Protein AF-A0A949HKU3-F1 (afdb_monomer)

pLDDT: mean 91.04, std 9.19, range [35.72, 98.69]

Structure (mmCIF, N/CA/C/O backbone):
data_AF-A0A949HKU3-F1
#
_entry.id   AF-A0A949HKU3-F1
#
loop_
_atom_site.group_PDB
_atom_site.id
_atom_site.type_symbol
_atom_site.label_atom_id
_atom_site.label_alt_id
_atom_site.label_comp_id
_atom_site.label_asym_id
_atom_site.label_entity_id
_atom_site.label_seq_id
_atom_site.pdbx_PDB_ins_code
_atom_site.Cartn_x
_atom_site.Cartn_y
_atom_site.Cartn_z
_atom_site.occupancy
_atom_site.B_iso_or_equiv
_atom_site.auth_seq_id
_atom_site.auth_comp_id
_atom_site.auth_asym_id
_atom_site.auth_atom_id
_atom_site.pdbx_PDB_model_num
ATOM 1 N N . MET A 1 1 ? -24.473 3.009 -14.015 1.00 35.72 1 MET A N 1
ATOM 2 C CA . MET A 1 1 ? -24.744 2.512 -12.644 1.00 35.72 1 MET A CA 1
ATOM 3 C C . MET A 1 1 ? -23.601 2.968 -11.749 1.00 35.72 1 MET A C 1
ATOM 5 O O . MET A 1 1 ? -22.468 2.916 -12.206 1.00 35.72 1 MET A O 1
ATOM 9 N N . ARG A 1 2 ? -23.861 3.482 -10.538 1.00 44.16 2 ARG A N 1
ATOM 10 C CA . ARG A 1 2 ? -22.773 3.817 -9.598 1.00 44.16 2 ARG A CA 1
ATOM 11 C C . ARG A 1 2 ? -22.076 2.519 -9.189 1.00 44.16 2 ARG A C 1
ATOM 13 O O . ARG A 1 2 ? -22.771 1.586 -8.794 1.00 44.16 2 ARG A O 1
ATOM 20 N N . SER A 1 3 ? -20.749 2.459 -9.279 1.00 53.50 3 SER A N 1
ATOM 21 C CA . SER A 1 3 ? -19.992 1.359 -8.676 1.00 53.50 3 SER A CA 1
ATOM 22 C C . SER A 1 3 ? -20.303 1.309 -7.171 1.00 53.50 3 SER A C 1
ATOM 24 O O . SER A 1 3 ? -20.430 2.372 -6.551 1.00 53.50 3 SER A O 1
ATOM 26 N N . PRO A 1 4 ? -20.482 0.118 -6.577 1.00 56.66 4 PRO A N 1
ATOM 27 C CA . PRO A 1 4 ? -20.746 -0.005 -5.149 1.00 56.66 4 PRO A CA 1
ATOM 28 C C . PRO A 1 4 ? -19.628 0.669 -4.346 1.00 56.66 4 PRO A C 1
ATOM 30 O O . PRO A 1 4 ? -18.451 0.594 -4.700 1.00 56.66 4 PRO A O 1
ATOM 33 N N . VAL A 1 5 ? -20.002 1.372 -3.275 1.00 70.75 5 VAL A N 1
ATOM 34 C CA . VAL A 1 5 ? -19.039 2.085 -2.431 1.00 70.75 5 VAL A CA 1
ATOM 35 C C . VAL A 1 5 ? -18.239 1.054 -1.637 1.00 70.75 5 VAL A C 1
ATOM 37 O O . VAL A 1 5 ? -18.723 0.523 -0.640 1.00 70.75 5 VAL A O 1
ATOM 40 N N . VAL A 1 6 ? -17.014 0.786 -2.080 1.00 83.81 6 VAL A N 1
ATOM 41 C CA . VAL A 1 6 ? -16.067 -0.113 -1.410 1.00 83.81 6 VAL A CA 1
ATOM 42 C C . VAL A 1 6 ? -15.641 0.520 -0.082 1.00 83.81 6 VAL A C 1
ATOM 44 O O . VAL A 1 6 ? -15.044 1.598 -0.059 1.00 83.81 6 VAL A O 1
ATOM 47 N N . ARG A 1 7 ? -15.979 -0.119 1.043 1.00 88.62 7 ARG A N 1
ATOM 48 C CA . ARG A 1 7 ? -15.653 0.353 2.399 1.00 88.62 7 ARG A CA 1
ATOM 49 C C . ARG A 1 7 ? -15.127 -0.790 3.240 1.00 88.62 7 ARG A C 1
ATOM 51 O O . ARG A 1 7 ? -15.621 -1.904 3.133 1.00 88.62 7 ARG A O 1
ATOM 58 N N . ALA A 1 8 ? -14.171 -0.481 4.112 1.00 90.62 8 ALA A N 1
ATOM 59 C CA . ALA A 1 8 ? -13.695 -1.451 5.081 1.00 90.62 8 ALA A CA 1
ATOM 60 C C . ALA A 1 8 ? -14.858 -1.914 5.979 1.00 90.62 8 ALA A C 1
ATOM 62 O O . ALA A 1 8 ? -15.709 -1.083 6.335 1.00 90.62 8 ALA A O 1
ATOM 63 N N . PRO A 1 9 ? -14.890 -3.196 6.373 1.00 91.38 9 PRO A N 1
ATOM 64 C CA . PRO A 1 9 ? -15.840 -3.681 7.364 1.00 91.38 9 PRO A CA 1
ATOM 65 C C . PRO A 1 9 ? -15.717 -2.889 8.665 1.00 91.38 9 PRO A C 1
ATOM 67 O O . PRO A 1 9 ? -14.632 -2.426 9.022 1.00 91.38 9 PRO A O 1
ATOM 70 N N . ARG A 1 10 ? -16.831 -2.708 9.373 1.00 87.31 10 ARG A N 1
ATOM 71 C CA . ARG A 1 10 ? -16.842 -1.981 10.654 1.00 87.31 10 ARG A CA 1
ATOM 72 C C . ARG A 1 10 ? -16.654 -2.892 11.855 1.00 87.31 10 ARG A C 1
ATOM 74 O O . ARG A 1 10 ? -16.184 -2.426 12.884 1.00 87.31 10 ARG A O 1
ATOM 81 N N . SER A 1 11 ? -17.087 -4.140 11.742 1.00 88.56 11 SER A N 1
ATOM 82 C CA . SER A 1 11 ? -17.056 -5.069 12.860 1.00 88.56 11 SER A CA 1
ATOM 83 C C . SER A 1 11 ? -15.695 -5.733 12.969 1.00 88.56 11 SER A C 1
ATOM 85 O O . SER A 1 11 ? -14.990 -5.921 11.977 1.00 88.56 11 SER A O 1
ATOM 87 N N . ASP A 1 12 ? -15.366 -6.109 14.199 1.00 91.88 12 ASP A N 1
ATOM 88 C CA . ASP A 1 12 ? -14.186 -6.900 14.500 1.00 91.88 12 ASP A CA 1
ATOM 89 C C . ASP A 1 12 ? -14.230 -8.246 13.761 1.00 91.88 12 ASP A C 1
ATOM 91 O O . ASP A 1 12 ? -15.298 -8.839 13.607 1.00 91.88 12 ASP A O 1
ATOM 95 N N . ASN A 1 13 ? -13.065 -8.750 13.357 1.00 93.56 13 ASN A N 1
ATOM 96 C CA . ASN A 1 13 ? -12.918 -10.046 12.693 1.00 93.56 13 ASN A CA 1
ATOM 97 C C . ASN A 1 13 ? -13.687 -10.172 11.369 1.00 93.56 13 ASN A C 1
ATOM 99 O O . ASN A 1 13 ? -14.210 -11.238 11.048 1.00 93.56 13 ASN A O 1
ATOM 103 N N . GLN A 1 14 ? -13.762 -9.081 10.614 1.00 95.06 14 GLN A N 1
ATOM 104 C CA . GLN A 1 14 ? -14.349 -9.072 9.282 1.00 95.06 14 GLN A CA 1
ATOM 105 C C . GLN A 1 14 ? -13.354 -8.552 8.265 1.00 95.06 14 GLN A C 1
ATOM 107 O O . GLN A 1 14 ? -12.495 -7.719 8.562 1.00 95.06 14 GLN A O 1
ATOM 112 N N . ASP A 1 15 ? -13.523 -8.994 7.036 1.00 96.25 15 ASP A N 1
ATOM 113 C CA . ASP A 1 15 ? -12.746 -8.543 5.905 1.00 96.25 15 ASP A CA 1
ATOM 114 C C . ASP A 1 15 ? -13.634 -8.206 4.708 1.00 96.25 15 ASP A C 1
ATOM 116 O O . ASP A 1 15 ? -14.855 -8.362 4.711 1.00 96.25 15 ASP A O 1
ATOM 120 N N . LEU A 1 16 ? -12.977 -7.665 3.699 1.00 96.00 16 LEU A N 1
ATOM 121 C CA . LEU A 1 16 ? -13.524 -7.392 2.395 1.00 96.00 16 LEU A CA 1
ATOM 122 C C . LEU A 1 16 ? -12.520 -7.924 1.385 1.00 96.00 16 LEU A C 1
ATOM 124 O O . LEU A 1 16 ? -11.362 -7.509 1.431 1.00 96.00 16 LEU A O 1
ATOM 128 N N . CYS A 1 17 ? -12.987 -8.763 0.468 1.00 96.44 17 CYS A N 1
ATOM 129 C CA . CYS A 1 17 ? -12.249 -9.207 -0.703 1.00 96.44 17 CYS A CA 1
ATOM 130 C C . CYS A 1 17 ? -13.142 -9.022 -1.934 1.00 96.44 17 CYS A C 1
ATOM 132 O O . CYS A 1 17 ? -14.300 -9.437 -1.927 1.00 96.44 17 CYS A O 1
ATOM 134 N N . ILE A 1 18 ? -12.646 -8.317 -2.951 1.00 95.00 18 ILE A N 1
ATOM 135 C CA . ILE A 1 18 ? -13.349 -8.107 -4.225 1.00 95.00 18 ILE A CA 1
ATOM 136 C C . ILE A 1 18 ? -12.356 -8.354 -5.367 1.00 95.00 18 ILE A C 1
ATOM 138 O O . ILE A 1 18 ? -11.420 -7.566 -5.465 1.00 95.00 18 ILE A O 1
ATOM 142 N N . PRO A 1 19 ? -12.548 -9.343 -6.258 1.00 95.00 19 PRO A N 1
ATOM 143 C CA . PRO A 1 19 ? -13.622 -10.343 -6.231 1.00 95.00 19 PRO A CA 1
ATOM 144 C C . PRO A 1 19 ? -13.543 -11.227 -4.973 1.00 95.00 19 PRO A C 1
ATOM 146 O O . PRO A 1 19 ? -12.586 -11.101 -4.208 1.00 95.00 19 PRO A O 1
ATOM 149 N N . ASP A 1 20 ? -14.570 -12.038 -4.708 1.00 95.44 20 ASP A N 1
ATOM 150 C CA . ASP A 1 20 ? -14.589 -12.855 -3.486 1.00 95.44 20 ASP A CA 1
ATOM 151 C C . ASP A 1 20 ? -13.446 -13.893 -3.496 1.00 95.44 20 ASP A C 1
ATOM 153 O O . ASP A 1 20 ? -12.795 -14.125 -4.516 1.00 95.44 20 ASP A O 1
ATOM 157 N N . HIS A 1 21 ? -13.146 -14.460 -2.332 1.00 95.69 21 HIS A N 1
ATOM 158 C CA . HIS A 1 21 ? -11.959 -15.274 -2.067 1.00 95.69 21 HIS A CA 1
ATOM 159 C C . HIS A 1 21 ? -11.824 -16.482 -2.997 1.00 95.69 21 HIS A C 1
ATOM 161 O O . HIS A 1 21 ? -10.720 -16.795 -3.438 1.00 95.69 21 HIS A O 1
ATOM 167 N N . ASP A 1 22 ? -12.942 -17.140 -3.294 1.00 94.31 22 ASP A N 1
ATOM 168 C CA . ASP A 1 22 ? -13.045 -18.301 -4.183 1.00 94.31 22 ASP A CA 1
ATOM 169 C C . ASP A 1 22 ? -12.804 -17.950 -5.659 1.00 94.31 22 ASP A C 1
ATOM 171 O O . ASP A 1 22 ? -12.607 -18.830 -6.485 1.00 94.31 22 ASP A O 1
ATOM 175 N N . GLN A 1 23 ? -12.766 -16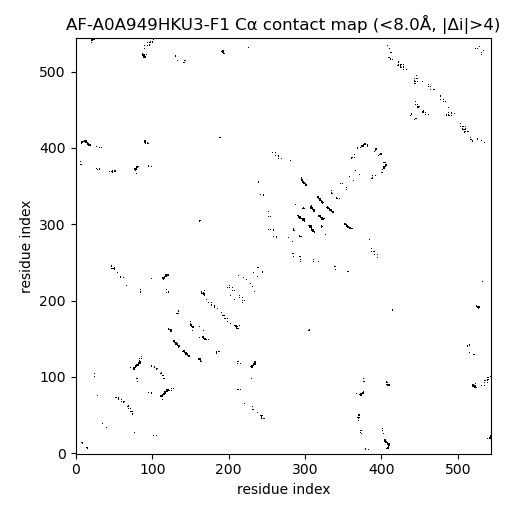.662 -6.005 1.00 96.38 23 GLN A N 1
ATOM 176 C CA . GLN A 1 23 ? -12.523 -16.188 -7.368 1.00 96.38 23 GLN A CA 1
ATOM 177 C C . GLN A 1 23 ? -11.077 -15.721 -7.584 1.00 96.38 23 GLN A C 1
ATOM 179 O O . GLN A 1 23 ? -10.728 -15.286 -8.686 1.00 96.38 23 GLN A O 1
ATOM 184 N N . LEU A 1 24 ? -10.231 -15.734 -6.547 1.00 97.50 24 LEU A N 1
ATOM 185 C CA . LEU A 1 24 ? -8.871 -15.196 -6.645 1.00 97.50 24 LEU A CA 1
ATOM 186 C C . LEU A 1 24 ? -7.963 -16.067 -7.514 1.00 97.50 24 LEU A C 1
ATOM 188 O O . LEU A 1 24 ? -7.248 -15.523 -8.354 1.00 97.50 24 LEU A O 1
ATOM 192 N N . CYS A 1 25 ? -8.013 -17.392 -7.366 1.00 97.75 25 CYS A N 1
ATOM 193 C CA . CYS A 1 25 ? -7.239 -18.311 -8.205 1.00 97.75 25 CYS A CA 1
ATOM 194 C C . CYS A 1 25 ? -7.645 -18.175 -9.681 1.00 97.75 25 CYS A C 1
ATOM 196 O O . CYS A 1 25 ? -6.793 -17.949 -10.544 1.00 97.75 25 CYS A O 1
ATOM 198 N N . ASP A 1 26 ? -8.952 -18.165 -9.956 1.00 97.06 26 ASP A N 1
ATOM 199 C CA . ASP A 1 26 ? -9.511 -17.931 -11.291 1.00 97.06 26 ASP A CA 1
ATOM 200 C C . ASP A 1 26 ? -9.078 -16.591 -11.894 1.00 97.06 26 ASP A C 1
ATOM 202 O O . ASP A 1 26 ? -8.753 -16.509 -13.082 1.00 97.06 26 ASP A O 1
ATOM 206 N N . LEU A 1 27 ? -9.046 -15.523 -11.090 1.00 97.62 27 LEU A N 1
ATOM 207 C CA . LEU A 1 27 ? -8.565 -14.214 -11.526 1.00 97.62 27 LEU A CA 1
ATOM 208 C C . LEU A 1 27 ? -7.104 -14.285 -11.992 1.00 97.62 27 LEU A C 1
ATOM 210 O O . LEU A 1 27 ? -6.783 -13.752 -13.060 1.00 97.62 27 LEU A O 1
ATOM 214 N N . VAL A 1 28 ? -6.240 -14.951 -11.218 1.00 98.31 28 VAL A N 1
ATOM 215 C CA . VAL A 1 28 ? -4.813 -15.132 -11.536 1.00 98.31 28 VAL A CA 1
ATOM 216 C C . VAL A 1 28 ? -4.653 -15.934 -12.828 1.00 98.31 28 VAL A C 1
ATOM 218 O O . VAL A 1 28 ? -3.964 -15.491 -13.748 1.00 98.31 28 VAL A O 1
ATOM 221 N N . ILE A 1 29 ? -5.337 -17.075 -12.942 1.00 97.56 29 ILE A N 1
ATOM 222 C CA . ILE A 1 29 ? -5.274 -17.955 -14.119 1.00 97.56 29 ILE A CA 1
ATOM 223 C C . ILE A 1 29 ? -5.795 -17.230 -15.364 1.00 97.56 29 ILE A C 1
ATOM 225 O O . ILE A 1 29 ? -5.165 -17.251 -16.425 1.00 97.56 29 ILE A O 1
ATOM 229 N N . LYS A 1 30 ? -6.920 -16.515 -15.240 1.00 97.06 30 LYS A N 1
ATOM 230 C CA . LYS A 1 30 ? -7.493 -15.725 -16.334 1.00 97.06 30 LYS A CA 1
ATOM 231 C C . LYS A 1 30 ? -6.517 -14.667 -16.823 1.00 97.06 30 LYS A C 1
ATOM 233 O O . LYS A 1 30 ? -6.381 -14.484 -18.031 1.00 97.06 30 LYS A O 1
ATOM 238 N N . ASN A 1 31 ? -5.851 -13.960 -15.918 1.00 97.50 31 ASN A N 1
ATOM 239 C CA . ASN A 1 31 ? -4.834 -12.982 -16.287 1.00 97.50 31 ASN A CA 1
ATOM 240 C C . ASN A 1 31 ? -3.626 -13.644 -16.962 1.00 97.50 31 ASN A C 1
ATOM 242 O O . ASN A 1 31 ? -3.200 -13.169 -18.012 1.00 97.50 31 ASN A O 1
ATOM 246 N N . ALA A 1 32 ? -3.136 -14.768 -16.435 1.00 96.62 32 ALA A N 1
ATOM 247 C CA . ALA A 1 32 ? -2.043 -15.527 -17.040 1.00 96.62 32 ALA A CA 1
ATOM 248 C C . ALA A 1 32 ? -2.363 -15.959 -18.484 1.00 96.62 32 ALA A C 1
ATOM 250 O O . ALA A 1 32 ? -1.523 -15.862 -19.380 1.00 96.62 32 ALA A O 1
ATOM 251 N N . HIS A 1 33 ? -3.605 -16.378 -18.748 1.00 95.50 33 HIS A N 1
ATOM 252 C CA . HIS A 1 33 ? -4.064 -16.716 -20.097 1.00 95.50 33 HIS A CA 1
ATOM 253 C C . HIS A 1 33 ? -4.097 -15.512 -21.046 1.00 95.50 33 HIS A C 1
ATOM 255 O O . HIS A 1 33 ? -3.799 -15.674 -22.230 1.00 95.50 33 HIS A O 1
ATOM 261 N N . ARG A 1 34 ? -4.398 -14.300 -20.557 1.00 93.69 34 ARG A N 1
ATOM 262 C CA . ARG A 1 34 ? -4.406 -13.087 -21.400 1.00 93.69 34 ARG A CA 1
ATOM 263 C C . ARG A 1 34 ? -3.041 -12.794 -22.003 1.00 93.69 34 ARG A C 1
ATOM 265 O O . ARG A 1 34 ? -2.979 -12.373 -23.154 1.00 93.69 34 ARG A O 1
ATOM 272 N N . TRP A 1 35 ? -1.960 -13.053 -21.271 1.00 93.75 35 TRP A N 1
ATOM 273 C CA . TRP A 1 35 ? -0.598 -12.825 -21.763 1.00 93.75 35 TRP A CA 1
ATOM 274 C C . TRP A 1 35 ? -0.203 -13.750 -22.920 1.00 93.75 35 TRP A C 1
ATOM 276 O O . TRP A 1 35 ? 0.764 -13.472 -23.618 1.00 93.75 35 TRP A O 1
ATOM 286 N N . LYS A 1 36 ? -0.974 -14.816 -23.171 1.00 90.12 36 LYS A N 1
ATOM 287 C CA . LYS A 1 36 ? -0.809 -15.701 -24.334 1.00 90.12 36 LYS A CA 1
ATOM 288 C C . LYS A 1 36 ? -1.615 -15.237 -25.557 1.00 90.12 36 LYS A C 1
ATOM 290 O O . LYS A 1 36 ? -1.535 -15.863 -26.611 1.00 90.12 36 LYS A O 1
ATOM 295 N N . SER A 1 37 ? -2.415 -14.176 -25.428 1.00 89.56 37 SER A N 1
ATOM 296 C CA . SER A 1 37 ? -3.234 -13.647 -26.521 1.00 89.56 37 SER A CA 1
ATOM 297 C C . SER A 1 37 ? -2.379 -12.962 -27.586 1.00 89.56 37 SER A C 1
ATOM 299 O O . SER A 1 37 ? -1.526 -12.133 -27.274 1.00 89.56 37 SER A O 1
ATOM 301 N N . GLN A 1 38 ? -2.699 -13.209 -28.859 1.00 83.75 38 GLN A N 1
ATOM 302 C CA . GLN A 1 38 ? -2.09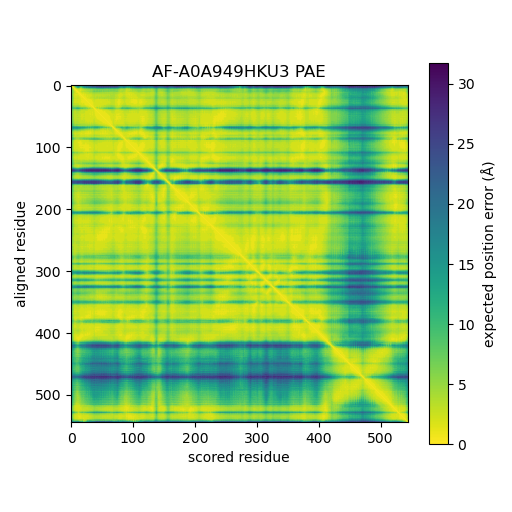1 -12.513 -30.002 1.00 83.75 38 GLN A CA 1
ATOM 303 C C . GLN A 1 38 ? -2.434 -11.013 -30.051 1.00 83.75 38 GLN A C 1
ATOM 305 O O . GLN A 1 38 ? -1.817 -10.266 -30.802 1.00 83.75 38 GLN A O 1
ATOM 310 N N . SER A 1 39 ? -3.410 -10.559 -29.255 1.00 90.12 39 SER A N 1
ATOM 311 C CA . SER A 1 39 ? -3.793 -9.146 -29.161 1.00 90.12 39 SER A CA 1
ATOM 312 C C . SER A 1 39 ? -2.812 -8.290 -28.356 1.00 90.12 39 SER A C 1
ATOM 314 O O . SER A 1 39 ? -2.951 -7.070 -28.354 1.00 90.12 39 SER A O 1
ATOM 316 N N . ILE A 1 40 ? -1.874 -8.897 -27.620 1.00 95.50 40 ILE A N 1
ATOM 317 C CA . ILE A 1 40 ? -0.893 -8.153 -26.827 1.00 95.50 40 ILE A CA 1
ATOM 318 C C . ILE A 1 40 ? 0.291 -7.771 -27.727 1.00 95.50 40 ILE A C 1
ATOM 320 O O . ILE A 1 40 ? 0.883 -8.653 -28.353 1.00 95.50 40 ILE A O 1
ATOM 324 N N . PRO A 1 41 ? 0.674 -6.482 -27.796 1.00 96.06 41 PRO A N 1
ATOM 325 C CA . PRO A 1 41 ? 1.844 -6.053 -28.550 1.00 96.06 41 PRO A CA 1
ATOM 326 C C . PRO A 1 41 ? 3.107 -6.822 -28.146 1.00 96.06 41 PRO A C 1
ATOM 328 O O . PRO A 1 41 ? 3.408 -6.955 -26.959 1.00 96.06 41 PRO A O 1
ATOM 331 N N . LYS A 1 42 ? 3.886 -7.271 -29.138 1.00 96.00 42 LYS A N 1
ATOM 332 C CA . LYS A 1 42 ? 5.098 -8.075 -28.915 1.00 96.00 42 LYS A CA 1
ATOM 333 C C . LYS A 1 42 ? 6.080 -7.426 -27.933 1.00 96.00 42 LYS A C 1
ATOM 335 O O . LYS A 1 42 ? 6.599 -8.113 -27.063 1.00 96.00 42 LYS A O 1
ATOM 340 N N . TRP A 1 43 ? 6.277 -6.111 -28.021 1.00 96.12 43 TRP A N 1
ATOM 341 C CA . TRP A 1 43 ? 7.181 -5.392 -27.122 1.00 96.12 43 TRP A CA 1
ATOM 342 C C . TRP A 1 43 ? 6.757 -5.487 -25.645 1.00 96.12 43 TRP A C 1
ATOM 344 O O . TRP A 1 43 ? 7.622 -5.521 -24.778 1.00 96.12 43 TRP A O 1
ATOM 354 N N . ILE A 1 44 ? 5.452 -5.582 -25.345 1.00 98.00 44 ILE A N 1
ATOM 355 C CA . ILE A 1 44 ? 4.951 -5.764 -23.972 1.00 98.00 44 ILE A CA 1
ATOM 356 C C . ILE A 1 44 ? 5.288 -7.166 -23.473 1.00 98.00 44 ILE A C 1
ATOM 358 O O . ILE A 1 44 ? 5.714 -7.314 -22.332 1.00 98.00 44 ILE A O 1
ATOM 362 N N . ILE A 1 45 ? 5.108 -8.186 -24.319 1.00 97.69 45 ILE A N 1
ATOM 363 C CA . ILE A 1 45 ? 5.440 -9.576 -23.981 1.00 97.69 45 ILE A CA 1
ATOM 364 C C . ILE A 1 45 ? 6.940 -9.729 -23.734 1.00 97.69 45 ILE A C 1
ATOM 366 O O . ILE A 1 45 ? 7.330 -10.288 -22.711 1.00 97.69 45 ILE A O 1
ATOM 370 N N . ASP A 1 46 ? 7.765 -9.189 -24.631 1.00 97.69 46 ASP A N 1
ATOM 371 C CA . ASP A 1 46 ? 9.222 -9.255 -24.522 1.00 97.69 46 ASP A CA 1
ATOM 372 C C . ASP A 1 46 ? 9.704 -8.516 -23.258 1.00 97.69 46 ASP A C 1
ATOM 374 O O . ASP A 1 46 ? 10.472 -9.070 -22.471 1.00 97.69 46 ASP A O 1
ATOM 378 N N . LEU A 1 47 ? 9.177 -7.313 -22.993 1.00 98.38 47 LEU A N 1
ATOM 379 C CA . LEU A 1 47 ? 9.519 -6.538 -21.798 1.00 98.38 47 LEU A CA 1
ATOM 380 C C . LEU A 1 47 ? 9.034 -7.203 -20.503 1.00 98.38 47 LEU A C 1
ATOM 382 O O . LEU A 1 47 ? 9.728 -7.156 -19.492 1.00 98.38 47 LEU A O 1
ATOM 386 N N . ARG A 1 48 ? 7.858 -7.842 -20.519 1.00 98.06 48 ARG A N 1
ATOM 387 C CA . ARG A 1 48 ? 7.334 -8.618 -19.385 1.00 98.06 48 ARG A CA 1
ATOM 388 C C . ARG A 1 48 ? 8.223 -9.825 -19.082 1.00 98.06 48 ARG A C 1
ATOM 390 O O . ARG A 1 48 ? 8.492 -10.082 -17.913 1.00 98.06 48 ARG A O 1
ATOM 397 N N . ALA A 1 49 ? 8.672 -10.556 -20.102 1.00 98.00 49 ALA A N 1
ATOM 398 C CA . ALA A 1 49 ? 9.588 -11.681 -19.919 1.00 98.00 49 ALA A CA 1
ATOM 399 C C . ALA A 1 49 ? 10.913 -11.209 -19.300 1.00 98.00 49 ALA A C 1
ATOM 401 O O . ALA A 1 49 ? 11.298 -11.696 -18.239 1.00 98.00 49 ALA A O 1
ATOM 402 N N . GLN A 1 50 ? 11.522 -10.172 -19.884 1.00 98.38 50 GLN A N 1
ATOM 403 C CA . GLN A 1 50 ? 12.752 -9.568 -19.370 1.00 98.38 50 GLN A CA 1
ATOM 404 C C . GLN A 1 50 ? 12.597 -9.084 -17.918 1.00 98.38 50 GLN A C 1
ATOM 406 O O . GLN A 1 50 ? 13.415 -9.408 -17.058 1.00 98.38 50 GLN A O 1
ATOM 411 N N . ALA A 1 51 ? 11.521 -8.347 -17.618 1.00 98.50 51 ALA A N 1
ATOM 412 C CA . ALA A 1 51 ? 11.257 -7.839 -16.275 1.00 98.50 51 ALA A CA 1
ATOM 413 C C . ALA A 1 51 ? 11.150 -8.971 -15.250 1.00 98.50 51 ALA A C 1
ATOM 415 O O . ALA A 1 51 ? 11.681 -8.857 -14.147 1.00 98.50 51 ALA A O 1
ATOM 416 N N . ARG A 1 52 ? 10.479 -10.072 -15.597 1.00 98.31 52 ARG A N 1
ATOM 417 C CA . ARG A 1 52 ? 10.313 -11.213 -14.691 1.00 98.31 52 ARG A CA 1
ATOM 418 C C . ARG A 1 52 ? 11.621 -11.952 -14.460 1.00 98.31 52 ARG A C 1
ATOM 420 O O . ARG A 1 52 ? 11.892 -12.306 -13.315 1.00 98.31 52 ARG A O 1
ATOM 427 N N . ASP A 1 53 ? 12.454 -12.117 -15.480 1.00 98.31 53 ASP A N 1
ATOM 428 C CA . ASP A 1 53 ? 13.777 -12.732 -15.334 1.00 98.31 53 ASP A CA 1
ATOM 429 C C . ASP A 1 53 ? 14.683 -11.901 -14.407 1.00 98.31 53 ASP A C 1
ATOM 431 O O . ASP A 1 53 ? 15.213 -12.410 -13.412 1.00 98.31 53 ASP A O 1
ATOM 435 N N . GLU A 1 54 ? 14.790 -10.594 -14.662 1.00 98.38 54 GLU A N 1
ATOM 436 C CA . GLU A 1 54 ? 15.630 -9.672 -13.882 1.00 98.38 54 GLU A CA 1
ATOM 437 C C . GLU A 1 54 ? 15.131 -9.506 -12.438 1.00 98.38 54 GLU A C 1
ATOM 439 O O . GLU A 1 54 ? 15.915 -9.516 -11.478 1.00 98.38 54 GLU A O 1
ATOM 444 N N . VAL A 1 55 ? 13.812 -9.402 -12.252 1.00 98.25 55 VAL A N 1
ATOM 445 C CA . VAL A 1 55 ? 13.209 -9.299 -10.919 1.00 98.25 55 VAL A CA 1
ATOM 446 C C . VAL A 1 55 ? 13.342 -10.618 -10.160 1.00 98.25 55 VAL A C 1
ATOM 448 O O . VAL A 1 55 ? 13.605 -10.581 -8.962 1.00 98.25 55 VAL A O 1
ATOM 451 N N . THR A 1 56 ? 13.270 -11.778 -10.820 1.00 97.75 56 THR A N 1
ATOM 452 C CA . THR A 1 56 ? 13.547 -13.075 -10.175 1.00 97.75 56 THR A CA 1
ATOM 453 C C . THR A 1 56 ? 14.964 -13.111 -9.605 1.00 97.75 56 THR A C 1
ATOM 455 O O . THR A 1 56 ? 15.158 -13.486 -8.448 1.00 97.75 56 THR A O 1
ATOM 458 N N . ALA A 1 57 ? 15.967 -12.689 -10.380 1.00 96.31 57 ALA A N 1
ATOM 459 C CA . ALA A 1 57 ? 17.347 -12.617 -9.897 1.00 96.31 57 ALA A CA 1
ATOM 460 C C . ALA A 1 57 ? 17.490 -11.654 -8.699 1.00 96.31 57 ALA A C 1
ATOM 462 O O . ALA A 1 57 ? 18.165 -11.969 -7.712 1.00 96.31 57 ALA A O 1
ATOM 463 N N . SER A 1 58 ? 16.792 -10.517 -8.751 1.00 97.00 58 SER A N 1
ATOM 464 C CA . SER A 1 58 ? 16.757 -9.536 -7.660 1.00 97.00 58 SER A CA 1
ATOM 465 C C . SER A 1 58 ? 16.103 -10.094 -6.391 1.00 97.00 58 SER A C 1
ATOM 467 O O . SER A 1 58 ? 16.657 -9.927 -5.307 1.00 97.00 58 SER A O 1
ATOM 469 N N . ILE A 1 59 ? 14.984 -10.823 -6.508 1.00 96.81 59 ILE A N 1
ATOM 470 C CA . ILE A 1 59 ? 14.321 -11.488 -5.373 1.00 96.81 59 ILE A CA 1
ATOM 471 C C . ILE A 1 59 ? 15.269 -12.493 -4.717 1.00 96.81 59 ILE A C 1
ATOM 473 O O . ILE A 1 59 ? 15.409 -12.463 -3.498 1.00 96.81 59 ILE A O 1
ATOM 477 N N . LYS A 1 60 ? 15.952 -13.348 -5.498 1.00 94.69 60 LYS A N 1
ATOM 478 C CA . LYS A 1 60 ? 16.919 -14.323 -4.951 1.00 94.69 60 LYS A CA 1
ATOM 479 C C . LYS A 1 60 ? 17.998 -13.619 -4.134 1.00 94.69 60 LYS A C 1
ATOM 481 O O . LYS A 1 60 ? 18.232 -13.984 -2.987 1.00 94.69 60 LYS A O 1
ATOM 486 N N . THR A 1 61 ? 18.599 -12.581 -4.713 1.00 94.12 61 THR A N 1
ATOM 487 C CA . THR A 1 61 ? 19.688 -11.823 -4.085 1.00 94.12 61 THR A CA 1
ATOM 488 C C . THR A 1 61 ? 19.220 -11.120 -2.810 1.00 94.12 61 THR A C 1
ATOM 490 O O . THR A 1 61 ? 19.890 -11.177 -1.782 1.00 94.12 61 THR A O 1
ATOM 493 N N . TYR A 1 62 ? 18.051 -10.476 -2.857 1.00 94.81 62 TYR A N 1
ATOM 494 C CA . TYR A 1 62 ? 17.484 -9.779 -1.708 1.00 94.81 62 TYR A CA 1
ATOM 495 C C . TYR A 1 62 ? 17.095 -10.742 -0.583 1.00 94.81 62 TYR A C 1
ATOM 497 O O . TYR A 1 62 ? 17.439 -10.507 0.571 1.00 94.81 62 TYR A O 1
ATOM 505 N N . ALA A 1 63 ? 16.420 -11.846 -0.908 1.00 94.06 63 ALA A N 1
ATOM 506 C CA . ALA A 1 63 ? 15.991 -12.839 0.068 1.00 94.06 63 ALA A CA 1
ATOM 507 C C . ALA A 1 63 ? 17.183 -13.467 0.807 1.00 94.06 63 ALA A C 1
ATOM 509 O O . ALA A 1 63 ? 17.209 -13.467 2.038 1.00 94.06 63 ALA A O 1
ATOM 510 N N . GLN A 1 64 ? 18.223 -13.865 0.063 1.00 92.25 64 GLN A N 1
ATOM 511 C CA . GLN A 1 64 ? 19.473 -14.412 0.608 1.00 92.25 64 GLN A CA 1
ATOM 512 C C . GLN A 1 64 ? 20.179 -13.473 1.596 1.00 92.25 64 GLN A C 1
ATOM 514 O O . GLN A 1 64 ? 21.006 -13.925 2.387 1.00 92.25 64 GLN A O 1
ATOM 519 N N . SER A 1 65 ? 19.857 -12.175 1.593 1.00 90.75 65 SER A N 1
ATOM 520 C CA . SER A 1 65 ? 20.437 -11.227 2.541 1.00 90.75 65 SER A CA 1
ATOM 521 C C . SER A 1 65 ? 19.935 -11.417 3.980 1.00 90.75 65 SER A C 1
ATOM 523 O O . SER A 1 65 ? 20.513 -10.812 4.883 1.00 90.75 65 SER A O 1
ATOM 525 N N . TYR A 1 66 ? 18.835 -12.148 4.212 1.00 92.44 66 TYR A N 1
ATOM 526 C CA . TYR A 1 66 ? 18.233 -12.264 5.549 1.00 92.44 66 TYR A CA 1
ATOM 527 C C . TYR A 1 66 ? 17.440 -13.551 5.825 1.00 92.44 66 TYR A C 1
ATOM 529 O O . TYR A 1 66 ? 17.126 -13.807 6.988 1.00 92.44 66 TYR A O 1
ATOM 537 N N . PHE A 1 67 ? 17.116 -14.364 4.816 1.00 90.06 67 PHE A N 1
ATOM 538 C CA . PHE A 1 67 ? 16.505 -15.680 5.016 1.00 90.06 67 PHE A CA 1
ATOM 539 C C . PHE A 1 67 ? 16.840 -16.648 3.872 1.00 90.06 67 PHE A C 1
ATOM 541 O O . PHE A 1 67 ? 17.277 -16.238 2.798 1.00 90.06 67 PHE A O 1
ATOM 548 N N . ASP A 1 68 ? 16.642 -17.946 4.107 1.00 86.19 68 ASP A N 1
ATOM 549 C CA . ASP A 1 68 ? 16.840 -18.961 3.072 1.00 86.19 68 ASP A CA 1
ATOM 550 C C . ASP A 1 68 ? 15.621 -19.026 2.143 1.00 86.19 68 ASP A C 1
ATOM 552 O O . ASP A 1 68 ? 14.506 -19.352 2.561 1.00 86.19 68 ASP A O 1
ATOM 556 N N . ALA A 1 69 ? 15.837 -18.660 0.884 1.00 79.69 69 ALA A N 1
ATOM 557 C CA . ALA A 1 69 ? 14.809 -18.604 -0.139 1.00 79.69 69 ALA A CA 1
ATOM 558 C C . ALA A 1 69 ? 14.570 -19.986 -0.751 1.00 79.69 69 ALA A C 1
ATOM 560 O O . ALA A 1 69 ? 15.492 -20.618 -1.266 1.00 79.69 69 ALA A O 1
ATOM 561 N N . GLY A 1 70 ? 13.305 -20.408 -0.802 1.00 81.81 70 GLY A N 1
ATOM 562 C CA . GLY A 1 70 ? 12.899 -21.536 -1.639 1.00 81.81 70 GLY A CA 1
ATOM 563 C C . GLY A 1 70 ? 13.166 -21.285 -3.134 1.00 81.81 70 GLY A C 1
ATOM 564 O O . GLY A 1 70 ? 13.463 -20.157 -3.546 1.00 81.81 70 GLY A O 1
ATOM 565 N N . PRO A 1 71 ? 13.054 -22.322 -3.981 1.00 86.31 71 PRO A N 1
ATOM 566 C CA . PRO A 1 71 ? 13.252 -22.171 -5.415 1.00 86.31 71 PRO A CA 1
ATOM 567 C C . PRO A 1 71 ? 12.206 -21.222 -6.007 1.00 86.31 71 PRO A C 1
ATOM 569 O O . PRO A 1 71 ? 11.012 -21.364 -5.755 1.00 86.31 71 PRO A O 1
ATOM 572 N N . ILE A 1 72 ? 12.665 -20.285 -6.837 1.00 91.88 72 ILE A N 1
ATOM 573 C CA . ILE A 1 72 ? 11.799 -19.393 -7.611 1.00 91.88 72 ILE A CA 1
ATOM 574 C C . ILE A 1 72 ? 12.177 -19.437 -9.091 1.00 91.88 72 ILE A C 1
ATOM 576 O O . ILE A 1 72 ? 13.368 -19.482 -9.442 1.00 91.88 72 ILE A O 1
ATOM 580 N N . ASP A 1 73 ? 11.150 -19.410 -9.936 1.00 92.94 73 ASP A N 1
ATOM 581 C CA . ASP A 1 73 ? 11.254 -19.500 -11.388 1.00 92.94 73 ASP A CA 1
ATOM 582 C C . ASP A 1 73 ? 10.375 -18.424 -12.060 1.00 92.94 73 ASP A C 1
ATOM 584 O O . ASP A 1 73 ? 9.230 -18.210 -11.637 1.00 92.94 73 ASP A O 1
ATOM 588 N N . PRO A 1 74 ? 10.878 -17.734 -13.100 1.00 94.62 74 PRO A N 1
ATOM 589 C CA . PRO A 1 74 ? 10.142 -16.667 -13.775 1.00 94.62 74 PRO A CA 1
ATOM 590 C C . PRO A 1 74 ? 8.879 -17.150 -14.508 1.00 94.62 74 PRO A C 1
ATOM 592 O O . PRO A 1 74 ? 8.035 -16.319 -14.849 1.00 94.62 74 PRO A O 1
ATOM 595 N N . SER A 1 75 ? 8.698 -18.457 -14.733 1.00 95.19 75 SER A N 1
ATOM 596 C CA . SER A 1 75 ? 7.504 -19.047 -15.360 1.00 95.19 75 SER A CA 1
ATOM 597 C C . SER A 1 75 ? 6.335 -19.306 -14.399 1.00 95.19 75 SER A C 1
ATOM 599 O O . SER A 1 75 ? 5.214 -19.523 -14.864 1.00 95.19 75 SER A O 1
ATOM 601 N N . MET A 1 76 ? 6.561 -19.256 -13.078 1.00 97.19 76 MET A N 1
ATOM 602 C CA . MET A 1 76 ? 5.504 -19.403 -12.061 1.00 97.19 76 MET A CA 1
ATOM 603 C C . MET A 1 76 ? 4.435 -18.313 -12.200 1.00 97.19 76 MET A C 1
ATOM 605 O O . MET A 1 76 ? 4.732 -17.225 -12.669 1.00 97.19 76 MET A O 1
ATOM 609 N N . LEU A 1 77 ? 3.205 -18.514 -11.735 1.00 98.06 77 LEU A N 1
ATOM 610 C CA . LEU A 1 77 ? 2.220 -17.426 -11.665 1.00 98.06 77 LEU A CA 1
ATOM 611 C C . LEU A 1 77 ? 2.550 -16.469 -10.518 1.00 98.06 77 LEU A C 1
ATOM 613 O O . LEU A 1 77 ? 2.774 -16.899 -9.392 1.00 98.06 77 LEU A O 1
ATOM 617 N N . TRP A 1 78 ? 2.592 -15.167 -10.785 1.00 98.38 78 TRP A N 1
ATOM 618 C CA . TRP A 1 78 ? 3.017 -14.174 -9.795 1.00 98.38 78 TRP A CA 1
ATOM 619 C C . TRP A 1 78 ? 1.816 -13.467 -9.168 1.00 98.38 78 TRP A C 1
ATOM 621 O O . TRP A 1 78 ? 1.113 -12.717 -9.847 1.00 98.38 78 TRP A O 1
ATOM 631 N N . VAL A 1 79 ? 1.593 -13.659 -7.868 1.00 98.62 79 VAL A N 1
ATOM 632 C CA . VAL A 1 79 ? 0.557 -12.961 -7.094 1.00 98.62 79 VAL A CA 1
ATOM 633 C C . VAL A 1 79 ? 1.214 -11.836 -6.299 1.00 98.62 79 VAL A C 1
ATOM 635 O O . VAL A 1 79 ? 1.954 -12.067 -5.346 1.00 98.62 79 VAL A O 1
ATOM 638 N N . LEU A 1 80 ? 0.975 -10.596 -6.715 1.00 98.25 80 LEU A N 1
ATOM 639 C CA . LEU A 1 80 ? 1.647 -9.413 -6.192 1.00 98.25 80 LEU A CA 1
ATOM 640 C C . LEU A 1 80 ? 0.741 -8.600 -5.279 1.00 98.25 80 LEU A C 1
ATOM 642 O O . LEU A 1 80 ? -0.447 -8.421 -5.525 1.00 98.25 80 LEU A O 1
ATOM 64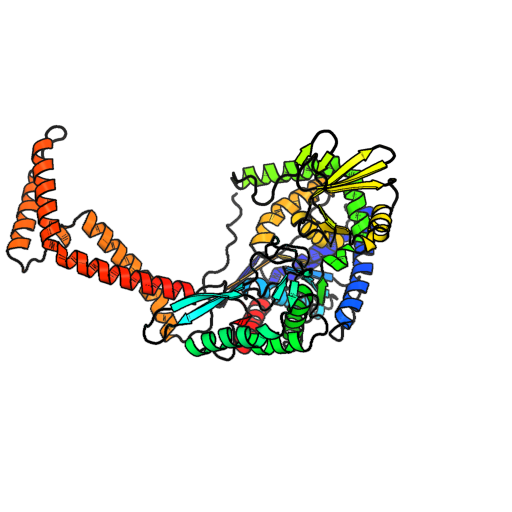6 N N . GLY A 1 81 ? 1.350 -7.979 -4.284 1.00 97.44 81 GLY A N 1
ATOM 647 C CA . GLY A 1 81 ? 0.818 -6.805 -3.616 1.00 97.44 81 GLY A CA 1
ATOM 648 C C . GLY A 1 81 ? 1.959 -5.887 -3.224 1.00 97.44 81 GLY A C 1
ATOM 649 O O . GLY A 1 81 ? 3.093 -6.044 -3.660 1.00 97.44 81 GLY A O 1
ATOM 650 N N . GLY A 1 82 ? 1.665 -4.906 -2.388 1.00 95.81 82 GLY A N 1
ATOM 651 C CA . GLY A 1 82 ? 2.702 -4.026 -1.871 1.00 95.81 82 GLY A CA 1
ATOM 652 C C . GLY A 1 82 ? 2.151 -2.949 -0.963 1.00 95.81 82 GLY A C 1
ATOM 653 O O . GLY A 1 82 ? 0.941 -2.666 -0.956 1.00 95.81 82 GLY A O 1
ATOM 654 N N . HIS A 1 83 ? 3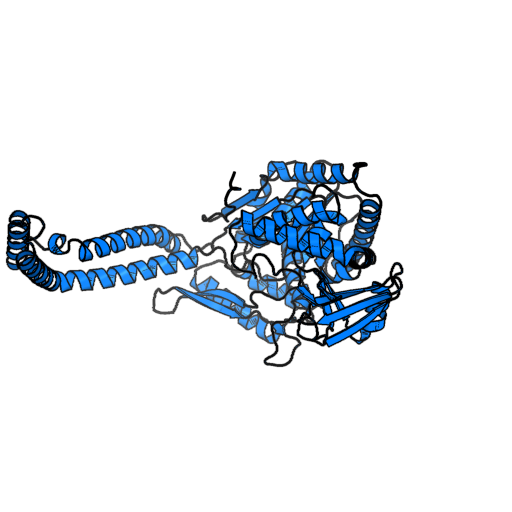.031 -2.367 -0.165 1.00 95.75 83 HIS A N 1
ATOM 655 C CA . HIS A 1 83 ? 2.728 -1.218 0.672 1.00 95.75 83 HIS A CA 1
ATOM 656 C C . HIS A 1 83 ? 4.012 -0.471 1.048 1.00 95.75 83 HIS A C 1
ATOM 658 O O . HIS A 1 83 ? 5.116 -0.988 0.911 1.00 95.75 83 HIS A O 1
ATOM 664 N N . GLN A 1 84 ? 3.864 0.762 1.527 1.00 95.06 84 GLN A N 1
ATOM 665 C CA . GLN A 1 84 ? 4.953 1.472 2.197 1.00 95.06 84 GLN A CA 1
ATOM 666 C C . GLN A 1 84 ? 5.366 0.707 3.468 1.00 95.06 84 GLN A C 1
ATOM 668 O O . GLN A 1 84 ? 4.468 0.128 4.088 1.00 95.06 84 GLN A O 1
ATOM 673 N N . PRO A 1 85 ? 6.645 0.746 3.891 1.00 92.81 85 PRO A N 1
ATOM 674 C CA . PRO A 1 85 ? 7.210 0.016 5.041 1.00 92.81 85 PRO A CA 1
ATOM 675 C C . PRO A 1 85 ? 6.789 0.609 6.403 1.00 92.81 85 PRO A C 1
ATOM 677 O O . PRO A 1 85 ? 7.583 0.782 7.325 1.00 92.81 85 PRO A O 1
ATOM 680 N N . GLU A 1 86 ? 5.513 0.968 6.516 1.00 91.25 86 GLU A N 1
ATOM 681 C CA . GLU A 1 86 ? 4.886 1.440 7.742 1.00 91.25 86 GLU A CA 1
ATOM 682 C C . GLU A 1 86 ? 4.729 0.286 8.742 1.00 91.25 86 GLU A C 1
ATOM 684 O O . GLU A 1 86 ? 4.642 -0.884 8.376 1.00 91.25 86 GLU A O 1
ATOM 689 N N . ALA A 1 87 ? 4.585 0.606 10.025 1.00 89.12 87 ALA A N 1
ATOM 690 C CA . ALA A 1 87 ? 4.058 -0.346 10.997 1.00 89.12 87 ALA A CA 1
ATOM 691 C C . ALA A 1 87 ? 2.533 -0.463 10.805 1.00 89.12 87 ALA A C 1
ATOM 693 O O . ALA A 1 87 ? 1.757 0.073 11.603 1.00 89.12 87 ALA A O 1
ATOM 694 N N . PHE A 1 88 ? 2.105 -1.076 9.696 1.00 89.12 88 PHE A N 1
ATOM 695 C CA . PHE A 1 88 ? 0.720 -1.009 9.227 1.00 89.12 88 PHE A CA 1
ATOM 696 C C . PHE A 1 88 ? -0.279 -1.599 10.226 1.00 89.12 88 PHE A C 1
ATOM 698 O O . PHE A 1 88 ? 0.037 -2.445 11.065 1.00 89.12 88 PHE A O 1
ATOM 705 N N . HIS A 1 89 ? -1.526 -1.153 10.115 1.00 94.69 89 HIS A N 1
ATOM 706 C CA . HIS A 1 89 ? -2.641 -1.770 10.817 1.00 94.69 89 HIS A CA 1
ATOM 707 C C . HIS A 1 89 ? -3.014 -3.126 10.170 1.00 94.69 89 HIS A C 1
ATOM 709 O O . HIS A 1 89 ? -2.746 -3.330 8.976 1.00 94.69 89 HIS A O 1
ATOM 715 N N . PRO A 1 90 ? -3.677 -4.051 10.896 1.00 96.19 90 PRO A N 1
ATOM 716 C CA . PRO A 1 90 ? -3.974 -5.401 10.397 1.00 96.19 90 PRO A CA 1
ATOM 717 C C . PRO A 1 90 ? -4.738 -5.438 9.068 1.00 96.19 90 PRO A C 1
ATOM 719 O O . PRO A 1 90 ? -4.597 -6.369 8.284 1.00 96.19 90 PRO A O 1
ATOM 722 N N . GLY A 1 91 ? -5.517 -4.395 8.776 1.00 96.00 91 GLY A N 1
ATOM 723 C CA . GLY A 1 91 ? -6.269 -4.292 7.531 1.00 96.00 91 GLY A CA 1
ATOM 724 C C . GLY A 1 91 ? -5.420 -4.108 6.274 1.00 96.00 91 GLY A C 1
ATOM 725 O O . GLY A 1 91 ? -5.868 -4.503 5.199 1.00 96.00 91 GLY A O 1
ATOM 726 N N . VAL A 1 92 ? -4.229 -3.515 6.386 1.00 95.56 92 VAL A N 1
ATOM 727 C CA . VAL A 1 92 ? -3.238 -3.464 5.296 1.00 95.56 92 VAL A CA 1
ATOM 728 C C . VAL A 1 92 ? -2.424 -4.751 5.273 1.00 95.56 92 VAL A C 1
ATOM 730 O O . VAL A 1 92 ? -2.183 -5.289 4.191 1.00 95.56 92 VAL A O 1
ATOM 733 N N . TRP A 1 93 ? -2.061 -5.263 6.455 1.00 96.75 93 TRP A N 1
ATOM 734 C CA . TRP A 1 93 ? -1.280 -6.491 6.597 1.00 96.75 93 TRP A CA 1
ATOM 735 C C . TRP A 1 93 ? -1.991 -7.713 6.001 1.00 96.75 93 TRP A C 1
ATOM 737 O O . TRP A 1 93 ? -1.352 -8.546 5.365 1.00 96.75 93 TRP A O 1
ATOM 747 N N . TYR A 1 94 ? -3.325 -7.762 6.111 1.00 97.75 94 TYR A N 1
ATOM 748 C CA . TYR A 1 94 ? -4.186 -8.821 5.573 1.00 97.75 94 TYR A CA 1
ATOM 749 C C . TYR A 1 94 ? -3.883 -9.208 4.120 1.00 97.75 94 TYR A C 1
ATOM 751 O O . TYR A 1 94 ? -3.969 -10.379 3.765 1.00 97.75 94 TYR A O 1
ATOM 759 N N . LYS A 1 95 ? -3.472 -8.251 3.279 1.00 97.56 95 LYS A N 1
ATOM 760 C CA . LYS A 1 95 ? -3.143 -8.529 1.874 1.00 97.56 95 LYS A CA 1
ATOM 761 C C . LYS A 1 95 ? -2.051 -9.585 1.732 1.00 97.56 95 LYS A C 1
ATOM 763 O O . LYS A 1 95 ? -2.134 -10.396 0.823 1.00 97.56 95 LYS A O 1
ATOM 768 N N . ASN A 1 96 ? -1.067 -9.605 2.629 1.00 97.81 96 ASN A N 1
ATOM 769 C CA . ASN A 1 96 ? 0.021 -10.580 2.578 1.00 97.81 96 ASN A CA 1
ATOM 770 C C . ASN A 1 96 ? -0.494 -11.993 2.860 1.00 97.81 96 ASN A C 1
ATOM 772 O O . ASN A 1 96 ? -0.099 -12.934 2.183 1.00 97.81 96 ASN A O 1
ATOM 776 N N . PHE A 1 97 ? -1.431 -12.127 3.799 1.00 97.88 97 PHE A N 1
ATOM 777 C CA . PHE A 1 97 ? -2.099 -13.397 4.086 1.00 97.88 97 PHE A CA 1
ATOM 778 C C . PHE A 1 97 ? -2.947 -13.858 2.901 1.00 97.88 97 PHE A C 1
ATOM 780 O O . PHE A 1 97 ? -2.954 -15.039 2.579 1.00 97.88 97 PHE A O 1
ATOM 787 N N . LEU A 1 98 ? -3.620 -12.928 2.219 1.00 98.25 98 LEU A N 1
ATOM 788 C CA . LEU A 1 98 ? -4.422 -13.248 1.041 1.00 98.25 98 LEU A CA 1
ATOM 789 C C . LEU A 1 98 ? -3.562 -13.666 -0.163 1.00 98.25 98 LEU A C 1
ATOM 791 O O . LEU A 1 98 ? -3.909 -14.613 -0.867 1.00 98.25 98 LEU A O 1
ATOM 795 N N . ILE A 1 99 ? -2.431 -12.989 -0.384 1.00 98.56 99 ILE A N 1
ATOM 796 C CA . ILE A 1 99 ? -1.446 -13.350 -1.416 1.00 98.56 99 ILE A CA 1
ATOM 797 C C . ILE A 1 99 ? -0.878 -14.746 -1.138 1.00 98.56 99 ILE A C 1
ATOM 799 O O . ILE A 1 99 ? -0.837 -15.575 -2.046 1.00 98.56 99 ILE A O 1
ATOM 803 N N . ASP A 1 100 ? -0.504 -15.020 0.114 1.00 98.12 100 ASP A N 1
ATOM 804 C CA . ASP A 1 100 ? 0.020 -16.321 0.538 1.00 98.12 100 ASP A CA 1
ATOM 805 C C . ASP A 1 100 ? -1.020 -17.432 0.348 1.00 98.12 100 ASP A C 1
ATOM 807 O O . ASP A 1 100 ? -0.726 -18.450 -0.275 1.00 98.12 100 ASP A O 1
ATOM 811 N N . ALA A 1 101 ? -2.258 -17.215 0.804 1.00 98.06 101 ALA A N 1
ATOM 812 C CA . ALA A 1 101 ? -3.347 -18.178 0.654 1.00 98.06 101 ALA A CA 1
ATOM 813 C C . ALA A 1 101 ? -3.657 -18.478 -0.822 1.00 98.06 101 ALA A C 1
ATOM 815 O O . ALA A 1 101 ? -3.786 -19.640 -1.196 1.00 98.06 101 ALA A O 1
ATOM 816 N N . THR A 1 102 ? -3.694 -17.451 -1.678 1.00 98.44 102 THR A N 1
ATOM 817 C CA . THR A 1 102 ? -3.883 -17.617 -3.134 1.00 98.44 102 THR A CA 1
ATOM 818 C C . THR A 1 102 ? -2.740 -18.407 -3.758 1.00 98.44 102 THR A C 1
ATOM 820 O O . THR A 1 102 ? -2.968 -19.331 -4.533 1.00 98.44 102 THR A O 1
ATOM 823 N N . THR A 1 103 ? -1.503 -18.088 -3.383 1.00 97.38 103 THR A N 1
ATOM 824 C CA . THR A 1 103 ? -0.309 -18.775 -3.886 1.00 97.38 103 THR A CA 1
ATOM 825 C C . THR A 1 103 ? -0.299 -20.248 -3.480 1.00 97.38 103 THR A C 1
ATOM 827 O O . THR A 1 103 ? -0.042 -21.116 -4.310 1.00 97.38 103 THR A O 1
ATOM 830 N N . LYS A 1 104 ? -0.606 -20.552 -2.216 1.00 96.81 104 LYS A N 1
ATOM 831 C CA . LYS A 1 104 ? -0.689 -21.931 -1.717 1.00 96.81 104 LYS A CA 1
ATOM 832 C C . LYS A 1 104 ? -1.790 -22.719 -2.407 1.00 96.81 104 LYS A C 1
ATOM 834 O O . LYS A 1 104 ? -1.516 -23.818 -2.870 1.00 96.81 104 LYS A O 1
ATOM 839 N N . SER A 1 105 ? -2.973 -22.130 -2.554 1.00 97.19 105 SER A N 1
ATOM 840 C CA . SER A 1 105 ? -4.095 -22.781 -3.229 1.00 97.19 105 SER A CA 1
ATOM 841 C C . SER A 1 105 ? -3.771 -23.124 -4.689 1.00 97.19 105 SER A C 1
ATOM 843 O O . SER A 1 105 ? -4.056 -24.229 -5.132 1.00 97.19 105 SER A O 1
ATOM 845 N N . LEU A 1 106 ? -3.109 -22.225 -5.429 1.00 97.12 106 LEU A N 1
ATOM 846 C CA . LEU A 1 106 ? -2.646 -22.512 -6.796 1.00 97.12 106 LEU A CA 1
ATOM 847 C C . LEU A 1 106 ? -1.598 -23.637 -6.829 1.00 97.12 106 LEU A C 1
ATOM 849 O O . LEU A 1 106 ? -1.652 -24.518 -7.688 1.00 97.12 106 LEU A O 1
ATOM 853 N N . ASN A 1 107 ? -0.655 -23.625 -5.884 1.00 95.62 107 ASN A N 1
ATOM 854 C CA . ASN A 1 107 ? 0.386 -24.647 -5.788 1.00 95.62 107 ASN A CA 1
ATOM 855 C C . ASN A 1 107 ? -0.181 -26.035 -5.432 1.00 95.62 107 ASN A C 1
ATOM 857 O O . ASN A 1 107 ? 0.287 -27.035 -5.979 1.00 95.62 107 ASN A O 1
ATOM 861 N N . GLU A 1 108 ? -1.187 -26.106 -4.555 1.00 95.44 108 GLU A N 1
ATOM 862 C CA . GLU A 1 108 ? -1.919 -27.341 -4.223 1.00 95.44 108 GLU A CA 1
ATOM 863 C C . GLU A 1 108 ? -2.581 -27.952 -5.470 1.00 95.44 108 GLU A C 1
ATOM 865 O O . GLU A 1 108 ? -2.494 -29.163 -5.690 1.00 95.44 108 GLU A O 1
ATOM 870 N N . ASP A 1 109 ? -3.083 -27.100 -6.364 1.00 92.88 109 ASP A N 1
ATOM 871 C CA . ASP A 1 109 ? -3.635 -27.463 -7.673 1.00 92.88 109 ASP A CA 1
ATOM 872 C C . ASP A 1 109 ? -2.575 -27.685 -8.764 1.00 92.88 109 ASP A C 1
ATOM 874 O O . ASP A 1 109 ? -2.868 -27.710 -9.963 1.00 92.88 109 ASP A O 1
ATOM 878 N N . LYS A 1 110 ? -1.313 -27.885 -8.364 1.00 93.50 110 LYS A N 1
ATOM 879 C CA . LYS A 1 110 ? -0.168 -28.132 -9.257 1.00 93.50 110 LYS A CA 1
ATOM 880 C C . LYS A 1 110 ? 0.052 -27.016 -10.281 1.00 93.50 110 LYS A C 1
ATOM 882 O O . LYS A 1 110 ? 0.616 -27.264 -11.347 1.00 93.50 110 LYS A O 1
ATOM 887 N N . THR A 1 111 ? -0.356 -25.793 -9.951 1.00 95.38 111 THR A N 1
ATOM 888 C CA . THR A 1 111 ? -0.061 -24.581 -10.715 1.00 95.38 111 THR A CA 1
ATOM 889 C C . THR A 1 111 ? 1.017 -23.793 -9.969 1.00 95.38 111 THR A C 1
ATOM 891 O O . THR A 1 111 ? 0.691 -23.091 -9.012 1.00 95.38 111 THR A O 1
ATOM 894 N N . PRO A 1 112 ? 2.303 -23.895 -10.368 1.00 96.38 112 PRO A N 1
ATOM 895 C CA . PRO A 1 112 ? 3.393 -23.228 -9.668 1.00 96.38 112 PRO A CA 1
ATOM 896 C C . PRO A 1 112 ? 3.149 -21.724 -9.564 1.00 96.38 112 PRO A C 1
ATOM 898 O O . PRO A 1 112 ? 2.990 -21.051 -10.584 1.00 96.38 112 PRO A O 1
ATOM 901 N N . ALA A 1 113 ? 3.129 -21.201 -8.344 1.00 97.38 113 ALA A N 1
ATOM 902 C CA . ALA A 1 113 ? 2.847 -19.805 -8.059 1.00 97.38 113 ALA A CA 1
ATOM 903 C C . ALA A 1 113 ? 3.805 -19.232 -7.008 1.00 97.38 113 ALA A C 1
ATOM 905 O O . ALA A 1 113 ? 4.263 -19.932 -6.103 1.00 97.38 113 ALA A O 1
ATOM 906 N N . LEU A 1 114 ? 4.053 -17.929 -7.127 1.00 97.06 114 LEU A N 1
ATOM 907 C CA . LEU A 1 114 ? 4.929 -17.120 -6.289 1.00 97.06 114 LEU A CA 1
ATOM 908 C C . LEU A 1 114 ? 4.154 -15.919 -5.736 1.00 97.06 114 LEU A C 1
ATOM 910 O O . LEU A 1 114 ? 3.612 -15.120 -6.503 1.00 97.06 114 LEU A O 1
ATOM 914 N N . GLY A 1 115 ? 4.159 -15.752 -4.414 1.00 98.06 115 GLY A N 1
ATOM 915 C CA . GLY A 1 115 ? 3.652 -14.554 -3.749 1.00 98.06 115 GLY A CA 1
ATOM 916 C C . GLY A 1 115 ? 4.752 -13.505 -3.601 1.00 98.06 115 GLY A C 1
ATOM 917 O O . GLY A 1 115 ? 5.842 -13.830 -3.136 1.00 98.06 115 GLY A O 1
ATOM 918 N N . LEU A 1 116 ? 4.486 -12.247 -3.960 1.00 98.31 116 LEU A N 1
ATOM 919 C CA . LEU A 1 116 ? 5.450 -11.148 -3.827 1.00 98.31 116 LEU A CA 1
ATOM 920 C C . LEU A 1 116 ? 4.810 -9.907 -3.193 1.00 98.31 116 LEU A C 1
ATOM 922 O O . LEU A 1 116 ? 3.843 -9.344 -3.710 1.00 98.31 116 LEU A O 1
ATOM 926 N N . HIS A 1 117 ? 5.397 -9.426 -2.103 1.00 98.38 117 HIS A N 1
ATOM 927 C CA . HIS A 1 117 ? 5.115 -8.122 -1.523 1.00 98.38 117 HIS A CA 1
ATOM 928 C C . HIS A 1 117 ? 6.177 -7.107 -1.963 1.00 98.38 117 HIS A C 1
ATOM 930 O O . HIS A 1 117 ? 7.346 -7.175 -1.588 1.00 98.38 117 HIS A O 1
ATOM 936 N N . VAL A 1 118 ? 5.758 -6.109 -2.736 1.00 98.50 118 VAL A N 1
ATOM 937 C CA . VAL A 1 118 ? 6.630 -5.010 -3.151 1.00 98.50 118 VAL A CA 1
ATOM 938 C C . VAL A 1 118 ? 6.672 -3.939 -2.062 1.00 98.50 118 VAL A C 1
ATOM 940 O O . VAL A 1 118 ? 5.649 -3.331 -1.728 1.00 98.50 118 VAL A O 1
ATOM 943 N N . ILE A 1 119 ? 7.866 -3.675 -1.534 1.00 98.00 119 ILE A N 1
ATOM 944 C CA . ILE A 1 119 ? 8.089 -2.640 -0.522 1.00 98.00 119 ILE A CA 1
ATOM 945 C C . ILE A 1 119 ? 8.156 -1.286 -1.235 1.00 98.00 119 ILE A C 1
ATOM 947 O O . ILE A 1 119 ? 9.076 -1.023 -2.008 1.00 98.00 119 ILE A O 1
ATOM 951 N N . ILE A 1 120 ? 7.189 -0.404 -0.979 1.00 96.88 120 ILE A N 1
ATOM 952 C CA . ILE A 1 120 ? 7.128 0.945 -1.564 1.00 96.88 120 ILE A CA 1
ATOM 953 C C . ILE A 1 120 ? 8.019 1.892 -0.745 1.00 96.88 120 ILE A C 1
ATOM 955 O O . ILE A 1 120 ? 7.552 2.760 -0.005 1.00 96.88 120 ILE A O 1
ATOM 959 N N . ASP A 1 121 ? 9.326 1.677 -0.846 1.00 94.75 121 ASP A N 1
ATOM 960 C CA . ASP A 1 121 ? 10.378 2.337 -0.069 1.00 94.75 121 ASP A CA 1
ATOM 961 C C . ASP A 1 121 ? 10.757 3.732 -0.599 1.00 94.75 121 ASP A C 1
ATOM 963 O O . ASP A 1 121 ? 11.346 4.547 0.113 1.00 94.75 121 ASP A O 1
ATOM 967 N N . HIS A 1 122 ? 10.393 4.045 -1.844 1.00 92.31 122 HIS A N 1
ATOM 968 C CA . HIS A 1 122 ? 10.677 5.331 -2.494 1.00 92.31 122 HIS A CA 1
ATOM 969 C C . HIS A 1 122 ? 9.625 6.419 -2.256 1.00 92.31 122 HIS A C 1
ATOM 971 O O . HIS A 1 122 ? 9.783 7.548 -2.739 1.00 92.31 122 HIS A O 1
ATOM 977 N N . ASP A 1 123 ? 8.537 6.095 -1.557 1.00 92.25 123 ASP A N 1
ATOM 978 C CA . ASP A 1 123 ? 7.469 7.047 -1.264 1.00 92.25 123 ASP A CA 1
ATOM 979 C C . ASP A 1 123 ? 7.637 7.723 0.099 1.00 92.25 123 ASP A C 1
ATOM 981 O O . ASP A 1 123 ? 8.344 7.230 0.979 1.00 92.25 123 ASP A O 1
ATOM 985 N N . LEU A 1 124 ? 7.014 8.891 0.250 1.00 91.62 124 LEU A N 1
ATOM 986 C CA . LEU A 1 124 ? 7.066 9.674 1.481 1.00 91.62 124 LEU A CA 1
ATOM 987 C C . LEU A 1 124 ? 6.146 9.038 2.537 1.00 91.62 124 LEU A C 1
ATOM 989 O O . LEU A 1 124 ? 4.999 8.721 2.204 1.00 91.62 124 LEU A O 1
ATOM 993 N N . PRO A 1 125 ? 6.587 8.869 3.796 1.00 91.00 125 PRO A N 1
ATOM 994 C CA . PRO A 1 125 ? 5.726 8.362 4.857 1.00 91.00 125 PRO A CA 1
ATOM 995 C C . PRO A 1 125 ? 4.518 9.275 5.064 1.00 91.00 125 PRO A C 1
ATOM 997 O O . PRO A 1 125 ? 4.654 10.498 5.129 1.00 91.00 125 PRO A O 1
ATOM 1000 N N . LYS A 1 126 ? 3.332 8.682 5.245 1.00 87.81 126 LYS A N 1
ATOM 1001 C CA . LYS A 1 126 ? 2.152 9.432 5.712 1.00 87.81 126 LYS A CA 1
ATOM 1002 C C . LYS A 1 126 ? 2.289 9.823 7.178 1.00 87.81 126 LYS A C 1
ATOM 1004 O O . LYS A 1 126 ? 1.810 10.873 7.595 1.00 87.81 126 LYS A O 1
ATOM 1009 N N . SER A 1 127 ? 2.921 8.949 7.955 1.00 88.50 127 SER A N 1
ATOM 1010 C CA . SER A 1 127 ? 3.234 9.134 9.365 1.00 88.50 127 SER A CA 1
ATOM 1011 C C . SER A 1 127 ? 4.503 8.358 9.697 1.00 88.50 127 SER A C 1
ATOM 1013 O O . SER A 1 127 ? 4.691 7.239 9.228 1.00 88.50 127 SER A O 1
ATOM 1015 N N . VAL A 1 128 ? 5.341 8.934 10.555 1.00 91.75 128 VAL A N 1
ATOM 1016 C CA . VAL A 1 128 ? 6.487 8.259 11.192 1.00 91.75 128 VAL A CA 1
ATOM 1017 C C . VAL A 1 128 ? 6.188 7.924 12.658 1.00 91.75 128 VAL A C 1
ATOM 1019 O O . VAL A 1 128 ? 7.075 7.820 13.498 1.00 91.75 128 VAL A O 1
ATOM 1022 N N . SER A 1 129 ? 4.903 7.769 12.972 1.00 93.69 129 SER A N 1
ATOM 1023 C CA . SER A 1 129 ? 4.383 7.509 14.312 1.00 93.69 129 SER A CA 1
ATOM 1024 C C . SER A 1 129 ? 3.182 6.574 14.274 1.00 93.69 129 SER A C 1
ATOM 1026 O O . SER A 1 129 ? 2.446 6.537 13.281 1.00 93.69 129 SER A O 1
ATOM 1028 N N . ILE A 1 130 ? 2.975 5.844 15.366 1.00 95.50 130 ILE A N 1
ATOM 1029 C CA . ILE A 1 130 ? 1.812 4.984 15.574 1.00 95.50 130 ILE A CA 1
ATOM 1030 C C . ILE A 1 130 ? 0.921 5.547 16.681 1.00 95.50 130 ILE A C 1
ATOM 1032 O O . ILE A 1 130 ? 1.383 6.201 17.613 1.00 95.50 130 ILE A O 1
ATOM 1036 N N . LYS A 1 131 ? -0.379 5.274 16.585 1.00 94.50 131 LYS A N 1
ATOM 1037 C CA . LYS A 1 131 ? -1.345 5.605 17.635 1.00 94.50 131 LYS A CA 1
ATOM 1038 C C . LYS A 1 131 ? -1.269 4.561 18.739 1.00 94.50 131 LYS A C 1
ATOM 1040 O O . LYS A 1 131 ? -1.506 3.395 18.444 1.00 94.50 131 LYS A O 1
ATOM 1045 N N . VAL A 1 132 ? -1.011 4.976 19.974 1.00 93.81 132 VAL A N 1
ATOM 1046 C CA . VAL A 1 132 ? -0.942 4.104 21.154 1.00 93.81 132 VAL A CA 1
ATOM 1047 C C . VAL A 1 132 ? -2.008 4.546 22.163 1.00 93.81 132 VAL A C 1
ATOM 1049 O O . VAL A 1 132 ? -2.021 5.713 22.557 1.00 93.81 132 VAL A O 1
ATOM 1052 N N . PRO A 1 133 ? -2.960 3.678 22.542 1.00 91.38 133 PRO A N 1
ATOM 1053 C CA . PRO A 1 133 ? -3.967 4.015 23.545 1.00 91.38 133 PRO A CA 1
ATOM 1054 C C . PRO A 1 133 ? -3.372 4.020 24.960 1.00 91.38 133 PRO A C 1
ATOM 1056 O O . PRO A 1 133 ? -2.609 3.131 25.314 1.00 91.38 133 PRO A O 1
ATOM 1059 N N . HIS A 1 134 ? -3.749 4.972 25.806 1.00 83.81 134 HIS A N 1
ATOM 1060 C CA . HIS A 1 134 ? -3.309 5.046 27.199 1.00 83.81 134 HIS A CA 1
ATOM 1061 C C . HIS A 1 134 ? -4.489 5.261 28.133 1.00 83.81 134 HIS A C 1
ATOM 1063 O O . HIS A 1 134 ? -5.433 5.974 27.805 1.00 83.81 134 HIS A O 1
ATOM 1069 N N . THR A 1 135 ? -4.399 4.694 29.332 1.00 75.69 135 THR A N 1
ATOM 1070 C CA . THR A 1 135 ? -5.309 5.012 30.433 1.00 75.69 135 THR A CA 1
ATOM 1071 C C . THR A 1 135 ? -4.560 5.830 31.477 1.00 75.69 135 THR A C 1
ATOM 1073 O O . THR A 1 135 ? -3.490 5.424 31.939 1.00 75.69 135 THR A O 1
ATOM 1076 N N . SER A 1 136 ? -5.117 6.970 31.872 1.00 62.59 136 SER A N 1
ATOM 1077 C CA . SER A 1 136 ? -4.591 7.762 32.987 1.00 62.59 136 SER A CA 1
ATOM 1078 C C . SER A 1 136 ? -4.724 6.993 34.311 1.00 62.59 136 SER A C 1
ATOM 1080 O O . SER A 1 136 ? -5.765 6.401 34.590 1.00 62.59 136 SER A O 1
ATOM 1082 N N . ARG A 1 137 ? -3.689 6.994 35.165 1.00 49.97 137 ARG A N 1
ATOM 1083 C CA . ARG A 1 137 ? -3.818 6.447 36.528 1.00 49.97 137 ARG A CA 1
ATOM 1084 C C . ARG A 1 137 ? -4.715 7.376 37.351 1.00 49.97 137 ARG A C 1
ATOM 1086 O O . ARG A 1 137 ? -4.352 8.520 37.597 1.00 49.97 137 ARG A O 1
ATOM 1093 N N . GLY A 1 138 ? -5.858 6.862 37.803 1.00 48.22 138 GLY A N 1
ATOM 1094 C CA . GLY A 1 138 ? -6.781 7.562 38.707 1.00 48.22 138 GLY A CA 1
ATOM 1095 C C . GLY A 1 138 ? -8.015 8.159 38.034 1.00 48.22 138 GLY A C 1
ATOM 1096 O O . GLY A 1 138 ? -8.976 8.481 38.725 1.00 48.22 138 GLY A O 1
ATOM 1097 N N . VAL A 1 139 ? -8.040 8.236 36.701 1.00 49.69 139 VAL A N 1
ATOM 1098 C CA . VAL A 1 139 ? -9.234 8.619 35.945 1.00 49.69 139 VAL A CA 1
ATOM 1099 C C . VAL A 1 139 ? -9.467 7.552 34.887 1.00 49.69 139 VAL A C 1
ATOM 1101 O O . VAL A 1 139 ? -8.560 7.268 34.112 1.00 49.69 139 VAL A O 1
ATOM 1104 N N . ASN A 1 140 ? -10.659 6.950 34.851 1.00 59.75 140 ASN A N 1
ATOM 1105 C CA . ASN A 1 140 ? -11.069 5.946 33.856 1.00 59.75 140 ASN A CA 1
ATOM 1106 C C . ASN A 1 140 ? -11.200 6.547 32.436 1.00 59.75 140 ASN A C 1
ATOM 1108 O O . ASN A 1 140 ? -12.162 6.260 31.736 1.00 59.75 140 ASN A O 1
ATOM 1112 N N . HIS A 1 141 ? -10.270 7.407 32.017 1.00 70.94 141 HIS A N 1
ATOM 1113 C CA . HIS A 1 141 ? -10.249 8.023 30.702 1.00 70.94 141 HIS A CA 1
ATOM 1114 C C . HIS A 1 141 ? -9.189 7.383 29.824 1.00 70.94 141 HIS A C 1
ATOM 1116 O O . HIS A 1 141 ? -8.009 7.299 30.187 1.00 70.94 141 HIS A O 1
ATOM 1122 N N . LEU A 1 142 ? -9.645 6.964 28.649 1.00 79.88 142 LEU A N 1
ATOM 1123 C CA . LEU A 1 142 ? -8.807 6.496 27.563 1.00 79.88 142 LEU A CA 1
ATOM 1124 C C . LEU A 1 142 ? -8.415 7.687 26.683 1.00 79.88 142 LEU A C 1
ATOM 1126 O O . LEU A 1 142 ? -9.271 8.446 26.229 1.00 79.88 142 LEU A O 1
ATOM 1130 N N . SER A 1 143 ? -7.123 7.835 26.418 1.00 84.50 143 SER A N 1
ATOM 1131 C CA . SER A 1 143 ? -6.584 8.755 25.419 1.00 84.50 143 SER A CA 1
ATOM 1132 C C . SER A 1 143 ? -5.766 7.988 24.382 1.00 84.50 143 SER A C 1
ATOM 1134 O O . SER A 1 143 ? -5.447 6.813 24.561 1.00 84.50 143 SER A O 1
ATOM 1136 N N . VAL A 1 144 ? -5.426 8.638 23.269 1.00 87.31 144 VAL A N 1
ATOM 1137 C CA . VAL A 1 144 ? -4.525 8.082 22.254 1.00 87.31 144 VAL A CA 1
ATOM 1138 C C . VAL A 1 144 ? -3.363 9.039 22.063 1.00 87.31 144 VAL A C 1
ATOM 1140 O O . VAL A 1 144 ? -3.565 10.187 21.669 1.00 87.31 144 VAL A O 1
ATOM 1143 N N . ASN A 1 145 ? -2.155 8.543 22.299 1.00 89.12 145 ASN A N 1
ATOM 1144 C CA . ASN A 1 145 ? -0.923 9.271 22.047 1.00 89.12 145 ASN A CA 1
ATOM 1145 C C . ASN A 1 145 ? -0.351 8.885 20.684 1.00 89.12 145 ASN A C 1
ATOM 1147 O O . ASN A 1 145 ? -0.588 7.790 20.168 1.00 89.12 145 ASN A O 1
ATOM 1151 N N . SER A 1 146 ? 0.408 9.805 20.096 1.00 92.12 146 SER A N 1
ATOM 1152 C CA . SER A 1 146 ? 1.200 9.530 18.903 1.00 92.12 146 SER A CA 1
ATOM 1153 C C . SER A 1 146 ? 2.623 9.173 19.322 1.00 92.12 146 SER A C 1
ATOM 1155 O O . SER A 1 146 ? 3.387 10.052 19.723 1.00 92.12 146 SER A O 1
ATOM 1157 N N . CYS A 1 147 ? 2.972 7.892 19.243 1.00 93.69 147 CYS A N 1
ATOM 1158 C CA . CYS A 1 147 ? 4.291 7.383 19.595 1.00 93.69 147 CYS A CA 1
ATOM 1159 C C . CYS A 1 147 ? 5.180 7.359 18.342 1.00 93.69 147 CYS A C 1
ATOM 1161 O O . CYS A 1 147 ? 4.870 6.688 17.352 1.00 93.69 147 CYS A O 1
ATOM 1163 N N . GLN A 1 148 ? 6.265 8.136 18.354 1.00 94.88 148 GLN A N 1
ATOM 1164 C CA . GLN A 1 148 ? 7.192 8.244 17.224 1.00 94.88 148 GLN A CA 1
ATOM 1165 C C . GLN A 1 148 ? 7.984 6.950 17.055 1.00 94.88 148 GLN A C 1
ATOM 1167 O O . GLN A 1 148 ? 8.604 6.483 18.009 1.00 94.88 148 GLN A O 1
ATOM 1172 N N . LEU A 1 149 ? 8.044 6.427 15.829 1.00 95.31 149 LEU A N 1
ATOM 1173 C CA . LEU A 1 149 ? 8.885 5.275 15.505 1.00 95.31 149 LEU A CA 1
ATOM 1174 C C . LEU A 1 149 ? 10.351 5.572 15.885 1.00 95.31 149 LEU A C 1
ATOM 1176 O O . LEU A 1 149 ? 10.775 6.737 15.820 1.00 95.31 149 LEU A O 1
ATOM 1180 N N . PRO A 1 150 ? 11.141 4.557 16.282 1.00 95.12 150 PRO A N 1
ATOM 1181 C CA . PRO A 1 150 ? 12.541 4.724 16.669 1.00 95.12 150 PRO A CA 1
ATOM 1182 C C . PRO A 1 150 ? 13.416 4.863 15.416 1.00 95.12 150 PRO A C 1
ATOM 1184 O O . PRO A 1 150 ? 14.264 4.024 15.115 1.00 95.12 150 PRO A O 1
ATOM 1187 N N . ILE A 1 151 ? 13.157 5.917 14.644 1.00 93.38 151 ILE A N 1
ATOM 1188 C CA . ILE A 1 151 ? 13.825 6.243 13.390 1.00 93.38 151 ILE A CA 1
ATOM 1189 C C . ILE A 1 151 ? 14.152 7.730 13.332 1.00 93.38 151 ILE A C 1
ATOM 1191 O O . ILE A 1 151 ? 13.387 8.564 13.820 1.00 93.38 151 ILE A O 1
ATOM 1195 N N . ARG A 1 152 ? 15.238 8.045 12.627 1.00 90.94 152 ARG A N 1
ATOM 1196 C CA . ARG A 1 152 ? 15.629 9.408 12.257 1.00 90.94 152 ARG A CA 1
ATOM 1197 C C . ARG A 1 152 ? 15.728 9.538 10.753 1.00 90.94 152 ARG A C 1
ATOM 1199 O O . ARG A 1 152 ? 16.151 8.603 10.073 1.00 90.94 152 ARG A O 1
ATOM 1206 N N . SER A 1 153 ? 15.386 10.713 10.240 1.00 84.69 153 SER A N 1
ATOM 1207 C CA . SER A 1 153 ? 15.752 11.063 8.869 1.00 84.69 153 SER A CA 1
ATOM 1208 C C . SER A 1 153 ? 17.276 11.171 8.758 1.00 84.69 153 SER A C 1
ATOM 1210 O O . SER A 1 153 ? 17.932 11.651 9.682 1.00 84.69 153 SER A O 1
ATOM 1212 N N . ALA A 1 154 ? 17.842 10.761 7.623 1.00 71.25 154 ALA A N 1
ATOM 1213 C CA . ALA A 1 154 ? 19.245 11.011 7.295 1.00 71.25 154 ALA A CA 1
ATOM 1214 C C . ALA A 1 154 ? 19.552 12.494 6.982 1.00 71.25 154 ALA A C 1
ATOM 1216 O O . ALA A 1 154 ? 20.708 12.845 6.762 1.00 71.25 154 ALA A O 1
ATOM 1217 N N . SER A 1 155 ? 18.539 13.364 6.922 1.00 66.50 155 SER A N 1
ATOM 1218 C CA . SER A 1 155 ? 18.697 14.800 6.671 1.00 66.50 155 SER A CA 1
ATOM 1219 C C . SER A 1 155 ? 18.905 15.624 7.950 1.00 66.50 155 SER A C 1
ATOM 1221 O O . SER A 1 155 ? 18.505 15.205 9.035 1.00 66.50 155 SER A O 1
ATOM 1223 N N . ALA A 1 156 ? 19.449 16.839 7.816 1.00 57.62 156 ALA A N 1
ATOM 1224 C CA . ALA A 1 156 ? 19.618 17.786 8.923 1.00 57.62 156 ALA A CA 1
ATOM 1225 C C . ALA A 1 156 ? 18.291 18.111 9.650 1.00 57.62 156 ALA A C 1
ATOM 1227 O O . ALA A 1 156 ? 17.197 17.976 9.090 1.00 57.62 156 ALA A O 1
ATOM 1228 N N . GLN A 1 157 ? 18.370 18.552 10.908 1.00 52.41 157 GLN A N 1
ATOM 1229 C CA . GLN A 1 157 ? 17.197 18.968 11.689 1.00 52.41 157 GLN A CA 1
ATOM 1230 C C . GLN A 1 157 ? 16.429 20.100 10.980 1.00 52.41 157 GLN A C 1
ATOM 1232 O O . GLN A 1 157 ? 17.025 21.078 10.541 1.00 52.41 157 GLN A O 1
ATOM 1237 N N . GLY A 1 158 ? 15.104 19.949 10.852 1.00 56.56 158 GLY A N 1
ATOM 1238 C CA . GLY A 1 158 ? 14.216 20.913 10.179 1.00 56.56 158 GLY A CA 1
ATOM 1239 C C . GLY A 1 158 ? 13.955 20.659 8.685 1.00 56.56 158 GLY A C 1
ATOM 1240 O O . GLY A 1 158 ? 13.242 21.434 8.053 1.00 56.56 158 GLY A O 1
ATOM 1241 N N . THR A 1 159 ? 14.503 19.585 8.112 1.00 56.84 159 THR A N 1
ATOM 1242 C CA . THR A 1 159 ? 14.330 19.232 6.688 1.00 56.84 159 THR A CA 1
ATOM 1243 C C . THR A 1 159 ? 12.937 18.622 6.404 1.00 56.84 159 THR A C 1
ATOM 1245 O O . THR A 1 159 ? 12.354 18.026 7.316 1.00 56.84 159 THR A O 1
ATOM 1248 N N . PRO A 1 160 ? 12.384 18.729 5.170 1.00 68.38 160 PRO A N 1
ATOM 1249 C CA . PRO A 1 160 ? 11.114 18.100 4.798 1.00 68.38 160 PRO A CA 1
ATOM 1250 C C . PRO A 1 160 ? 11.081 16.584 5.022 1.00 68.38 160 PRO A C 1
ATOM 1252 O O . PRO A 1 160 ? 12.117 15.928 5.118 1.00 68.38 160 PRO A O 1
ATOM 1255 N N . ILE A 1 161 ? 9.868 16.023 5.034 1.00 81.44 161 ILE A N 1
ATOM 1256 C CA . ILE A 1 161 ? 9.637 14.573 4.984 1.00 81.44 161 ILE A CA 1
ATOM 1257 C C . ILE A 1 161 ? 10.383 13.985 3.773 1.00 81.44 161 ILE A C 1
ATOM 1259 O O . ILE A 1 161 ? 10.181 14.436 2.645 1.00 81.44 161 ILE A O 1
ATOM 1263 N N . VAL A 1 162 ? 11.217 12.971 4.012 1.00 87.44 162 VAL A N 1
ATOM 1264 C CA . VAL A 1 162 ? 12.017 12.275 2.989 1.00 87.44 162 VAL A CA 1
ATOM 1265 C C . VAL A 1 162 ? 11.417 10.902 2.648 1.00 87.44 162 VAL A C 1
ATOM 1267 O O . VAL A 1 162 ? 10.590 10.401 3.406 1.00 87.44 162 VAL A O 1
ATOM 1270 N N . PRO A 1 163 ? 11.798 10.262 1.526 1.00 90.25 163 PRO A N 1
ATOM 1271 C CA . PRO A 1 163 ? 11.391 8.886 1.229 1.00 90.25 163 PRO A CA 1
ATOM 1272 C C . PRO A 1 163 ? 11.791 7.877 2.313 1.00 90.25 163 PRO A C 1
ATOM 1274 O O . PRO A 1 163 ? 12.800 8.064 2.994 1.00 90.25 163 PRO A O 1
ATOM 1277 N N . TRP A 1 164 ? 11.042 6.778 2.431 1.00 91.81 164 TRP A N 1
ATOM 1278 C CA . TRP A 1 164 ? 11.262 5.737 3.445 1.00 91.81 164 TRP A CA 1
ATOM 1279 C C . TRP A 1 164 ? 12.697 5.184 3.495 1.00 91.81 164 TRP A C 1
ATOM 1281 O O . TRP A 1 164 ? 13.258 5.092 4.587 1.00 91.81 164 TRP A O 1
ATOM 1291 N N . HIS A 1 165 ? 13.330 4.912 2.346 1.00 88.62 165 HIS A N 1
ATOM 1292 C CA . HIS A 1 165 ? 14.729 4.430 2.269 1.00 88.62 165 HIS A CA 1
ATOM 1293 C C . HIS A 1 165 ? 15.778 5.409 2.841 1.00 88.62 165 HIS A C 1
ATOM 1295 O O . HIS A 1 165 ? 16.950 5.073 3.043 1.00 88.62 165 HIS A O 1
ATOM 1301 N N . ARG A 1 166 ? 15.377 6.650 3.154 1.00 88.62 166 ARG A N 1
ATOM 1302 C CA . ARG A 1 166 ? 16.238 7.674 3.771 1.00 88.62 166 ARG A CA 1
ATOM 1303 C C . ARG A 1 166 ? 16.114 7.759 5.289 1.00 88.62 166 ARG A C 1
ATOM 1305 O O . ARG A 1 166 ? 16.840 8.541 5.905 1.00 88.62 166 ARG A O 1
ATOM 1312 N N . TYR A 1 167 ? 15.243 6.966 5.904 1.00 91.50 167 TYR A N 1
ATOM 1313 C CA . TYR A 1 167 ? 15.203 6.839 7.355 1.00 91.50 167 TYR A CA 1
ATOM 1314 C C . TYR A 1 167 ? 16.230 5.813 7.842 1.00 91.50 167 TYR A C 1
ATOM 1316 O O . TYR A 1 167 ? 16.625 4.888 7.130 1.00 91.50 167 TYR A O 1
ATOM 1324 N N . ARG A 1 168 ? 16.712 6.012 9.066 1.00 92.50 168 ARG A N 1
ATOM 1325 C CA . ARG A 1 168 ? 17.702 5.173 9.750 1.00 92.50 168 ARG A CA 1
ATOM 1326 C C . ARG A 1 168 ? 17.126 4.732 11.084 1.00 92.50 168 ARG A C 1
ATOM 1328 O O . ARG A 1 168 ? 16.446 5.529 11.729 1.00 92.50 168 ARG A O 1
ATOM 1335 N N . ILE A 1 169 ? 17.427 3.511 11.509 1.00 94.06 169 ILE A N 1
ATOM 1336 C CA . ILE A 1 169 ? 17.016 3.020 12.826 1.00 94.06 169 ILE A CA 1
ATOM 1337 C C . ILE A 1 169 ? 17.787 3.772 13.920 1.00 94.06 169 ILE A C 1
ATOM 1339 O O . ILE A 1 169 ? 19.014 3.868 13.884 1.00 94.06 169 ILE A O 1
ATOM 1343 N N . GLU A 1 170 ? 17.069 4.296 14.910 1.00 94.00 170 GLU A N 1
ATOM 1344 C CA . GLU A 1 170 ? 17.631 4.863 16.135 1.00 94.00 170 GLU A CA 1
ATOM 1345 C C . GLU A 1 170 ? 17.616 3.812 17.244 1.00 94.00 170 GLU A C 1
ATOM 1347 O O . GLU A 1 170 ? 16.696 3.768 18.060 1.00 94.00 170 GLU A O 1
ATOM 1352 N N . GLN A 1 171 ? 18.647 2.964 17.285 1.00 92.81 171 GLN A N 1
ATOM 1353 C CA . GLN A 1 171 ? 18.697 1.828 18.215 1.00 92.81 171 GLN A CA 1
ATOM 1354 C C . GLN A 1 171 ? 18.482 2.236 19.682 1.00 92.81 171 GLN A C 1
ATOM 1356 O O . GLN A 1 171 ? 17.722 1.589 20.393 1.00 92.81 171 GLN A O 1
ATOM 1361 N N . ALA A 1 172 ? 19.053 3.367 20.112 1.00 94.31 172 ALA A N 1
ATOM 1362 C CA . ALA A 1 172 ? 18.911 3.879 21.479 1.00 94.31 172 ALA A CA 1
ATOM 1363 C C . ALA A 1 172 ? 17.463 4.242 21.881 1.00 94.31 172 ALA A C 1
ATOM 1365 O O . ALA A 1 172 ? 17.175 4.377 23.067 1.00 94.31 172 ALA A O 1
ATOM 1366 N N . ARG A 1 173 ? 16.548 4.417 20.915 1.00 96.06 173 ARG A N 1
ATOM 1367 C CA . ARG A 1 173 ? 15.124 4.706 21.160 1.00 96.06 173 ARG A CA 1
ATOM 1368 C C . ARG A 1 173 ? 14.235 3.463 21.114 1.00 96.06 173 ARG A C 1
ATOM 1370 O O . ARG A 1 173 ? 13.048 3.576 21.402 1.00 96.06 173 ARG A O 1
ATOM 1377 N N . ILE A 1 174 ? 14.767 2.298 20.735 1.00 96.44 174 ILE A N 1
ATOM 1378 C CA . ILE A 1 174 ? 13.965 1.079 20.573 1.00 96.44 174 ILE A CA 1
ATOM 1379 C C . ILE A 1 174 ? 13.351 0.652 21.907 1.00 96.44 174 ILE A C 1
ATOM 1381 O O . ILE A 1 174 ? 12.140 0.460 21.976 1.00 96.44 174 ILE A O 1
ATOM 1385 N N . ASP A 1 175 ? 14.148 0.559 22.972 1.00 96.94 175 ASP A N 1
ATOM 1386 C CA . ASP A 1 175 ? 13.653 0.057 24.258 1.00 96.94 175 ASP A CA 1
ATOM 1387 C C . ASP A 1 175 ? 12.570 0.951 24.861 1.00 96.94 175 ASP A C 1
ATOM 1389 O O . ASP A 1 175 ? 11.570 0.445 25.374 1.00 96.94 175 ASP A O 1
ATOM 1393 N N . SER A 1 176 ? 12.722 2.275 24.768 1.00 96.50 176 SER A N 1
ATOM 1394 C CA . SER A 1 176 ? 11.705 3.214 25.248 1.00 96.50 176 SER A CA 1
ATOM 1395 C C . SER A 1 176 ? 10.429 3.145 24.410 1.00 96.50 176 SER A C 1
ATOM 1397 O O . SER A 1 176 ? 9.340 3.092 24.979 1.00 96.50 176 SER A O 1
ATOM 1399 N N . PHE A 1 177 ? 10.557 3.056 23.082 1.00 96.94 177 PHE A N 1
ATOM 1400 C CA . PHE A 1 177 ? 9.430 2.871 22.168 1.00 96.94 177 PHE A CA 1
ATOM 1401 C C . PHE A 1 177 ? 8.649 1.582 22.468 1.00 96.94 177 PHE A C 1
ATOM 1403 O O . PHE A 1 177 ? 7.429 1.611 22.620 1.00 96.94 177 PHE A O 1
ATOM 1410 N N . VAL A 1 178 ? 9.341 0.447 22.606 1.00 97.25 178 VAL A N 1
ATOM 1411 C CA . VAL A 1 178 ? 8.698 -0.840 22.915 1.00 97.25 178 VAL A CA 1
ATOM 1412 C C . VAL A 1 178 ? 8.053 -0.809 24.303 1.00 97.25 178 VAL A C 1
ATOM 1414 O O . VAL A 1 178 ? 6.919 -1.261 24.457 1.00 97.25 178 VAL A O 1
ATOM 1417 N N . SER A 1 179 ? 8.721 -0.221 25.299 1.00 95.75 179 SER A N 1
ATOM 1418 C CA . SER A 1 179 ? 8.187 -0.111 26.664 1.00 95.75 179 SER A CA 1
ATOM 1419 C C . SER A 1 179 ? 6.905 0.727 26.729 1.00 95.75 179 SER A C 1
ATOM 1421 O O . SER A 1 179 ? 6.018 0.433 27.530 1.00 95.75 179 SER A O 1
ATOM 1423 N N . GLU A 1 180 ? 6.765 1.750 25.880 1.00 94.88 180 GLU A N 1
ATOM 1424 C CA . GLU A 1 180 ? 5.535 2.546 25.779 1.00 94.88 180 GLU A CA 1
ATOM 1425 C C . GLU A 1 180 ? 4.351 1.700 25.277 1.00 94.88 180 GLU A C 1
ATOM 1427 O O . GLU A 1 180 ? 3.260 1.750 25.855 1.00 94.88 180 GLU A O 1
ATOM 1432 N N . ILE A 1 181 ? 4.581 0.861 24.261 1.00 95.88 181 ILE A N 1
ATOM 1433 C CA . ILE A 1 181 ? 3.583 -0.074 23.717 1.00 95.88 181 ILE A CA 1
ATOM 1434 C C . ILE A 1 181 ? 3.213 -1.139 24.755 1.00 95.88 181 ILE A C 1
ATOM 1436 O O . ILE A 1 181 ? 2.034 -1.428 24.946 1.00 95.88 181 ILE A O 1
ATOM 1440 N N . GLU A 1 182 ? 4.190 -1.715 25.452 1.00 95.44 182 GLU A N 1
ATOM 1441 C CA . GLU A 1 182 ? 3.936 -2.718 26.493 1.00 95.44 182 GLU A CA 1
ATOM 1442 C C . GLU A 1 182 ? 3.188 -2.132 27.691 1.00 95.44 182 GLU A C 1
ATOM 1444 O O . GLU A 1 182 ? 2.272 -2.759 28.216 1.00 95.44 182 GLU A O 1
ATOM 1449 N N . SER A 1 183 ? 3.526 -0.909 28.104 1.00 93.25 183 SER A N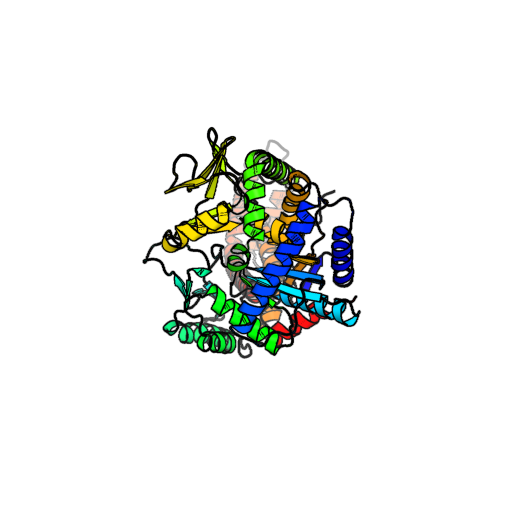 1
ATOM 1450 C CA . SER A 1 183 ? 2.805 -0.190 29.158 1.00 93.25 183 SER A CA 1
ATOM 1451 C C . SER A 1 183 ? 1.341 0.042 28.773 1.00 93.25 183 SER A C 1
ATOM 1453 O O . SER A 1 183 ? 0.440 -0.217 29.573 1.00 93.25 183 SER A O 1
ATOM 1455 N N . SER A 1 184 ? 1.092 0.450 27.524 1.00 92.06 184 SER A N 1
ATOM 1456 C CA . SER A 1 184 ? -0.253 0.565 26.948 1.00 92.06 184 SER A CA 1
ATOM 1457 C C . SER A 1 184 ? -1.002 -0.772 26.946 1.00 92.06 184 SER A C 1
ATOM 1459 O O . SER A 1 184 ? -2.134 -0.849 27.432 1.00 92.06 184 SER A O 1
ATOM 1461 N N . ALA A 1 185 ? -0.362 -1.841 26.466 1.00 91.56 185 ALA A N 1
ATOM 1462 C CA . ALA A 1 185 ? -0.940 -3.179 26.437 1.00 91.56 185 ALA A CA 1
ATOM 1463 C C . ALA A 1 185 ? -1.317 -3.662 27.847 1.00 91.56 185 ALA A C 1
ATOM 1465 O O . ALA A 1 185 ? -2.446 -4.105 28.064 1.00 91.56 185 ALA A O 1
ATOM 1466 N N . ASN A 1 186 ? -0.421 -3.484 28.822 1.00 91.12 186 ASN A N 1
ATOM 1467 C CA . ASN A 1 186 ? -0.657 -3.829 30.223 1.00 91.12 186 ASN A CA 1
ATOM 1468 C C . ASN A 1 186 ? -1.823 -3.033 30.821 1.00 91.12 186 ASN A C 1
ATOM 1470 O O . ASN A 1 186 ? -2.677 -3.607 31.492 1.00 91.12 186 ASN A O 1
ATOM 1474 N N . ALA A 1 187 ? -1.896 -1.729 30.548 1.00 87.75 187 ALA A N 1
ATOM 1475 C CA . ALA A 1 187 ? -2.975 -0.866 31.024 1.00 87.75 187 ALA A CA 1
ATOM 1476 C C . ALA A 1 187 ? -4.358 -1.271 30.475 1.00 87.75 187 ALA A C 1
ATOM 1478 O O . ALA A 1 187 ? -5.378 -1.105 31.143 1.00 87.75 187 ALA A O 1
ATOM 1479 N N . LEU A 1 188 ? -4.389 -1.846 29.272 1.00 87.00 188 LEU A N 1
ATOM 1480 C CA . LEU A 1 188 ? -5.595 -2.367 28.629 1.00 87.00 188 LEU A CA 1
ATOM 1481 C C . LEU A 1 188 ? -5.863 -3.853 28.913 1.00 87.00 188 LEU A C 1
ATOM 1483 O O . LEU A 1 188 ? -6.820 -4.412 28.368 1.00 87.00 188 LEU A O 1
ATOM 1487 N N . ASN A 1 189 ? -5.059 -4.492 29.769 1.00 88.38 189 ASN A N 1
ATOM 1488 C CA . ASN A 1 189 ? -5.091 -5.932 30.036 1.00 88.38 189 ASN A CA 1
ATOM 1489 C C . ASN A 1 189 ? -4.997 -6.785 28.754 1.00 88.38 189 ASN A C 1
ATOM 1491 O O . ASN A 1 189 ? -5.700 -7.787 28.608 1.00 88.38 189 ASN A O 1
ATOM 1495 N N . LEU A 1 190 ? -4.150 -6.371 27.814 1.00 89.00 190 LEU A N 1
ATOM 1496 C CA . LEU A 1 190 ? -3.811 -7.139 26.621 1.00 89.00 190 LEU A CA 1
ATOM 1497 C C . LEU A 1 190 ? -2.670 -8.118 26.928 1.00 89.00 190 LEU A C 1
ATOM 1499 O O . LEU A 1 190 ? -1.832 -7.869 27.793 1.00 89.00 190 LEU A O 1
ATOM 1503 N N . ALA A 1 191 ? -2.624 -9.231 26.194 1.00 91.50 191 ALA A N 1
ATOM 1504 C CA . ALA A 1 191 ? -1.449 -10.102 26.183 1.00 91.50 191 ALA A CA 1
ATOM 1505 C C . ALA A 1 191 ? -0.236 -9.386 25.552 1.00 91.50 191 ALA A C 1
ATOM 1507 O O . ALA A 1 191 ? -0.380 -8.306 24.976 1.00 91.50 191 ALA A O 1
ATOM 1508 N N . GLN A 1 192 ? 0.952 -9.996 25.644 1.00 92.44 192 GLN A N 1
ATOM 1509 C CA . GLN A 1 192 ? 2.184 -9.365 25.165 1.00 92.44 192 GLN A CA 1
ATOM 1510 C C . GLN A 1 192 ? 2.088 -8.943 23.684 1.00 92.44 192 GLN A C 1
ATOM 1512 O O . GLN A 1 192 ? 1.733 -9.774 22.840 1.00 92.44 192 GLN A O 1
ATOM 1517 N N . PRO A 1 193 ? 2.386 -7.669 23.368 1.00 95.19 193 PRO A N 1
ATOM 1518 C CA . PRO A 1 193 ? 2.282 -7.133 22.017 1.00 95.19 193 PRO A CA 1
ATOM 1519 C C . PRO A 1 193 ? 3.431 -7.606 21.114 1.00 95.19 193 PRO A C 1
ATOM 1521 O O . PRO A 1 193 ? 4.533 -7.893 21.577 1.00 95.19 193 PRO A O 1
ATOM 1524 N N . LEU A 1 194 ? 3.196 -7.607 19.798 1.00 95.69 194 LEU A N 1
ATOM 1525 C CA . LEU A 1 194 ? 4.188 -7.958 18.771 1.00 95.69 194 LEU A CA 1
ATOM 1526 C C . LEU A 1 194 ? 5.432 -7.055 18.763 1.00 95.69 194 LEU A C 1
ATOM 1528 O O . LEU A 1 194 ? 6.465 -7.455 18.231 1.00 95.69 194 LEU A O 1
ATOM 1532 N N . ALA A 1 195 ? 5.350 -5.844 19.324 1.00 96.94 195 ALA A N 1
ATOM 1533 C CA . ALA A 1 195 ? 6.430 -4.862 19.281 1.00 96.94 195 ALA A CA 1
ATOM 1534 C C . ALA A 1 195 ? 7.781 -5.389 19.787 1.00 96.94 195 ALA A C 1
ATOM 1536 O O . ALA A 1 195 ? 8.797 -5.117 19.152 1.00 96.94 195 ALA A O 1
ATOM 1537 N N . ARG A 1 196 ? 7.802 -6.148 20.890 1.00 95.81 196 ARG A N 1
ATOM 1538 C CA . ARG A 1 196 ? 9.046 -6.677 21.472 1.00 95.81 196 ARG A CA 1
ATOM 1539 C C . ARG A 1 196 ? 9.776 -7.587 20.487 1.00 95.81 196 ARG A C 1
ATOM 1541 O O . ARG A 1 196 ? 10.900 -7.288 20.102 1.00 95.81 196 ARG A O 1
ATOM 1548 N N . GLU A 1 197 ? 9.096 -8.626 20.010 1.00 95.44 197 GLU A N 1
ATOM 1549 C CA . GLU A 1 197 ? 9.651 -9.586 19.050 1.00 95.44 197 GLU A CA 1
ATOM 1550 C C . GLU A 1 197 ? 10.027 -8.911 17.721 1.00 95.44 197 GLU A C 1
ATOM 1552 O O . GLU A 1 197 ? 11.103 -9.155 17.180 1.00 95.44 197 GLU A O 1
ATOM 1557 N N . PHE A 1 198 ? 9.180 -8.004 17.218 1.00 96.19 198 PHE A N 1
ATOM 1558 C CA . PHE A 1 198 ? 9.460 -7.251 15.994 1.00 96.19 198 PHE A CA 1
ATOM 1559 C C . PHE A 1 198 ? 10.783 -6.484 16.099 1.00 96.19 198 PHE A C 1
ATOM 1561 O O . PHE A 1 198 ? 11.631 -6.572 15.212 1.00 96.19 198 PHE A O 1
ATOM 1568 N N . PHE A 1 199 ? 10.984 -5.744 17.191 1.00 96.44 199 PHE A N 1
ATOM 1569 C CA . PHE A 1 199 ? 12.185 -4.935 17.360 1.00 96.44 199 PHE A CA 1
ATOM 1570 C C . PHE A 1 199 ? 13.416 -5.739 17.777 1.00 96.44 199 PHE A C 1
ATOM 1572 O O . PHE A 1 199 ? 14.521 -5.323 17.445 1.00 96.44 199 PHE A O 1
ATOM 1579 N N . GLU A 1 200 ? 13.257 -6.908 18.398 1.00 95.56 200 GLU A N 1
ATOM 1580 C CA . GLU A 1 200 ? 14.351 -7.873 18.566 1.00 95.56 200 GLU A CA 1
ATOM 1581 C C . GLU A 1 200 ? 14.870 -8.409 17.227 1.00 95.56 200 GLU A C 1
ATOM 1583 O O . GLU A 1 200 ? 16.060 -8.688 17.088 1.00 95.56 200 GLU A O 1
ATOM 1588 N N . ILE A 1 201 ? 13.998 -8.557 16.225 1.00 94.94 201 ILE A N 1
ATOM 1589 C CA . ILE A 1 201 ? 14.426 -8.907 14.867 1.00 94.94 201 ILE A CA 1
ATOM 1590 C C . ILE A 1 201 ? 15.133 -7.711 14.220 1.00 94.94 201 ILE A C 1
ATOM 1592 O O . ILE A 1 201 ? 16.210 -7.878 13.651 1.00 94.94 201 ILE A O 1
ATOM 1596 N N . VAL A 1 202 ? 14.585 -6.496 14.364 1.00 94.62 202 VAL A N 1
ATOM 1597 C CA . VAL A 1 202 ? 15.229 -5.267 13.863 1.00 94.62 202 VAL A CA 1
ATOM 1598 C C . VAL A 1 202 ? 16.637 -5.098 14.444 1.00 94.62 202 VAL A C 1
ATOM 1600 O O . VAL A 1 202 ? 17.550 -4.784 13.692 1.00 94.62 202 VAL A O 1
ATOM 1603 N N . THR A 1 203 ? 16.847 -5.334 15.745 1.00 91.62 203 THR A N 1
ATOM 1604 C CA . THR A 1 203 ? 18.167 -5.223 16.403 1.00 91.62 203 THR A CA 1
ATOM 1605 C C . THR A 1 203 ? 19.155 -6.323 16.031 1.00 91.62 203 THR A C 1
ATOM 1607 O O . THR A 1 203 ? 20.349 -6.165 16.267 1.00 91.62 203 THR A O 1
ATOM 1610 N N . LYS A 1 204 ? 18.695 -7.424 15.436 1.00 88.38 204 LYS A N 1
ATOM 1611 C CA . LYS A 1 204 ? 19.564 -8.484 14.904 1.00 88.38 204 LYS A CA 1
ATOM 1612 C C . LYS A 1 204 ? 19.867 -8.303 13.416 1.00 88.38 204 LYS A C 1
ATOM 1614 O O . LYS A 1 204 ? 20.778 -8.947 12.904 1.00 88.38 204 LYS A O 1
ATOM 1619 N N . ALA A 1 205 ? 19.113 -7.456 12.716 1.00 81.94 205 ALA A N 1
ATOM 1620 C CA . ALA A 1 205 ? 19.275 -7.235 11.288 1.00 81.94 205 ALA A CA 1
ATOM 1621 C C . ALA A 1 205 ? 20.456 -6.294 10.993 1.00 81.94 205 ALA A C 1
ATOM 1623 O O . ALA A 1 205 ? 20.606 -5.246 11.612 1.00 81.94 205 ALA A O 1
ATOM 1624 N N . ASN A 1 206 ? 21.262 -6.604 9.975 1.00 76.69 206 ASN A N 1
ATOM 1625 C CA . ASN A 1 206 ? 22.432 -5.794 9.596 1.00 76.69 206 ASN A CA 1
ATOM 1626 C C . ASN A 1 206 ? 22.091 -4.539 8.759 1.00 76.69 206 ASN A C 1
ATOM 1628 O O . ASN A 1 206 ? 22.976 -3.915 8.180 1.00 76.69 206 ASN A O 1
ATOM 1632 N N . CYS A 1 207 ? 20.819 -4.142 8.689 1.00 80.31 207 CYS A N 1
ATOM 1633 C CA . CYS A 1 207 ? 20.305 -3.101 7.792 1.00 80.31 207 CYS A CA 1
ATOM 1634 C C . CYS A 1 207 ? 19.827 -1.832 8.526 1.00 80.31 207 CYS A C 1
ATOM 1636 O O . CYS A 1 207 ? 18.975 -1.100 8.031 1.00 80.31 207 CYS A O 1
ATOM 1638 N N . PHE A 1 208 ? 20.406 -1.496 9.687 1.00 79.50 208 PHE A N 1
ATOM 1639 C CA . PHE A 1 208 ? 20.062 -0.278 10.454 1.00 79.50 208 PHE A CA 1
ATOM 1640 C C . PHE A 1 208 ? 20.178 1.029 9.666 1.00 79.50 208 PHE A C 1
ATOM 1642 O O . PHE A 1 208 ? 19.558 2.042 10.013 1.00 79.50 208 PHE A O 1
ATOM 1649 N N . HIS A 1 209 ? 21.001 1.012 8.619 1.00 84.44 209 HIS A N 1
ATOM 1650 C CA . HIS A 1 209 ? 21.184 2.130 7.715 1.00 84.44 209 HIS A CA 1
ATOM 1651 C C . HIS A 1 209 ? 20.000 2.326 6.754 1.00 84.44 209 HIS A C 1
ATOM 1653 O O . HIS A 1 209 ? 20.060 3.227 5.929 1.00 84.44 209 HIS A O 1
ATOM 1659 N N . ASP A 1 210 ? 18.954 1.505 6.802 1.00 91.06 210 ASP A N 1
ATOM 1660 C CA . ASP A 1 210 ? 17.741 1.686 6.011 1.00 91.06 210 ASP A CA 1
ATOM 1661 C C . ASP A 1 210 ? 16.526 1.158 6.787 1.00 91.06 210 ASP A C 1
ATOM 1663 O O . ASP A 1 210 ? 16.271 -0.044 6.865 1.00 91.06 210 ASP A O 1
ATOM 1667 N N . ALA A 1 211 ? 15.762 2.080 7.378 1.00 92.62 211 ALA A N 1
ATOM 1668 C CA . ALA A 1 211 ? 14.588 1.725 8.169 1.00 92.62 211 ALA A CA 1
ATOM 1669 C C . ALA A 1 211 ? 13.491 1.041 7.336 1.00 92.62 211 ALA A C 1
ATOM 1671 O O . ALA A 1 211 ? 12.759 0.215 7.878 1.00 92.62 211 ALA A O 1
ATOM 1672 N N . ALA A 1 212 ? 13.391 1.347 6.034 1.00 93.75 212 ALA A N 1
ATOM 1673 C CA . ALA A 1 212 ? 12.431 0.702 5.143 1.00 93.75 212 ALA A CA 1
ATOM 1674 C C . ALA A 1 212 ? 12.708 -0.799 5.050 1.00 93.75 212 ALA A C 1
ATOM 1676 O O . ALA A 1 212 ? 11.801 -1.621 5.203 1.00 93.75 212 ALA A O 1
ATOM 1677 N N . ILE A 1 213 ? 13.979 -1.141 4.837 1.00 95.12 213 ILE A N 1
ATOM 1678 C CA . ILE A 1 213 ? 14.442 -2.522 4.731 1.00 95.12 213 ILE A CA 1
ATOM 1679 C C . ILE A 1 213 ? 14.350 -3.219 6.085 1.00 95.12 213 ILE A C 1
ATOM 1681 O O . ILE A 1 213 ? 13.767 -4.297 6.156 1.00 95.12 213 ILE A O 1
ATOM 1685 N N . ALA A 1 214 ? 14.831 -2.593 7.161 1.00 95.00 214 ALA A N 1
ATOM 1686 C CA . ALA A 1 214 ? 14.812 -3.190 8.494 1.00 95.00 214 ALA A CA 1
ATOM 1687 C C . ALA A 1 214 ? 13.393 -3.539 8.970 1.00 95.00 214 ALA A C 1
ATOM 1689 O O . ALA A 1 214 ? 13.152 -4.651 9.438 1.00 95.00 214 ALA A O 1
ATOM 1690 N N . PHE A 1 215 ? 12.429 -2.626 8.809 1.00 95.81 215 PHE A N 1
ATOM 1691 C CA . PHE A 1 215 ? 11.039 -2.893 9.190 1.00 95.81 215 PHE A CA 1
ATOM 1692 C C . PHE A 1 215 ? 10.375 -3.937 8.292 1.00 95.81 215 PHE A C 1
ATOM 1694 O O . PHE A 1 215 ? 9.635 -4.788 8.790 1.00 95.81 215 PHE A O 1
ATOM 1701 N N . SER A 1 216 ? 10.653 -3.912 6.987 1.00 96.00 216 SER A N 1
ATOM 1702 C CA . SER A 1 216 ? 10.071 -4.882 6.054 1.00 96.00 216 SER A CA 1
ATOM 1703 C C . SER A 1 216 ? 10.611 -6.290 6.286 1.00 96.00 216 SER A C 1
ATOM 1705 O O . SER A 1 216 ? 9.817 -7.222 6.385 1.00 96.00 216 SER A O 1
ATOM 1707 N N . GLN A 1 217 ? 11.926 -6.439 6.477 1.00 95.69 217 GLN A N 1
ATOM 1708 C CA . GLN A 1 217 ? 12.553 -7.721 6.805 1.00 95.69 217 GLN A CA 1
ATOM 1709 C C . GLN A 1 217 ? 12.069 -8.254 8.155 1.00 95.69 217 GLN A C 1
ATOM 1711 O O . GLN A 1 217 ? 11.761 -9.439 8.256 1.00 95.69 217 GLN A O 1
ATOM 1716 N N . ALA A 1 218 ? 11.925 -7.397 9.174 1.00 95.81 218 ALA A N 1
ATOM 1717 C CA . ALA A 1 218 ? 11.391 -7.814 10.470 1.00 95.81 218 ALA A CA 1
ATOM 1718 C C . ALA A 1 218 ? 9.954 -8.341 10.366 1.00 95.81 218 ALA A C 1
ATOM 1720 O O . ALA A 1 218 ? 9.657 -9.423 10.874 1.00 95.81 218 ALA A O 1
ATOM 1721 N N . ARG A 1 219 ? 9.075 -7.635 9.641 1.00 95.94 219 ARG A N 1
ATOM 1722 C CA . ARG A 1 219 ? 7.736 -8.149 9.315 1.00 95.94 219 ARG A CA 1
ATOM 1723 C C . ARG A 1 219 ? 7.827 -9.482 8.575 1.00 95.94 219 ARG A C 1
ATOM 1725 O O . ARG A 1 219 ? 7.128 -10.418 8.944 1.00 95.94 219 ARG A O 1
ATOM 1732 N N . HIS A 1 220 ? 8.642 -9.561 7.528 1.00 96.31 220 HIS A N 1
ATOM 1733 C CA . HIS A 1 220 ? 8.711 -10.746 6.684 1.00 96.31 220 HIS A CA 1
ATOM 1734 C C . HIS A 1 220 ? 9.194 -11.977 7.458 1.00 96.31 220 HIS A C 1
ATOM 1736 O O . HIS A 1 220 ? 8.622 -13.053 7.335 1.00 96.31 220 HIS A O 1
ATOM 1742 N N . LEU A 1 221 ? 10.182 -11.813 8.339 1.00 95.50 221 LEU A N 1
ATOM 1743 C CA . LEU A 1 221 ? 10.647 -12.884 9.218 1.00 95.50 221 LEU A CA 1
ATOM 1744 C C . LEU A 1 221 ? 9.557 -13.340 10.196 1.00 95.50 221 LEU A C 1
ATOM 1746 O O . LEU A 1 221 ? 9.411 -14.542 10.406 1.00 95.50 221 LEU A O 1
ATOM 1750 N N . LEU A 1 222 ? 8.748 -12.423 10.743 1.00 94.19 222 LEU A N 1
ATOM 1751 C CA . LEU A 1 222 ? 7.577 -12.803 11.546 1.00 94.19 222 LEU A CA 1
ATOM 1752 C C . LEU A 1 222 ? 6.551 -13.595 10.727 1.00 94.19 222 LEU A C 1
ATOM 1754 O O . LEU A 1 222 ? 5.963 -14.540 11.239 1.00 94.19 222 LEU A O 1
ATOM 1758 N N . GLU A 1 223 ? 6.325 -13.226 9.470 1.00 95.50 223 GLU A N 1
ATOM 1759 C CA . GLU A 1 223 ? 5.418 -13.942 8.569 1.00 95.50 223 GLU A CA 1
ATOM 1760 C C . GLU A 1 223 ? 5.929 -15.355 8.242 1.00 95.50 223 GLU A C 1
ATOM 1762 O O . GLU A 1 223 ? 5.174 -16.321 8.380 1.00 95.50 223 GLU A O 1
ATOM 1767 N N . ILE A 1 224 ? 7.216 -15.494 7.902 1.00 95.12 224 ILE A N 1
ATOM 1768 C CA . ILE A 1 224 ? 7.873 -16.784 7.626 1.00 95.12 224 ILE A CA 1
ATOM 1769 C C . ILE A 1 224 ? 7.797 -17.703 8.846 1.00 95.12 224 ILE A C 1
ATOM 1771 O O . ILE A 1 224 ? 7.404 -18.863 8.730 1.00 95.12 224 ILE A O 1
ATOM 1775 N N . GLN A 1 225 ? 8.089 -17.184 10.043 1.00 93.94 225 GLN A N 1
ATOM 1776 C CA . GLN A 1 225 ? 7.954 -17.936 11.299 1.00 93.94 225 GLN A CA 1
ATOM 1777 C C . GLN A 1 225 ? 6.526 -18.432 11.556 1.00 93.94 225 GLN A C 1
ATOM 1779 O O . GLN A 1 225 ? 6.303 -19.265 12.433 1.00 93.94 225 GLN A O 1
ATOM 1784 N N . GLN A 1 226 ? 5.537 -17.878 10.858 1.00 93.81 226 GLN A N 1
ATOM 1785 C CA . GLN A 1 226 ? 4.131 -18.253 10.954 1.00 93.81 226 GLN A CA 1
ATOM 1786 C C . GLN A 1 226 ? 3.652 -19.042 9.732 1.00 93.81 226 GLN A C 1
ATOM 1788 O O . GLN A 1 226 ? 2.460 -19.343 9.640 1.00 93.81 226 GLN A O 1
ATOM 1793 N N . GLY A 1 227 ? 4.575 -19.420 8.846 1.00 94.62 227 GLY A N 1
ATOM 1794 C CA . GLY A 1 227 ? 4.352 -20.296 7.706 1.00 94.62 227 GLY A CA 1
ATOM 1795 C C . GLY A 1 227 ? 3.902 -19.588 6.433 1.00 94.62 227 GLY A C 1
ATOM 1796 O O . GLY A 1 227 ? 3.454 -20.280 5.523 1.00 94.62 227 GLY A O 1
ATOM 1797 N N . LEU A 1 228 ? 3.962 -18.256 6.345 1.00 95.56 228 LEU A N 1
ATOM 1798 C CA . LEU A 1 228 ? 3.720 -17.556 5.078 1.00 95.56 228 LEU A CA 1
ATOM 1799 C C . LEU A 1 228 ? 4.938 -17.735 4.156 1.00 95.56 228 LEU A C 1
ATOM 1801 O O . LEU A 1 228 ? 6.075 -17.685 4.617 1.00 95.56 228 LEU A O 1
ATOM 1805 N N . GLY A 1 229 ? 4.685 -17.942 2.864 1.00 94.88 229 GLY A N 1
ATOM 1806 C CA . GLY A 1 229 ? 5.685 -18.221 1.829 1.00 94.88 229 GLY A CA 1
ATOM 1807 C C . GLY A 1 229 ? 5.821 -17.119 0.778 1.00 94.88 229 GLY A C 1
ATOM 1808 O O . GLY A 1 229 ? 6.273 -17.389 -0.333 1.00 94.88 229 GLY A O 1
ATOM 1809 N N . ASN A 1 230 ? 5.390 -15.896 1.093 1.00 96.56 230 ASN A N 1
ATOM 1810 C CA . ASN A 1 230 ? 5.624 -14.751 0.217 1.00 96.56 230 ASN A CA 1
ATOM 1811 C C . ASN A 1 230 ? 7.120 -14.420 0.146 1.00 96.56 230 ASN A C 1
ATOM 1813 O O . ASN A 1 230 ? 7.906 -14.825 0.995 1.00 96.56 230 ASN A O 1
ATOM 1817 N N . PHE A 1 231 ? 7.491 -13.640 -0.860 1.00 97.69 231 PHE A N 1
ATOM 1818 C CA . PHE A 1 231 ? 8.776 -12.964 -0.951 1.00 97.69 231 PHE A CA 1
ATOM 1819 C C . PHE A 1 231 ? 8.578 -11.458 -0.829 1.00 97.69 231 PHE A C 1
ATOM 1821 O O . PHE A 1 231 ? 7.491 -10.942 -1.090 1.00 97.69 231 PHE A O 1
ATOM 1828 N N . ASP A 1 232 ? 9.656 -10.750 -0.512 1.00 97.00 232 ASP A N 1
ATOM 1829 C CA . ASP A 1 232 ? 9.708 -9.294 -0.526 1.00 97.00 232 ASP A CA 1
ATOM 1830 C C . ASP A 1 232 ? 10.680 -8.802 -1.595 1.00 97.00 232 ASP A C 1
ATOM 1832 O O . ASP A 1 232 ? 11.700 -9.440 -1.856 1.00 97.00 232 ASP A O 1
ATOM 1836 N N . LEU A 1 233 ? 10.406 -7.629 -2.167 1.00 97.75 233 LEU A N 1
ATOM 1837 C CA . LEU A 1 233 ? 11.407 -6.882 -2.926 1.00 97.75 233 LEU A CA 1
ATOM 1838 C C . LEU A 1 233 ? 11.145 -5.368 -2.850 1.00 97.75 233 LEU A C 1
ATOM 1840 O O . LEU A 1 233 ? 10.004 -4.938 -3.049 1.00 97.75 233 LEU A O 1
ATOM 1844 N N . PRO A 1 234 ? 12.167 -4.527 -2.608 1.00 97.88 234 PRO A N 1
ATOM 1845 C CA . PRO A 1 234 ? 12.016 -3.078 -2.680 1.00 97.88 234 PRO A CA 1
ATOM 1846 C C . PRO A 1 234 ? 11.720 -2.581 -4.092 1.00 97.88 234 PRO A C 1
ATOM 1848 O O . PRO A 1 234 ? 12.384 -2.961 -5.059 1.00 97.88 234 PRO A O 1
ATOM 1851 N N . MET A 1 235 ? 10.773 -1.649 -4.210 1.00 97.69 235 MET A N 1
ATOM 1852 C CA . MET A 1 235 ? 10.482 -0.985 -5.480 1.00 97.69 235 MET A CA 1
ATOM 1853 C C . MET A 1 235 ? 11.717 -0.249 -6.008 1.00 97.69 235 MET A C 1
ATOM 1855 O O . MET A 1 235 ? 11.940 -0.210 -7.217 1.00 97.69 235 MET A O 1
ATOM 1859 N N . SER A 1 236 ? 12.554 0.300 -5.123 1.00 95.12 236 SER A N 1
ATOM 1860 C CA . SER A 1 236 ? 13.826 0.908 -5.514 1.00 95.12 236 SER A CA 1
ATOM 1861 C C . SER A 1 236 ? 14.786 -0.046 -6.224 1.00 95.12 236 SER A C 1
ATOM 1863 O O . SER A 1 236 ? 15.531 0.443 -7.069 1.00 95.12 236 SER A O 1
ATOM 1865 N N . GLN A 1 237 ? 14.751 -1.354 -5.931 1.00 96.56 237 GLN A N 1
ATOM 1866 C CA . GLN A 1 237 ? 15.552 -2.379 -6.613 1.00 96.56 237 GLN A CA 1
ATOM 1867 C C . GLN A 1 237 ? 14.932 -2.779 -7.952 1.00 96.56 237 GLN A C 1
ATOM 1869 O O . GLN A 1 237 ? 15.648 -2.865 -8.944 1.00 96.56 237 GLN A O 1
ATOM 1874 N N . ILE A 1 238 ? 13.600 -2.904 -8.022 1.00 98.31 238 ILE A N 1
ATOM 1875 C CA . ILE A 1 238 ? 12.890 -3.066 -9.306 1.00 98.31 238 ILE A CA 1
ATOM 1876 C C . ILE A 1 238 ? 13.256 -1.913 -10.254 1.00 98.31 238 ILE A C 1
ATOM 1878 O O . ILE A 1 238 ? 13.510 -2.132 -11.434 1.00 98.31 238 ILE A O 1
ATOM 1882 N N . CYS A 1 239 ? 13.371 -0.689 -9.728 1.00 97.19 239 CYS A N 1
ATOM 1883 C CA . CYS A 1 239 ? 13.761 0.494 -10.498 1.00 97.19 239 CYS A CA 1
ATOM 1884 C C . CYS A 1 239 ? 15.242 0.531 -10.936 1.00 97.19 239 CYS A C 1
ATOM 1886 O O . CYS A 1 239 ? 15.663 1.552 -11.477 1.00 97.19 239 CYS A O 1
ATOM 1888 N N . GLN A 1 240 ? 16.037 -0.513 -10.676 1.00 95.75 240 GLN A N 1
ATOM 1889 C CA . GLN A 1 240 ? 17.411 -0.656 -11.187 1.00 95.75 240 GLN A CA 1
ATOM 1890 C C . GLN A 1 240 ? 17.522 -1.658 -12.344 1.00 95.75 240 GLN A C 1
ATOM 1892 O O . GLN A 1 240 ? 18.591 -1.795 -12.932 1.00 95.75 240 GLN A O 1
ATOM 1897 N N . THR A 1 241 ? 16.436 -2.365 -12.658 1.00 97.94 241 THR A N 1
ATOM 1898 C CA . THR A 1 241 ? 16.389 -3.371 -13.728 1.00 97.94 241 THR A CA 1
ATOM 1899 C C . THR A 1 241 ? 16.443 -2.713 -15.108 1.00 97.94 241 THR A C 1
ATOM 1901 O O . THR A 1 241 ? 15.929 -1.603 -15.290 1.00 97.94 241 THR A O 1
ATOM 1904 N N . ASP A 1 242 ? 17.035 -3.386 -16.095 1.00 98.06 242 ASP A N 1
ATOM 1905 C CA . ASP A 1 242 ? 17.086 -2.883 -17.472 1.00 98.06 242 ASP A CA 1
ATOM 1906 C C . ASP A 1 242 ? 15.664 -2.777 -18.041 1.00 98.06 242 ASP A C 1
ATOM 1908 O O . ASP A 1 242 ? 15.332 -1.793 -18.706 1.00 98.06 242 ASP A O 1
ATOM 1912 N N . ALA A 1 243 ? 14.782 -3.721 -17.691 1.00 98.50 243 ALA A N 1
ATOM 1913 C CA . ALA A 1 243 ? 13.374 -3.685 -18.079 1.00 98.50 243 ALA A CA 1
ATOM 1914 C C . ALA A 1 243 ? 12.633 -2.439 -17.552 1.00 98.50 243 ALA A C 1
ATOM 1916 O O . ALA A 1 243 ? 11.804 -1.850 -18.252 1.00 98.50 243 ALA A O 1
ATOM 1917 N N . TRP A 1 244 ? 12.933 -1.986 -16.330 1.00 98.50 244 TRP A N 1
ATOM 1918 C CA . TRP A 1 244 ? 12.376 -0.733 -15.816 1.00 98.50 244 TRP A CA 1
ATOM 1919 C C . TRP A 1 244 ? 12.827 0.469 -16.653 1.00 98.50 244 TRP A C 1
ATOM 1921 O O . TRP A 1 244 ? 12.000 1.301 -17.033 1.00 98.50 244 TRP A O 1
ATOM 1931 N N . PHE A 1 245 ? 14.119 0.565 -16.972 1.00 98.38 245 PHE A N 1
ATOM 1932 C CA . PHE A 1 245 ? 14.628 1.671 -17.781 1.00 98.38 245 PHE A CA 1
ATOM 1933 C C . PHE A 1 245 ? 14.076 1.641 -19.206 1.00 98.38 245 PHE A C 1
ATOM 1935 O O . PHE A 1 245 ? 13.639 2.684 -19.686 1.00 98.38 245 PHE A O 1
ATOM 1942 N N . ALA A 1 246 ? 13.982 0.468 -19.834 1.00 98.50 246 ALA A N 1
ATOM 1943 C CA . ALA A 1 246 ? 13.357 0.307 -21.145 1.00 98.50 246 ALA A CA 1
ATOM 1944 C C . ALA A 1 246 ? 11.886 0.769 -21.147 1.00 98.50 246 ALA A C 1
ATOM 1946 O O . ALA A 1 246 ? 11.440 1.446 -22.076 1.00 98.50 246 ALA A O 1
ATOM 1947 N N . PHE A 1 247 ? 11.133 0.489 -20.076 1.00 98.69 247 PHE A N 1
ATOM 1948 C CA . PHE A 1 247 ? 9.774 1.012 -19.913 1.00 98.69 247 PHE A CA 1
ATOM 1949 C C . PHE A 1 247 ? 9.735 2.545 -19.812 1.00 98.69 247 PHE A C 1
ATOM 1951 O O . PHE A 1 247 ? 8.871 3.191 -20.415 1.00 98.69 247 PHE A O 1
ATOM 1958 N N . VAL A 1 248 ? 10.651 3.154 -19.054 1.00 98.56 248 VAL A N 1
ATOM 1959 C CA . VAL A 1 248 ? 10.695 4.618 -18.938 1.00 98.56 248 VAL A CA 1
ATOM 1960 C C . VAL A 1 248 ? 11.141 5.259 -20.253 1.00 98.56 248 VAL A C 1
ATOM 1962 O O . VAL A 1 248 ? 10.561 6.265 -20.651 1.00 98.56 248 VAL A O 1
ATOM 1965 N N . GLU A 1 249 ? 12.096 4.671 -20.971 1.00 97.88 249 GLU A N 1
ATOM 1966 C CA . GLU A 1 249 ? 12.498 5.111 -22.312 1.00 97.88 249 GLU A CA 1
ATOM 1967 C C . GLU A 1 249 ? 11.325 5.066 -23.296 1.00 97.88 249 GLU A C 1
ATOM 1969 O O . GLU A 1 249 ? 11.093 6.045 -24.007 1.00 97.88 249 GLU A O 1
ATOM 1974 N N . PHE A 1 250 ? 10.516 4.001 -23.271 1.00 97.56 250 PHE A N 1
ATOM 1975 C CA . PHE A 1 250 ? 9.258 3.940 -24.022 1.00 97.56 250 PHE A CA 1
ATOM 1976 C C . PHE A 1 250 ? 8.326 5.107 -23.652 1.00 97.56 250 PHE A C 1
ATOM 1978 O O . PHE A 1 250 ? 7.795 5.794 -24.525 1.00 97.56 250 PHE A O 1
ATOM 1985 N N . CYS A 1 251 ? 8.174 5.403 -22.358 1.00 98.25 251 CYS A N 1
ATOM 1986 C CA . CYS A 1 251 ? 7.364 6.533 -21.898 1.00 98.25 251 CYS A CA 1
ATOM 1987 C C . CYS A 1 251 ? 7.905 7.897 -22.359 1.00 98.25 251 CYS A C 1
ATOM 1989 O O . CYS A 1 251 ? 7.114 8.775 -22.695 1.00 98.25 251 CYS A O 1
ATOM 1991 N N . ILE A 1 252 ? 9.228 8.085 -22.387 1.00 97.88 252 ILE A N 1
ATOM 1992 C CA . ILE A 1 252 ? 9.878 9.310 -22.876 1.00 97.88 252 ILE A CA 1
ATOM 1993 C C . ILE A 1 252 ? 9.664 9.450 -24.387 1.00 97.88 252 ILE A C 1
ATOM 1995 O O . ILE A 1 252 ? 9.273 10.519 -24.857 1.00 97.88 252 ILE A O 1
ATOM 1999 N N . HIS A 1 253 ? 9.857 8.368 -25.144 1.00 96.12 253 HIS A N 1
ATOM 2000 C CA . HIS A 1 253 ? 9.656 8.355 -26.592 1.00 96.12 253 HIS A CA 1
ATOM 2001 C C . HIS A 1 253 ? 8.208 8.709 -26.971 1.00 96.12 253 HIS A C 1
ATOM 2003 O O . HIS A 1 253 ? 7.971 9.434 -27.936 1.00 96.12 253 HIS A O 1
ATOM 2009 N N . HIS A 1 254 ? 7.241 8.272 -26.159 1.00 96.75 254 HIS A N 1
ATOM 2010 C CA . HIS A 1 254 ? 5.814 8.544 -26.338 1.00 96.75 254 HIS A CA 1
ATOM 2011 C C . HIS A 1 254 ? 5.265 9.614 -25.374 1.00 96.75 254 HIS A C 1
ATOM 2013 O O . HIS A 1 254 ? 4.071 9.607 -25.065 1.00 96.75 254 HIS A O 1
ATOM 2019 N N . ALA A 1 255 ? 6.106 10.554 -24.921 1.00 97.56 255 ALA A N 1
ATOM 2020 C CA . ALA A 1 255 ? 5.771 11.529 -23.876 1.00 97.56 255 ALA A CA 1
ATOM 2021 C C . ALA A 1 255 ? 4.468 12.303 -24.133 1.00 97.56 255 ALA A C 1
ATOM 2023 O O . ALA A 1 255 ? 3.662 12.450 -23.218 1.00 97.56 255 ALA A O 1
ATOM 2024 N N . GLY A 1 256 ? 4.237 12.762 -25.370 1.00 97.56 256 GLY A N 1
ATOM 2025 C CA . GLY A 1 256 ? 3.006 13.475 -25.736 1.00 97.56 256 GLY A CA 1
ATOM 2026 C C . GLY A 1 256 ? 1.758 12.607 -25.567 1.00 97.56 256 GLY A C 1
ATOM 2027 O O . GLY A 1 256 ? 0.831 12.978 -24.854 1.00 97.56 256 GLY A O 1
ATOM 2028 N N . SER A 1 257 ? 1.779 11.393 -26.128 1.00 98.00 257 SER A N 1
ATOM 2029 C CA . SER A 1 257 ? 0.663 10.445 -26.007 1.00 98.00 257 SER A CA 1
ATOM 2030 C C . SER A 1 257 ? 0.401 10.039 -24.556 1.00 98.00 257 SER A C 1
ATOM 2032 O O . SER A 1 257 ? -0.758 9.882 -24.165 1.00 98.00 257 SER A O 1
ATOM 2034 N N . LEU A 1 258 ? 1.457 9.859 -23.752 1.00 98.56 258 LEU A N 1
ATOM 2035 C CA . LEU A 1 258 ? 1.335 9.558 -22.326 1.00 98.56 258 LEU A CA 1
ATOM 2036 C C . LEU A 1 258 ? 0.698 10.723 -21.569 1.00 98.56 258 LEU A C 1
ATOM 2038 O O . LEU A 1 258 ? -0.219 10.503 -20.779 1.00 98.56 258 LEU A O 1
ATOM 2042 N N . PHE A 1 259 ? 1.175 11.943 -21.817 1.00 98.44 259 PHE A N 1
ATOM 2043 C CA . PHE A 1 259 ? 0.676 13.161 -21.188 1.00 98.44 259 PHE A CA 1
ATOM 2044 C C . PHE A 1 259 ? -0.826 13.338 -21.433 1.00 98.44 259 PHE A C 1
ATOM 2046 O O . PHE A 1 259 ? -1.597 13.460 -20.475 1.00 98.44 259 PHE A O 1
ATOM 2053 N N . ASP A 1 260 ? -1.243 13.261 -22.698 1.00 98.44 260 ASP A N 1
ATOM 2054 C CA . ASP A 1 260 ? -2.642 13.415 -23.094 1.00 98.44 260 ASP A CA 1
ATOM 2055 C C . ASP A 1 260 ? -3.506 12.297 -22.505 1.00 98.44 260 ASP A C 1
ATOM 2057 O O . ASP A 1 260 ? -4.526 12.560 -21.867 1.00 98.44 260 ASP A O 1
ATOM 2061 N N . THR A 1 261 ? -3.079 11.036 -22.638 1.00 98.56 261 THR A N 1
ATOM 2062 C CA . THR A 1 261 ? -3.839 9.886 -22.122 1.00 98.56 261 THR A CA 1
ATOM 2063 C C . THR A 1 261 ? -4.011 9.958 -20.608 1.00 98.56 261 THR A C 1
ATOM 2065 O O . THR A 1 261 ? -5.109 9.718 -20.099 1.00 98.56 261 THR A O 1
ATOM 2068 N N . TYR A 1 262 ? -2.949 10.302 -19.878 1.00 98.50 262 TYR A N 1
ATOM 2069 C CA . TYR A 1 262 ? -2.980 10.426 -18.425 1.00 98.50 262 TYR A CA 1
ATOM 2070 C C . TYR A 1 262 ? -3.968 11.509 -17.987 1.00 98.50 262 TYR A C 1
ATOM 2072 O O . TYR A 1 262 ? -4.837 11.254 -17.148 1.00 98.50 262 TYR A O 1
ATOM 2080 N N . ASN A 1 263 ? -3.851 12.713 -18.553 1.00 98.19 263 ASN A N 1
ATOM 2081 C CA . ASN A 1 263 ? -4.665 13.854 -18.146 1.00 98.19 263 ASN A CA 1
ATOM 2082 C C . ASN A 1 263 ? -6.134 13.689 -18.561 1.00 98.19 263 ASN A C 1
ATOM 2084 O O . ASN A 1 263 ? -7.013 13.927 -17.733 1.00 98.19 263 ASN A O 1
ATOM 2088 N N . ASN A 1 264 ? -6.404 13.180 -19.767 1.00 98.19 264 ASN A N 1
ATOM 2089 C CA . ASN A 1 264 ? -7.766 12.903 -20.231 1.00 98.19 264 ASN A CA 1
ATOM 2090 C C . ASN A 1 264 ? -8.446 11.818 -19.380 1.00 98.19 264 ASN A C 1
ATOM 2092 O O . ASN A 1 264 ? -9.606 11.964 -18.994 1.00 98.19 264 ASN A O 1
ATOM 2096 N N . SER A 1 265 ? -7.718 10.751 -19.023 1.00 97.31 265 SER A N 1
ATOM 2097 C CA . SER A 1 265 ? -8.239 9.706 -18.126 1.00 97.31 265 SER A CA 1
ATOM 2098 C C . SER A 1 265 ? -8.537 10.268 -16.733 1.00 97.31 265 SER A C 1
ATOM 2100 O O . SER A 1 265 ? -9.581 9.991 -16.143 1.00 97.31 265 SER A O 1
ATOM 2102 N N . LEU A 1 266 ? -7.647 11.113 -16.200 1.00 96.62 266 LEU A N 1
ATOM 2103 C CA . LEU A 1 266 ? -7.837 11.759 -14.901 1.00 96.62 266 LEU A CA 1
ATOM 2104 C C . LEU A 1 266 ? -9.058 12.687 -14.895 1.00 96.62 266 LEU A C 1
ATOM 2106 O O . LEU A 1 266 ? -9.820 12.690 -13.925 1.00 96.62 266 LEU A O 1
ATOM 2110 N N . GLU A 1 267 ? -9.259 13.462 -15.958 1.00 96.31 267 GLU A N 1
ATOM 2111 C CA . GLU A 1 267 ? -10.421 14.336 -16.111 1.00 96.31 267 GLU A CA 1
ATOM 2112 C C . GLU A 1 267 ? -11.725 13.533 -16.187 1.00 96.31 267 GLU A C 1
ATOM 2114 O O . GLU A 1 267 ? -12.653 13.795 -15.415 1.00 96.31 267 GLU A O 1
ATOM 2119 N N . ALA A 1 268 ? -11.769 12.492 -17.025 1.00 94.69 268 ALA A N 1
ATOM 2120 C CA . ALA A 1 268 ? -12.919 11.598 -17.132 1.00 94.69 268 ALA A CA 1
ATOM 2121 C C . ALA A 1 268 ? -13.253 10.930 -15.786 1.00 94.69 268 ALA A C 1
ATOM 2123 O O . ALA A 1 268 ? -14.413 10.913 -15.361 1.00 94.69 268 ALA A O 1
ATOM 2124 N N . TYR A 1 269 ? -12.233 10.445 -15.069 1.00 93.75 269 TYR A N 1
ATOM 2125 C CA . TYR A 1 269 ? -12.386 9.862 -13.737 1.00 93.75 269 TYR A CA 1
ATOM 2126 C C . TYR A 1 269 ? -12.964 10.870 -12.730 1.00 93.75 269 TYR A C 1
ATOM 2128 O O . TYR A 1 269 ? -13.912 10.558 -12.006 1.00 93.75 269 TYR A O 1
ATOM 2136 N N . ARG A 1 270 ? -12.439 12.102 -12.690 1.00 93.88 270 ARG A N 1
ATOM 2137 C CA . ARG A 1 270 ? -12.938 13.159 -11.793 1.00 93.88 270 ARG A CA 1
ATOM 2138 C C . ARG A 1 270 ? -14.378 13.543 -12.092 1.00 93.88 270 ARG A C 1
ATOM 2140 O O . ARG A 1 270 ? -15.155 13.705 -11.150 1.00 93.88 270 ARG A O 1
ATOM 2147 N N . ALA A 1 271 ? -14.742 13.655 -13.368 1.00 93.75 271 ALA A N 1
ATOM 2148 C CA . ALA A 1 271 ? -16.108 13.949 -13.784 1.00 93.75 271 ALA A CA 1
ATOM 2149 C C . ALA A 1 271 ? -17.079 12.844 -13.333 1.00 93.75 271 ALA A C 1
ATOM 2151 O O . ALA A 1 271 ? -18.125 13.135 -12.745 1.00 93.75 271 ALA A O 1
ATOM 2152 N N . GLN A 1 272 ? -16.704 11.575 -13.527 1.00 91.56 272 GLN A N 1
ATOM 2153 C CA . GLN A 1 272 ? -17.507 10.419 -13.122 1.00 91.56 272 GLN A CA 1
ATOM 2154 C C . GLN A 1 272 ? -17.690 10.331 -11.598 1.00 91.56 272 GLN A C 1
ATOM 2156 O O . GLN A 1 272 ? -18.800 10.091 -11.115 1.00 91.56 272 GLN A O 1
ATOM 2161 N N . GLU A 1 273 ? -16.619 10.552 -10.834 1.00 89.50 273 GLU A N 1
ATOM 2162 C CA . GLU A 1 273 ? -16.615 10.442 -9.368 1.00 89.50 273 GLU A CA 1
ATOM 2163 C C . GLU A 1 273 ? -16.986 11.761 -8.662 1.00 89.50 273 GLU A C 1
ATOM 2165 O O . GLU A 1 273 ? -17.045 11.813 -7.433 1.00 89.50 273 GLU A O 1
ATOM 2170 N N . LYS A 1 274 ? -17.284 12.822 -9.427 1.00 92.50 274 LYS A N 1
ATOM 2171 C CA . LYS A 1 274 ? -17.632 14.172 -8.945 1.00 92.50 274 LYS A CA 1
ATOM 2172 C C . LYS A 1 274 ? -16.573 14.782 -8.020 1.00 92.50 274 LYS A C 1
ATOM 2174 O O . LYS A 1 274 ? -16.895 15.434 -7.026 1.00 92.50 274 LYS A O 1
ATOM 2179 N N . ILE A 1 275 ? -15.304 14.563 -8.347 1.00 90.44 275 ILE A N 1
ATOM 2180 C CA . ILE A 1 275 ? -14.162 15.085 -7.595 1.00 90.44 275 ILE A CA 1
ATOM 2181 C C . ILE A 1 275 ? -13.843 16.494 -8.098 1.00 90.44 275 ILE A C 1
ATOM 2183 O O . ILE A 1 275 ? -13.518 16.681 -9.266 1.00 90.44 275 ILE A O 1
ATOM 2187 N N . THR A 1 276 ? -13.895 17.480 -7.203 1.00 90.88 276 THR A N 1
ATOM 2188 C CA . THR A 1 276 ? -13.584 18.887 -7.516 1.00 90.88 276 THR A CA 1
ATOM 2189 C C . THR A 1 276 ? -12.189 19.315 -7.064 1.00 90.88 276 THR A C 1
ATOM 2191 O O . THR A 1 276 ? -11.678 20.332 -7.524 1.00 90.88 276 THR A O 1
ATOM 2194 N N . ASN A 1 277 ? -11.550 18.557 -6.167 1.00 91.19 277 ASN A N 1
ATOM 2195 C CA . ASN A 1 277 ? -10.216 18.879 -5.672 1.00 91.19 277 ASN A CA 1
ATOM 2196 C C . ASN A 1 277 ? -9.144 18.501 -6.720 1.00 91.19 277 ASN A C 1
ATOM 2198 O O . ASN A 1 277 ? -8.998 17.312 -7.022 1.00 91.19 277 ASN A O 1
ATOM 2202 N N . PRO A 1 278 ? -8.337 19.457 -7.222 1.00 87.50 278 PRO A N 1
ATOM 2203 C CA . PRO A 1 278 ? -7.327 19.204 -8.255 1.00 87.50 278 PRO A CA 1
ATOM 2204 C C . PRO A 1 278 ? -6.144 18.344 -7.781 1.00 87.50 278 PRO A C 1
ATOM 2206 O O . PRO A 1 278 ? -5.349 17.893 -8.607 1.00 87.50 278 PRO A O 1
ATOM 2209 N N . GLY A 1 279 ? -6.006 18.102 -6.475 1.00 86.00 279 GLY A N 1
ATOM 2210 C CA . GLY A 1 279 ? -5.027 17.173 -5.911 1.00 86.00 279 GLY A CA 1
ATOM 2211 C C . GLY A 1 279 ? -5.518 15.726 -5.815 1.00 86.00 279 GLY A C 1
ATOM 2212 O O . GLY A 1 279 ? -4.717 14.848 -5.510 1.00 86.00 279 GLY A O 1
ATOM 2213 N N . GLN A 1 280 ? -6.807 15.460 -6.061 1.00 86.56 280 GLN A N 1
ATOM 2214 C CA . GLN A 1 280 ? -7.407 14.132 -5.920 1.00 86.56 280 GLN A CA 1
ATOM 2215 C C . GLN A 1 280 ? -7.767 13.514 -7.284 1.00 86.56 280 GLN A C 1
ATOM 2217 O O . GLN A 1 280 ? -8.190 14.230 -8.193 1.00 86.56 280 GLN A O 1
ATOM 2222 N N . PRO A 1 281 ? -7.637 12.187 -7.451 1.00 87.31 281 PRO A N 1
ATOM 2223 C CA . PRO A 1 281 ? -6.871 11.285 -6.584 1.00 87.31 281 PRO A CA 1
ATOM 2224 C C . PRO A 1 281 ? -5.355 11.542 -6.644 1.00 87.31 281 PRO A C 1
ATOM 2226 O O . PRO A 1 281 ? -4.634 11.236 -5.701 1.00 87.31 281 PRO A O 1
ATOM 2229 N N . VAL A 1 282 ? -4.898 12.149 -7.739 1.00 92.38 282 VAL A N 1
ATOM 2230 C CA . VAL A 1 282 ? -3.533 12.621 -7.985 1.00 92.38 282 VAL A CA 1
ATOM 2231 C C . VAL A 1 282 ? -3.598 13.946 -8.745 1.00 92.38 282 VAL A C 1
ATOM 2233 O O . VAL A 1 282 ? -4.634 14.266 -9.326 1.00 92.38 282 VAL A O 1
ATOM 2236 N N . ALA A 1 283 ? -2.508 14.714 -8.763 1.00 92.06 283 ALA A N 1
ATOM 2237 C CA . ALA A 1 283 ? -2.408 15.913 -9.594 1.00 92.06 283 ALA A CA 1
ATOM 2238 C C . ALA A 1 283 ? -2.296 15.562 -11.090 1.00 92.06 283 ALA A C 1
ATOM 2240 O O . ALA A 1 283 ? -1.695 14.541 -11.442 1.00 92.06 283 ALA A O 1
ATOM 2241 N N . ALA A 1 284 ? -2.839 16.438 -11.940 1.00 95.75 284 ALA A N 1
ATOM 2242 C CA . ALA A 1 284 ? -2.605 16.405 -13.382 1.00 95.75 284 ALA A CA 1
ATOM 2243 C C . ALA A 1 284 ? -1.122 16.659 -13.693 1.00 95.75 284 ALA A C 1
ATOM 2245 O O . ALA A 1 284 ? -0.435 17.342 -12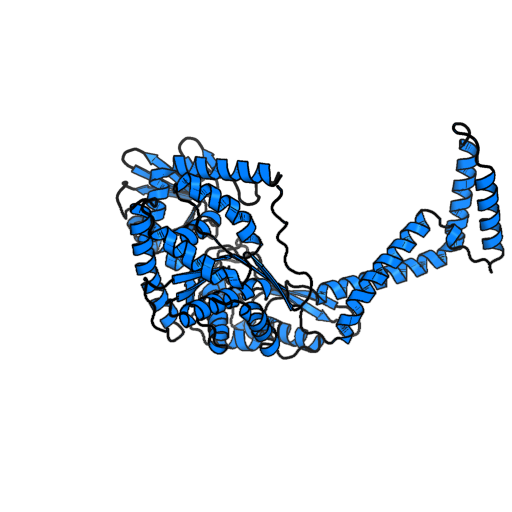.924 1.00 95.75 284 ALA A O 1
ATOM 2246 N N . LEU A 1 285 ? -0.649 16.102 -14.806 1.00 96.88 285 LEU A N 1
ATOM 2247 C CA . LEU A 1 285 ? 0.673 16.403 -15.344 1.00 96.88 285 LEU A CA 1
ATOM 2248 C C . LEU A 1 285 ? 0.649 17.814 -15.930 1.00 96.88 285 LEU A C 1
ATOM 2250 O O . LEU A 1 285 ? -0.300 18.181 -16.624 1.00 96.88 285 LEU A O 1
ATOM 2254 N N . ALA A 1 286 ? 1.675 18.605 -15.639 1.00 95.94 286 ALA A N 1
ATOM 2255 C CA . ALA A 1 286 ? 1.792 19.966 -16.139 1.00 95.94 286 ALA A CA 1
ATOM 2256 C C . ALA A 1 286 ? 2.587 20.041 -17.453 1.00 95.94 286 ALA A C 1
ATOM 2258 O O . ALA A 1 286 ? 3.490 19.247 -17.710 1.00 95.94 286 ALA A O 1
ATOM 2259 N N . GLN A 1 287 ? 2.262 21.039 -18.270 1.00 95.19 287 GLN A N 1
ATOM 2260 C CA . GLN A 1 287 ? 2.979 21.377 -19.496 1.00 95.19 287 GLN A CA 1
ATOM 2261 C C . GLN A 1 287 ? 3.364 22.854 -19.457 1.00 95.19 287 GLN A C 1
ATOM 2263 O O . GLN A 1 287 ? 2.564 23.693 -19.047 1.00 95.19 287 GLN A O 1
ATOM 2268 N N . GLN A 1 288 ? 4.573 23.167 -19.916 1.00 92.94 288 GLN A N 1
ATOM 2269 C CA . GLN A 1 288 ? 5.040 24.537 -20.116 1.00 92.94 288 GLN A CA 1
ATOM 2270 C C . GLN A 1 288 ? 5.894 24.598 -21.376 1.00 92.94 288 GLN A C 1
ATOM 2272 O O . GLN A 1 288 ? 6.932 23.939 -21.467 1.00 92.94 288 GLN A O 1
ATOM 2277 N N . ALA A 1 289 ? 5.480 25.410 -22.348 1.00 89.94 289 ALA A N 1
ATOM 2278 C CA . ALA A 1 289 ? 6.108 25.447 -23.666 1.00 89.94 289 ALA A CA 1
ATOM 2279 C C . ALA A 1 289 ? 6.280 24.019 -24.236 1.00 89.94 289 ALA A C 1
ATOM 2281 O O . ALA A 1 289 ? 5.294 23.313 -24.447 1.00 89.94 289 ALA A O 1
ATOM 2282 N N . ARG A 1 290 ? 7.526 23.582 -24.465 1.00 92.31 290 ARG A N 1
ATOM 2283 C CA . ARG A 1 290 ? 7.863 22.238 -24.973 1.00 92.31 290 ARG A CA 1
ATOM 2284 C C . ARG A 1 290 ? 8.212 21.218 -23.880 1.00 92.31 290 ARG A C 1
ATOM 2286 O O . ARG A 1 290 ? 8.590 20.101 -24.218 1.00 92.31 290 ARG A O 1
ATOM 2293 N N . TRP A 1 291 ? 8.128 21.594 -22.605 1.00 95.81 291 TRP A N 1
ATOM 2294 C CA . TRP A 1 291 ? 8.355 20.693 -21.478 1.00 95.81 291 TRP A CA 1
ATOM 2295 C C . TRP A 1 291 ? 7.053 20.022 -21.060 1.00 95.81 291 TRP A C 1
ATOM 2297 O O . TRP A 1 291 ? 6.070 20.697 -20.746 1.00 95.81 291 TRP A O 1
ATOM 2307 N N . LEU A 1 292 ? 7.081 18.694 -21.018 1.00 97.06 292 LEU A N 1
ATOM 2308 C CA . LEU A 1 292 ? 6.006 17.854 -20.507 1.00 97.06 292 LEU A CA 1
ATOM 2309 C C . LEU A 1 292 ? 6.447 17.235 -19.183 1.00 97.06 292 LEU A C 1
ATOM 2311 O O . LEU A 1 292 ? 7.529 16.652 -19.097 1.00 97.06 292 LEU A O 1
ATOM 2315 N N . GLU A 1 293 ? 5.622 17.352 -18.146 1.00 97.81 293 GLU A N 1
ATOM 2316 C CA . GLU A 1 293 ? 5.789 16.552 -16.936 1.00 97.81 293 GLU A CA 1
ATOM 2317 C C . GLU A 1 293 ? 5.470 15.090 -17.260 1.00 97.81 293 GLU A C 1
ATOM 2319 O O . GLU A 1 293 ? 4.416 14.781 -17.817 1.00 97.81 293 GLU A O 1
ATOM 2324 N N . LEU A 1 294 ? 6.358 14.181 -16.868 1.00 98.00 294 LEU A N 1
ATOM 2325 C CA . LEU A 1 294 ? 6.114 12.745 -16.929 1.00 98.00 294 LEU A CA 1
ATOM 2326 C C . LEU A 1 294 ? 5.722 12.217 -15.541 1.00 98.00 294 LEU A C 1
ATOM 2328 O O . LEU A 1 294 ? 6.109 12.792 -14.519 1.00 98.00 294 LEU A O 1
ATOM 2332 N N . PRO A 1 295 ? 4.974 11.102 -15.454 1.00 97.31 295 PRO A N 1
ATOM 2333 C CA . PRO A 1 295 ? 4.495 10.550 -14.187 1.00 97.31 295 PRO A CA 1
ATOM 2334 C C . PRO A 1 295 ? 5.591 9.813 -13.380 1.00 97.31 295 PRO A C 1
ATOM 2336 O O . PRO A 1 295 ? 5.342 8.779 -12.752 1.00 97.31 295 PRO A O 1
ATOM 2339 N N . PHE A 1 296 ? 6.796 10.382 -13.340 1.00 97.88 296 PHE A N 1
ATOM 2340 C CA . PHE A 1 296 ? 7.969 9.880 -12.637 1.00 97.88 296 PHE A CA 1
ATOM 2341 C C . PHE A 1 296 ? 8.573 10.960 -11.734 1.00 97.88 296 PHE A C 1
ATOM 2343 O O . PHE A 1 296 ? 8.426 12.166 -11.947 1.00 97.88 296 PHE A O 1
ATOM 2350 N N . TRP A 1 297 ? 9.270 10.502 -10.706 1.00 95.81 297 TRP A N 1
ATOM 2351 C CA . TRP A 1 297 ? 10.163 11.303 -9.891 1.00 95.81 297 TRP A CA 1
ATOM 2352 C C . TRP A 1 297 ? 11.577 11.179 -10.438 1.00 95.81 297 TRP A C 1
ATOM 2354 O O . TRP A 1 297 ? 12.022 10.068 -10.726 1.00 95.81 297 TRP A O 1
ATOM 2364 N N . LEU A 1 298 ? 12.281 12.303 -10.518 1.00 94.56 298 LEU A N 1
ATOM 2365 C CA . LEU A 1 298 ? 13.682 12.367 -10.907 1.00 94.56 298 LEU A CA 1
ATOM 2366 C C . LEU A 1 298 ? 14.376 13.315 -9.936 1.00 94.56 298 LEU A C 1
ATOM 2368 O O . LEU A 1 298 ? 14.104 14.513 -9.951 1.00 94.56 298 LEU A O 1
ATOM 2372 N N . TYR A 1 299 ? 15.202 12.786 -9.040 1.00 90.94 299 TYR A N 1
ATOM 2373 C CA . TYR A 1 299 ? 15.823 13.558 -7.959 1.00 90.94 299 TYR A CA 1
ATOM 2374 C C . TYR A 1 299 ? 17.213 13.015 -7.620 1.00 90.94 299 TYR A C 1
ATOM 2376 O O . TYR A 1 299 ? 17.566 11.920 -8.040 1.00 90.94 299 TYR A O 1
ATOM 2384 N N . ARG A 1 300 ? 18.016 13.773 -6.872 1.00 87.56 300 ARG A N 1
ATOM 2385 C CA . ARG A 1 300 ? 19.314 13.308 -6.355 1.00 87.56 300 ARG A CA 1
ATOM 2386 C C . ARG A 1 300 ? 19.148 12.819 -4.927 1.00 87.56 300 ARG A C 1
ATOM 2388 O O . ARG A 1 300 ? 18.417 13.428 -4.156 1.00 87.56 300 ARG A O 1
ATOM 2395 N N . SER A 1 301 ? 19.862 11.769 -4.542 1.00 79.31 301 SER A N 1
ATOM 2396 C CA . SER A 1 301 ? 19.823 11.230 -3.176 1.00 79.31 301 SER A CA 1
ATOM 2397 C C . SER A 1 301 ? 20.314 12.234 -2.135 1.00 79.31 301 SER A C 1
ATOM 2399 O O . SER A 1 301 ? 19.945 12.124 -0.970 1.00 79.31 301 SER A O 1
ATOM 2401 N N . SER A 1 302 ? 21.111 13.227 -2.533 1.00 75.38 302 SER A N 1
ATOM 2402 C CA . SER A 1 302 ? 21.499 14.352 -1.680 1.00 75.38 302 SER A CA 1
ATOM 2403 C C . SER A 1 302 ? 20.351 15.341 -1.431 1.00 75.38 302 SER A C 1
ATOM 2405 O O . SER A 1 302 ? 20.264 15.892 -0.335 1.00 75.38 302 SER A O 1
ATOM 2407 N N . ASP A 1 303 ? 19.422 15.509 -2.378 1.00 76.69 303 ASP A N 1
ATOM 2408 C CA . ASP A 1 303 ? 18.284 16.428 -2.272 1.00 76.69 303 ASP A CA 1
ATOM 2409 C C . ASP A 1 303 ? 17.160 15.796 -1.426 1.00 76.69 303 ASP A C 1
ATOM 2411 O O . ASP A 1 303 ? 16.714 14.682 -1.724 1.00 76.69 303 ASP A O 1
ATOM 2415 N N . PRO A 1 304 ? 16.696 16.438 -0.337 1.00 68.50 304 PRO A N 1
ATOM 2416 C CA . PRO A 1 304 ? 15.539 15.953 0.418 1.00 68.50 304 PRO A CA 1
ATOM 2417 C C . PRO A 1 304 ? 14.230 15.991 -0.386 1.00 68.50 304 PRO A C 1
ATOM 2419 O O . PRO A 1 304 ? 13.282 15.284 -0.043 1.00 68.50 304 PRO A O 1
ATOM 2422 N N . THR A 1 305 ? 14.164 16.793 -1.449 1.00 80.69 305 THR A N 1
ATOM 2423 C CA . THR A 1 305 ? 12.960 17.018 -2.246 1.00 80.69 305 THR A CA 1
ATOM 2424 C C . THR A 1 305 ? 12.820 15.975 -3.344 1.00 80.69 305 THR A C 1
ATOM 2426 O O . THR A 1 305 ? 13.680 15.802 -4.207 1.00 80.69 305 THR A O 1
ATOM 2429 N N . ARG A 1 306 ? 11.664 15.310 -3.373 1.00 86.62 306 ARG A N 1
ATOM 2430 C CA . ARG A 1 306 ? 11.302 14.418 -4.474 1.00 86.62 306 ARG A CA 1
ATOM 2431 C C . ARG A 1 306 ? 10.761 15.232 -5.656 1.00 86.62 306 ARG A C 1
ATOM 2433 O O . ARG A 1 306 ? 9.566 15.517 -5.724 1.00 86.62 306 ARG A O 1
ATOM 2440 N N . ASN A 1 307 ? 11.653 15.619 -6.565 1.00 92.06 307 ASN A N 1
ATOM 2441 C CA . ASN A 1 307 ? 11.330 16.438 -7.736 1.00 92.06 307 ASN A CA 1
ATOM 2442 C C . ASN A 1 307 ? 10.645 15.648 -8.858 1.00 92.06 307 ASN A C 1
ATOM 2444 O O . ASN A 1 307 ? 10.884 14.451 -9.041 1.00 92.06 307 ASN A O 1
ATOM 2448 N N . ARG A 1 308 ? 9.789 16.343 -9.618 1.00 95.00 308 ARG A N 1
ATOM 2449 C CA . ARG A 1 308 ? 9.088 15.795 -10.785 1.00 95.00 308 ARG A CA 1
ATOM 2450 C C . ARG A 1 308 ? 10.060 15.657 -11.951 1.00 95.00 308 ARG A C 1
ATOM 2452 O O . ARG A 1 308 ? 10.981 16.464 -12.093 1.00 95.00 308 ARG A O 1
ATOM 2459 N N . MET A 1 309 ? 9.820 14.649 -12.780 1.00 96.69 309 MET A N 1
ATOM 2460 C CA . MET A 1 309 ? 10.518 14.462 -14.043 1.00 96.69 309 MET A CA 1
ATOM 2461 C C . MET A 1 309 ? 9.837 15.266 -15.148 1.00 96.69 309 MET A C 1
ATOM 2463 O O . MET A 1 309 ? 8.635 15.133 -15.374 1.00 96.69 309 MET A O 1
ATOM 2467 N N . TRP A 1 310 ? 10.625 16.053 -15.866 1.00 97.31 310 TRP A N 1
ATOM 2468 C CA . TRP A 1 310 ? 10.202 16.783 -17.053 1.00 97.31 310 TRP A CA 1
ATOM 2469 C C . TRP A 1 310 ? 10.980 16.288 -18.259 1.00 97.31 310 TRP A C 1
ATOM 2471 O O . TRP A 1 310 ? 12.156 15.946 -18.131 1.00 97.31 310 TRP A O 1
ATOM 2481 N N . ALA A 1 311 ? 10.338 16.275 -19.421 1.00 96.75 311 ALA A N 1
ATOM 2482 C CA . ALA A 1 311 ? 10.964 15.888 -20.672 1.00 96.75 311 ALA A CA 1
ATOM 2483 C C . ALA A 1 311 ? 10.643 16.885 -21.786 1.00 96.75 311 ALA A C 1
ATOM 2485 O O . ALA A 1 311 ? 9.511 17.357 -21.922 1.00 96.75 311 ALA A O 1
ATOM 2486 N N . ARG A 1 312 ? 11.651 17.175 -22.604 1.00 95.06 312 ARG A N 1
ATOM 2487 C CA . ARG A 1 312 ? 11.527 17.870 -23.880 1.00 95.06 312 ARG A CA 1
ATOM 2488 C C . ARG A 1 312 ? 12.136 16.981 -24.956 1.00 95.06 312 ARG A C 1
ATOM 2490 O O . ARG A 1 312 ? 13.319 16.655 -24.911 1.00 95.06 312 ARG A O 1
ATOM 2497 N N . ILE A 1 313 ? 11.298 16.566 -25.899 1.00 94.31 313 ILE A N 1
ATOM 2498 C CA . ILE A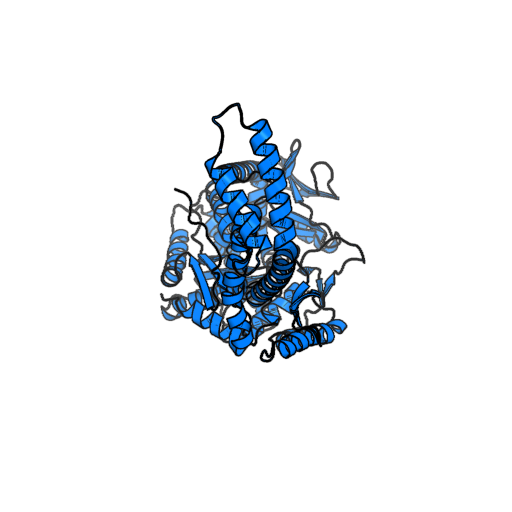 1 313 ? 11.653 15.579 -26.920 1.00 94.31 313 ILE A CA 1
ATOM 2499 C C . ILE A 1 313 ? 11.950 16.293 -28.240 1.00 94.31 313 ILE A C 1
ATOM 2501 O O . ILE A 1 313 ? 11.136 17.088 -28.730 1.00 94.31 313 ILE A O 1
ATOM 2505 N N . HIS A 1 314 ? 13.116 16.004 -28.814 1.00 90.50 314 HIS A N 1
ATOM 2506 C CA . HIS A 1 314 ? 13.520 16.400 -30.162 1.00 90.50 314 HIS A CA 1
ATOM 2507 C C . HIS A 1 314 ? 13.819 15.162 -31.005 1.00 90.50 314 HIS A C 1
ATOM 2509 O O . HIS A 1 314 ? 13.954 14.059 -30.484 1.00 90.50 314 HIS A O 1
ATOM 2515 N N . THR A 1 315 ? 13.959 15.353 -32.317 1.00 84.94 315 THR A N 1
ATOM 2516 C CA . THR A 1 315 ? 14.212 14.259 -33.266 1.00 84.94 315 THR A CA 1
ATOM 2517 C C . THR A 1 315 ? 15.498 13.487 -32.958 1.00 84.94 315 THR A C 1
ATOM 2519 O O . THR A 1 315 ? 15.536 12.278 -33.145 1.00 84.94 315 THR A O 1
ATOM 2522 N N . SER A 1 316 ? 16.541 14.171 -32.478 1.00 90.19 316 SER A N 1
ATOM 2523 C CA . SER A 1 316 ? 17.873 13.596 -32.239 1.00 90.19 316 SER A CA 1
ATOM 2524 C C . SER A 1 316 ? 18.329 13.664 -30.779 1.00 90.19 316 SER A C 1
ATOM 2526 O O . SER A 1 316 ? 19.465 13.311 -30.479 1.00 90.19 316 SER A O 1
ATOM 2528 N N . SER A 1 317 ? 17.493 14.161 -29.864 1.00 94.56 317 SER A N 1
ATOM 2529 C CA . SER A 1 317 ? 17.848 14.270 -28.447 1.00 94.56 317 SER A CA 1
ATOM 2530 C C . SER A 1 317 ? 16.629 14.285 -27.534 1.00 94.56 317 SER A C 1
ATOM 2532 O O . SER A 1 317 ? 15.562 14.802 -27.876 1.00 94.56 317 SER A O 1
ATOM 2534 N N . TRP A 1 318 ? 16.809 13.747 -26.335 1.00 96.25 318 TRP A N 1
ATOM 2535 C CA . TRP A 1 318 ? 15.923 13.966 -25.202 1.00 96.25 318 TRP A CA 1
ATOM 2536 C C . TRP A 1 318 ? 16.604 14.906 -24.224 1.00 96.25 318 TRP A C 1
ATOM 2538 O O . TRP A 1 318 ? 17.767 14.721 -23.879 1.00 96.25 318 TRP A O 1
ATOM 2548 N N . GLU A 1 319 ? 15.873 15.899 -23.744 1.00 95.75 319 GLU A N 1
ATOM 2549 C CA . GLU A 1 319 ? 16.289 16.689 -22.595 1.00 95.75 319 GLU A CA 1
ATOM 2550 C C . GLU A 1 319 ? 15.388 16.327 -21.422 1.00 95.75 319 GLU A C 1
ATOM 2552 O O . GLU A 1 319 ? 14.163 16.421 -21.520 1.00 95.75 319 GLU A O 1
ATOM 2557 N N . LEU A 1 320 ? 15.993 15.901 -20.318 1.00 96.12 320 LEU A N 1
ATOM 2558 C CA . LEU A 1 320 ? 15.303 15.589 -19.076 1.00 96.12 320 LEU A CA 1
ATOM 2559 C C . LEU A 1 320 ? 15.644 16.637 -18.028 1.00 96.12 320 LEU A C 1
ATOM 2561 O O . LEU A 1 320 ? 16.772 17.127 -17.969 1.00 96.12 320 LEU A O 1
ATOM 2565 N N . ALA A 1 321 ? 14.684 16.958 -17.172 1.00 95.06 321 ALA A N 1
ATOM 2566 C CA . ALA A 1 321 ? 14.901 17.884 -16.076 1.00 95.06 321 ALA A CA 1
ATOM 2567 C C . ALA A 1 321 ? 14.264 17.400 -14.775 1.00 95.06 321 ALA A C 1
ATOM 2569 O O . ALA A 1 321 ? 13.188 16.798 -14.759 1.00 95.06 321 ALA A O 1
ATOM 2570 N N . SER A 1 322 ? 14.947 17.696 -13.674 1.00 94.69 322 SER A N 1
ATOM 2571 C CA . SER A 1 322 ? 14.465 17.496 -12.312 1.00 94.69 322 SER A CA 1
ATOM 2572 C C . SER A 1 322 ? 14.000 18.837 -11.764 1.00 94.69 322 SER A C 1
ATOM 2574 O O . SER A 1 322 ? 14.799 19.764 -11.661 1.00 94.69 322 SER A O 1
ATOM 2576 N N . GLY A 1 323 ? 12.721 18.977 -11.415 1.00 92.00 323 GLY A N 1
ATOM 2577 C CA . GLY A 1 323 ? 12.211 20.230 -10.852 1.00 92.00 323 GLY A CA 1
ATOM 2578 C C . GLY A 1 323 ? 10.826 20.117 -10.228 1.00 92.00 323 GLY A C 1
ATOM 2579 O O . GLY A 1 323 ? 10.048 19.213 -10.536 1.00 92.00 323 GLY A O 1
ATOM 2580 N N . SER A 1 324 ? 10.501 21.050 -9.335 1.00 85.94 324 SER A N 1
ATOM 2581 C CA . SER A 1 324 ? 9.192 21.103 -8.667 1.00 85.94 324 SER A CA 1
ATOM 2582 C C . SER A 1 324 ? 8.097 21.707 -9.553 1.00 85.94 324 SER A C 1
ATOM 2584 O O . SER A 1 324 ? 6.926 21.346 -9.419 1.00 85.94 324 SER A O 1
ATOM 2586 N N . ARG A 1 325 ? 8.478 22.603 -10.469 1.00 81.94 325 ARG A N 1
ATOM 2587 C CA . ARG A 1 325 ? 7.603 23.317 -11.404 1.00 81.94 325 ARG A CA 1
ATOM 2588 C C . ARG A 1 325 ? 8.345 23.586 -12.718 1.00 81.94 325 ARG A C 1
ATOM 2590 O O . ARG A 1 325 ? 9.580 23.548 -12.715 1.00 81.94 325 ARG A O 1
ATOM 2597 N N . PRO A 1 326 ? 7.626 23.854 -13.819 1.00 71.81 326 PRO A N 1
ATOM 2598 C CA . PRO A 1 326 ? 8.296 24.198 -15.057 1.00 71.81 326 PRO A CA 1
ATOM 2599 C C . PRO A 1 326 ? 9.067 25.514 -14.874 1.00 71.81 326 PRO A C 1
ATOM 2601 O O . PRO A 1 326 ? 8.664 26.362 -14.077 1.00 71.81 326 PRO A O 1
ATOM 2604 N N . ASP A 1 327 ? 10.208 25.641 -15.550 1.00 76.06 327 ASP A N 1
ATOM 2605 C CA . ASP A 1 327 ? 11.140 26.782 -15.473 1.00 76.06 327 ASP A CA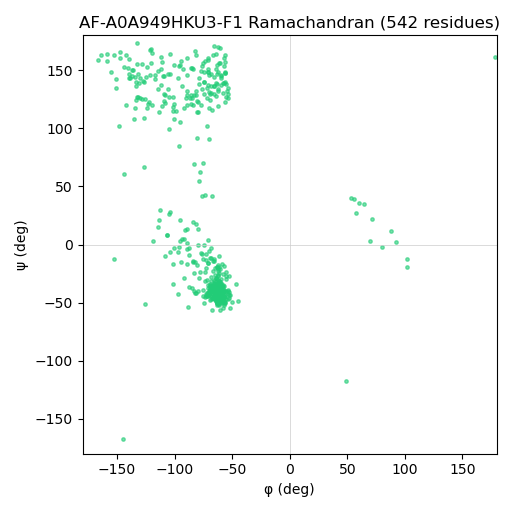 1
ATOM 2606 C C . ASP A 1 327 ? 11.920 26.919 -14.146 1.00 76.06 327 ASP A C 1
ATOM 2608 O O . ASP A 1 327 ? 12.717 27.842 -13.984 1.00 76.06 327 ASP A O 1
ATOM 2612 N N . GLN A 1 328 ? 11.753 25.982 -13.203 1.00 85.00 328 GLN A N 1
ATOM 2613 C CA . GLN A 1 328 ? 12.582 25.872 -11.993 1.00 85.00 328 GLN A CA 1
ATOM 2614 C C . GLN A 1 328 ? 13.149 24.468 -11.854 1.00 85.00 328 GLN A C 1
ATOM 2616 O O . GLN A 1 328 ? 12.799 23.698 -10.952 1.00 85.00 328 GLN A O 1
ATOM 2621 N N . PHE A 1 329 ? 14.022 24.138 -12.797 1.00 90.75 329 PHE A N 1
ATOM 2622 C CA . PHE A 1 329 ? 14.762 22.892 -12.774 1.00 90.75 329 PHE A CA 1
ATOM 2623 C C . PHE A 1 329 ? 15.961 23.024 -11.841 1.00 90.75 329 PHE A C 1
ATOM 2625 O O . PHE A 1 329 ? 16.751 23.957 -11.952 1.00 90.75 329 PHE A O 1
ATOM 2632 N N . ALA A 1 330 ? 16.091 22.072 -10.923 1.00 89.62 330 ALA A N 1
ATOM 2633 C CA . ALA A 1 330 ? 17.276 21.913 -10.098 1.00 89.62 330 ALA A CA 1
ATOM 2634 C C . ALA A 1 330 ? 18.485 21.518 -10.958 1.00 89.62 330 ALA A C 1
ATOM 2636 O O . ALA A 1 330 ? 19.602 21.950 -10.695 1.00 89.62 330 ALA A O 1
ATOM 2637 N N . TRP A 1 331 ? 18.257 20.696 -11.985 1.00 91.44 331 TRP A N 1
ATOM 2638 C CA . TRP A 1 331 ? 19.260 20.291 -12.966 1.00 91.44 331 TRP A CA 1
ATOM 2639 C C . TRP A 1 331 ? 18.589 19.689 -14.205 1.00 91.44 331 TRP A C 1
ATOM 2641 O O . TRP A 1 331 ? 17.415 19.303 -14.180 1.00 91.44 331 TRP A O 1
ATOM 2651 N N . THR A 1 332 ? 19.359 19.606 -15.288 1.00 93.00 332 THR A N 1
ATOM 2652 C CA . THR A 1 332 ? 18.943 19.034 -16.575 1.00 93.00 332 THR A CA 1
ATOM 2653 C C . THR A 1 332 ? 20.009 18.078 -17.094 1.00 93.00 332 THR A C 1
ATOM 2655 O O . THR A 1 332 ? 21.177 18.224 -16.740 1.00 93.00 332 THR A O 1
ATOM 2658 N N . MET A 1 333 ? 19.614 17.126 -17.932 1.00 93.56 333 MET A N 1
ATOM 2659 C CA . MET A 1 333 ? 20.516 16.215 -18.635 1.00 93.56 333 MET A CA 1
ATOM 2660 C C . MET A 1 333 ? 20.024 16.010 -20.067 1.00 93.56 333 MET A C 1
ATOM 2662 O O . MET A 1 333 ? 18.817 15.964 -20.310 1.00 93.56 333 MET A O 1
ATOM 2666 N N . GLN A 1 334 ? 20.955 15.892 -21.008 1.00 94.94 334 GLN A N 1
ATOM 2667 C CA . GLN A 1 334 ? 20.654 15.638 -22.411 1.00 94.94 334 GLN A CA 1
ATOM 2668 C C . GLN A 1 334 ? 21.126 14.238 -22.796 1.00 94.94 334 GLN A C 1
ATOM 2670 O O . GLN A 1 334 ? 22.215 13.818 -22.417 1.00 94.94 334 GLN A O 1
ATOM 2675 N N . LEU A 1 335 ? 20.289 13.527 -23.545 1.00 94.88 335 LEU A N 1
ATOM 2676 C CA . LEU A 1 335 ? 20.482 12.138 -23.939 1.00 94.88 335 LEU A CA 1
ATOM 2677 C C . LEU A 1 335 ? 20.272 11.986 -25.440 1.00 94.88 335 LEU A C 1
ATOM 2679 O O . LEU A 1 335 ? 19.378 12.608 -26.017 1.00 94.88 335 LEU A O 1
ATOM 2683 N N . GLU A 1 336 ? 21.061 11.119 -26.061 1.00 94.12 336 GLU A N 1
ATOM 2684 C CA . GLU A 1 336 ? 20.770 10.628 -27.404 1.00 94.12 336 GLU A CA 1
ATOM 2685 C C . GLU A 1 336 ? 19.732 9.489 -27.320 1.00 94.12 336 GLU A C 1
ATOM 2687 O O . GLU A 1 336 ? 19.906 8.589 -26.491 1.00 94.12 336 GLU A O 1
ATOM 2692 N N . PRO A 1 337 ? 18.660 9.489 -28.137 1.00 93.38 337 PRO A N 1
ATOM 2693 C CA . PRO A 1 337 ? 17.617 8.466 -28.097 1.00 93.38 337 PRO A CA 1
ATOM 2694 C C . PRO A 1 337 ? 18.131 7.118 -28.621 1.00 93.38 337 PRO A C 1
ATOM 2696 O O . PRO A 1 337 ? 18.041 6.821 -29.811 1.00 93.38 337 PRO A O 1
ATOM 2699 N N . ARG A 1 338 ? 18.655 6.275 -27.729 1.00 93.19 338 ARG A N 1
ATOM 2700 C CA . ARG A 1 338 ? 19.050 4.892 -28.034 1.00 93.19 338 ARG A CA 1
ATOM 2701 C C . ARG A 1 338 ? 18.687 3.956 -26.877 1.00 93.19 338 ARG A C 1
ATOM 2703 O O . ARG A 1 338 ? 18.665 4.421 -25.738 1.00 93.19 338 ARG A O 1
ATOM 2710 N N . PRO A 1 339 ? 18.430 2.661 -27.141 1.00 93.38 339 PRO A N 1
ATOM 2711 C CA . PRO A 1 339 ? 18.122 1.700 -26.086 1.00 93.38 339 PRO A CA 1
ATOM 2712 C C . PRO A 1 339 ? 19.189 1.694 -24.984 1.00 93.38 339 PRO A C 1
ATOM 2714 O O . PRO A 1 339 ? 20.384 1.602 -25.281 1.00 93.38 339 PRO A O 1
ATOM 2717 N N . GLY A 1 340 ? 18.757 1.809 -23.728 1.00 95.19 340 GLY A N 1
ATOM 2718 C CA . GLY A 1 340 ? 19.620 1.785 -22.544 1.00 95.19 340 GLY A CA 1
ATOM 2719 C C . GLY A 1 340 ? 20.334 3.104 -22.224 1.00 95.19 340 GLY A C 1
ATOM 2720 O O . GLY A 1 340 ? 21.012 3.185 -21.198 1.00 95.19 340 GLY A O 1
ATOM 2721 N N . ALA A 1 341 ? 20.175 4.151 -23.044 1.00 94.69 341 ALA A N 1
ATOM 2722 C CA . ALA A 1 341 ? 20.798 5.456 -22.809 1.00 94.69 341 ALA A CA 1
ATOM 2723 C C . ALA A 1 341 ? 20.423 6.056 -21.452 1.00 94.69 341 ALA A C 1
ATOM 2725 O O . ALA A 1 341 ? 21.266 6.663 -20.790 1.00 94.69 341 ALA A O 1
ATOM 2726 N N . LEU A 1 342 ? 19.166 5.892 -21.033 1.00 95.69 342 LEU A N 1
ATOM 2727 C CA . LEU A 1 342 ? 18.684 6.420 -19.766 1.00 95.69 342 LEU A CA 1
ATOM 2728 C C . LEU A 1 342 ? 19.376 5.734 -18.594 1.00 95.69 342 LEU A C 1
ATOM 2730 O O . LEU A 1 342 ? 19.794 6.415 -17.662 1.00 95.69 342 LEU A O 1
ATOM 2734 N N . LYS A 1 343 ? 19.520 4.406 -18.645 1.00 95.62 343 LYS A N 1
ATOM 2735 C CA . LYS A 1 343 ? 20.194 3.658 -17.584 1.00 95.62 343 LYS A CA 1
ATOM 2736 C C . LYS A 1 343 ? 21.651 4.076 -17.470 1.00 95.62 343 LYS A C 1
ATOM 2738 O O . LYS A 1 343 ? 22.057 4.497 -16.392 1.00 95.62 343 LYS A O 1
ATOM 2743 N N . THR A 1 344 ? 22.385 4.051 -18.586 1.00 94.62 344 THR A N 1
ATOM 2744 C CA . THR A 1 344 ? 23.792 4.468 -18.623 1.00 94.62 344 THR A CA 1
ATOM 2745 C C . THR A 1 344 ? 23.961 5.862 -18.038 1.00 94.62 344 THR A C 1
ATOM 2747 O O . THR A 1 344 ? 24.793 6.061 -17.167 1.00 94.62 344 THR A O 1
ATOM 2750 N N . ALA A 1 345 ? 23.116 6.818 -18.419 1.00 92.56 345 ALA A N 1
ATOM 2751 C CA . ALA A 1 345 ? 23.249 8.169 -17.901 1.00 92.56 345 ALA A CA 1
ATOM 2752 C C . ALA A 1 345 ? 22.909 8.294 -16.406 1.00 92.56 345 ALA A C 1
ATOM 2754 O O . ALA A 1 345 ? 23.511 9.097 -15.701 1.00 92.56 345 ALA A O 1
ATOM 2755 N N . ILE A 1 346 ? 21.955 7.516 -15.891 1.00 91.75 346 ILE A N 1
ATOM 2756 C CA . ILE A 1 346 ? 21.664 7.491 -14.450 1.00 91.75 346 ILE A CA 1
ATOM 2757 C C . ILE A 1 346 ? 22.825 6.844 -13.676 1.00 91.75 346 ILE A C 1
ATOM 2759 O O . ILE A 1 346 ? 23.179 7.337 -12.605 1.00 91.75 346 ILE A O 1
ATOM 2763 N N . GLU A 1 347 ? 23.445 5.797 -14.226 1.00 90.31 347 GLU A N 1
ATOM 2764 C CA . GLU A 1 347 ? 24.626 5.125 -13.666 1.00 90.31 347 GLU A CA 1
ATOM 2765 C C . GLU A 1 347 ? 25.884 6.008 -13.715 1.00 90.31 347 GLU A C 1
ATOM 2767 O O . GLU A 1 347 ? 26.613 6.084 -12.727 1.00 90.31 347 GLU A O 1
ATOM 2772 N N . ASP A 1 348 ? 26.102 6.756 -14.798 1.00 88.25 348 ASP A N 1
ATOM 2773 C CA . ASP A 1 348 ? 27.195 7.733 -14.918 1.00 88.25 348 ASP A CA 1
ATOM 2774 C C . ASP A 1 348 ? 27.080 8.829 -13.843 1.00 88.25 348 ASP A C 1
ATOM 2776 O O . ASP A 1 348 ? 28.076 9.322 -13.311 1.00 88.25 348 ASP A O 1
ATOM 2780 N N . HIS A 1 349 ? 25.845 9.158 -13.453 1.00 84.50 349 HIS A N 1
ATOM 2781 C CA . HIS A 1 349 ? 25.529 10.059 -12.348 1.00 84.50 349 HIS A CA 1
ATOM 2782 C C . HIS A 1 349 ? 25.265 9.329 -11.014 1.00 84.50 349 HIS A C 1
ATOM 2784 O O . HIS A 1 349 ? 24.672 9.903 -10.092 1.00 84.50 349 HIS A O 1
ATOM 2790 N N . ALA A 1 350 ? 25.735 8.088 -10.841 1.00 79.44 350 ALA A N 1
ATOM 2791 C CA . ALA A 1 350 ? 25.572 7.351 -9.585 1.00 79.44 350 ALA A CA 1
ATOM 2792 C C . ALA A 1 350 ? 26.252 8.054 -8.399 1.00 79.44 350 ALA A C 1
ATOM 2794 O O . ALA A 1 350 ? 25.718 8.032 -7.290 1.00 79.44 350 ALA A O 1
ATOM 2795 N N . GLN A 1 351 ? 27.380 8.745 -8.624 1.00 77.62 351 GLN A N 1
ATOM 2796 C CA . GLN A 1 351 ? 28.047 9.552 -7.588 1.00 77.62 351 GLN A CA 1
ATOM 2797 C C . GLN A 1 351 ? 27.188 10.740 -7.122 1.00 77.62 351 GLN A C 1
ATOM 2799 O O . GLN A 1 351 ? 27.214 11.100 -5.946 1.00 77.62 351 GLN A O 1
ATOM 2804 N N . ASP A 1 352 ? 26.369 11.300 -8.017 1.00 79.25 352 ASP A N 1
ATOM 2805 C CA . ASP A 1 352 ? 25.361 12.317 -7.690 1.00 79.25 352 ASP A CA 1
ATOM 2806 C C . ASP A 1 352 ? 24.117 11.708 -7.005 1.00 79.25 352 ASP A C 1
ATOM 2808 O O . ASP A 1 352 ? 23.222 12.429 -6.544 1.00 79.25 352 ASP A O 1
ATOM 2812 N N . GLY A 1 353 ? 24.041 10.375 -6.948 1.00 84.50 353 GLY A N 1
ATOM 2813 C CA . GLY A 1 353 ? 22.957 9.610 -6.350 1.00 84.50 353 GLY A CA 1
ATOM 2814 C C . GLY A 1 353 ? 21.624 9.790 -7.070 1.00 84.50 353 GLY A C 1
ATOM 2815 O O . GLY A 1 353 ? 20.589 9.849 -6.399 1.00 84.50 353 GLY A O 1
ATOM 2816 N N . VAL A 1 354 ? 21.618 9.949 -8.397 1.00 89.94 354 VAL A N 1
ATOM 2817 C CA . VAL A 1 354 ? 20.381 10.190 -9.154 1.00 89.94 354 VAL A CA 1
ATOM 2818 C C . VAL A 1 354 ? 19.412 9.010 -9.013 1.00 89.94 354 VAL A C 1
ATOM 2820 O O . VAL A 1 354 ? 19.766 7.844 -9.145 1.00 89.94 354 VAL A O 1
ATOM 2823 N N . CYS A 1 355 ? 18.156 9.328 -8.716 1.00 91.62 355 CYS A N 1
ATOM 2824 C CA . CYS A 1 355 ? 17.065 8.393 -8.498 1.00 91.62 355 CYS A CA 1
ATOM 2825 C C . CYS A 1 355 ? 15.924 8.681 -9.473 1.00 91.62 355 CYS A C 1
ATOM 2827 O O . CYS A 1 355 ? 15.338 9.765 -9.452 1.00 91.62 355 CYS A O 1
ATOM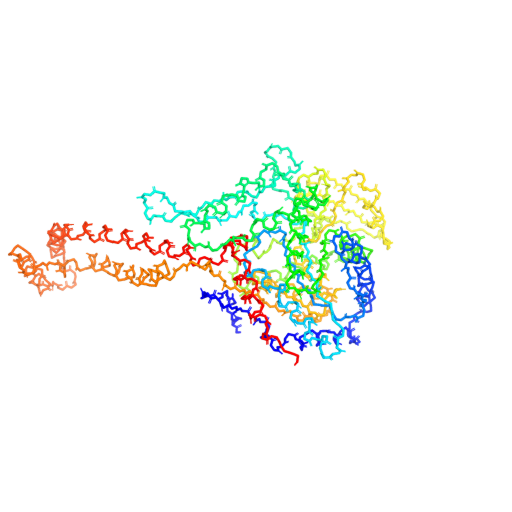 2829 N N . LEU A 1 356 ? 15.559 7.664 -10.251 1.00 95.06 356 LEU A N 1
ATOM 2830 C CA . LEU A 1 356 ? 14.371 7.638 -11.099 1.00 95.06 356 LEU A CA 1
ATOM 2831 C C . LEU A 1 356 ? 13.344 6.675 -10.495 1.00 95.06 356 LEU A C 1
ATOM 2833 O O . LEU A 1 356 ? 13.654 5.504 -10.263 1.00 95.06 356 LEU A O 1
ATOM 2837 N N . ARG A 1 357 ? 12.138 7.159 -10.183 1.00 96.00 357 ARG A N 1
ATOM 2838 C CA . ARG A 1 357 ? 11.103 6.359 -9.501 1.00 96.00 357 ARG A CA 1
ATOM 2839 C C . ARG A 1 357 ? 9.705 6.622 -10.065 1.00 96.00 357 ARG A C 1
ATOM 2841 O O . ARG A 1 357 ? 9.405 7.762 -10.410 1.00 96.00 357 ARG A O 1
ATOM 2848 N N . PRO A 1 358 ? 8.801 5.631 -10.098 1.00 97.25 358 PRO A N 1
ATOM 2849 C CA . PRO A 1 358 ? 7.423 5.861 -10.517 1.00 97.25 358 PRO A CA 1
ATOM 2850 C C . PRO A 1 358 ? 6.615 6.659 -9.495 1.00 97.25 358 PRO A C 1
ATOM 2852 O O . PRO A 1 358 ? 6.813 6.554 -8.278 1.00 97.25 358 PRO A O 1
ATOM 2855 N N . ARG A 1 359 ? 5.626 7.401 -9.999 1.00 96.06 359 ARG A N 1
ATOM 2856 C CA . ARG A 1 359 ? 4.471 7.850 -9.208 1.00 96.06 359 ARG A CA 1
ATOM 2857 C C . ARG A 1 359 ? 3.435 6.730 -9.101 1.00 96.06 359 ARG A C 1
ATOM 2859 O O . ARG A 1 359 ? 3.437 5.812 -9.912 1.00 96.06 359 ARG A O 1
ATOM 2866 N N . ALA A 1 360 ? 2.513 6.854 -8.144 1.00 93.88 360 ALA A N 1
ATOM 2867 C CA . ALA A 1 360 ? 1.572 5.799 -7.751 1.00 93.88 360 ALA A CA 1
ATOM 2868 C C . ALA A 1 360 ? 0.893 5.055 -8.921 1.00 93.88 360 ALA A C 1
ATOM 2870 O O . ALA A 1 360 ? 0.926 3.830 -8.952 1.00 93.88 360 ALA A O 1
ATOM 2871 N N . LEU A 1 361 ? 0.337 5.772 -9.908 1.00 96.56 361 LEU A N 1
ATOM 2872 C CA . LEU A 1 361 ? -0.343 5.135 -11.047 1.00 96.56 361 LEU A CA 1
ATOM 2873 C C . LEU A 1 361 ? 0.623 4.341 -11.939 1.00 96.56 361 LEU A C 1
ATOM 2875 O O . LEU A 1 361 ? 0.285 3.249 -12.380 1.00 96.56 361 LEU A O 1
ATOM 2879 N N . MET A 1 362 ? 1.841 4.848 -12.154 1.00 97.75 362 MET A N 1
ATOM 2880 C CA . MET A 1 362 ? 2.866 4.145 -12.935 1.00 97.75 362 MET A CA 1
ATOM 2881 C C . MET A 1 362 ? 3.465 2.970 -12.174 1.00 97.75 362 MET A C 1
ATOM 2883 O O . MET A 1 362 ? 3.812 1.972 -12.793 1.00 97.75 362 MET A O 1
ATOM 2887 N N . THR A 1 363 ? 3.551 3.059 -10.841 1.00 97.50 363 THR A N 1
ATOM 2888 C CA . THR A 1 363 ? 3.929 1.923 -9.996 1.00 97.50 363 THR A CA 1
ATOM 2889 C C . THR A 1 363 ? 2.950 0.781 -10.229 1.00 97.50 363 THR A C 1
ATOM 2891 O O . THR A 1 363 ? 3.361 -0.310 -10.611 1.00 97.50 363 THR A O 1
ATOM 2894 N N . THR A 1 364 ? 1.651 1.035 -10.067 1.00 96.75 364 THR A N 1
ATOM 2895 C CA . THR A 1 364 ? 0.649 -0.019 -10.220 1.00 96.75 364 THR A CA 1
ATOM 2896 C C . THR A 1 364 ? 0.536 -0.511 -11.662 1.00 96.75 364 THR A C 1
ATOM 2898 O O . THR A 1 364 ? 0.450 -1.718 -11.875 1.00 96.75 364 THR A O 1
ATOM 2901 N N . LEU A 1 365 ? 0.606 0.383 -12.655 1.00 98.25 365 LEU A N 1
ATOM 2902 C CA . LEU A 1 365 ? 0.628 0.006 -14.071 1.00 98.25 365 LEU A CA 1
ATOM 2903 C C . LEU A 1 365 ? 1.793 -0.939 -14.375 1.00 98.25 365 LEU A C 1
ATOM 2905 O O . LEU A 1 365 ? 1.564 -1.999 -14.958 1.00 98.25 365 LEU A O 1
ATOM 2909 N N . PHE A 1 366 ? 3.013 -0.588 -13.953 1.00 98.62 366 PHE A N 1
ATOM 2910 C CA . PHE A 1 366 ? 4.195 -1.398 -14.230 1.00 98.62 366 PHE A CA 1
ATOM 2911 C C . PHE A 1 366 ? 4.096 -2.775 -13.566 1.00 98.62 366 PHE A C 1
ATOM 2913 O O . PHE A 1 366 ? 4.231 -3.797 -14.237 1.00 98.62 366 PHE A O 1
ATOM 2920 N N . LEU A 1 367 ? 3.770 -2.810 -12.267 1.00 98.44 367 LEU A N 1
ATOM 2921 C CA . LEU A 1 367 ? 3.638 -4.061 -11.519 1.00 98.44 367 LEU A CA 1
ATOM 2922 C C . LEU A 1 367 ? 2.547 -4.966 -12.112 1.00 98.44 367 LEU A C 1
ATOM 2924 O O . LEU A 1 367 ? 2.775 -6.162 -12.274 1.00 98.44 367 LEU A O 1
ATOM 2928 N N . ARG A 1 368 ? 1.382 -4.415 -12.481 1.00 97.56 368 ARG A N 1
ATOM 2929 C CA . ARG A 1 368 ? 0.269 -5.197 -13.047 1.00 97.56 368 ARG A CA 1
ATOM 2930 C C . ARG A 1 368 ? 0.563 -5.717 -14.450 1.00 97.56 368 ARG A C 1
ATOM 2932 O O . ARG A 1 368 ? 0.211 -6.853 -14.751 1.00 97.56 368 ARG A O 1
ATOM 2939 N N . CYS A 1 369 ? 1.187 -4.910 -15.307 1.00 98.25 369 CYS A N 1
ATOM 2940 C CA . CYS A 1 369 ? 1.364 -5.268 -16.715 1.00 98.25 369 CYS A CA 1
ATOM 2941 C C . CYS A 1 369 ? 2.631 -6.089 -16.973 1.00 98.25 369 CYS A C 1
ATOM 2943 O O . CYS A 1 369 ? 2.601 -7.007 -17.789 1.00 98.25 369 CYS A O 1
ATOM 2945 N N . PHE A 1 370 ? 3.728 -5.818 -16.265 1.00 98.31 370 PHE A N 1
ATOM 2946 C CA . PHE A 1 370 ? 5.029 -6.423 -16.574 1.00 98.31 370 PHE A CA 1
ATOM 2947 C C . PHE A 1 370 ? 5.499 -7.464 -15.557 1.00 98.31 370 PHE A C 1
ATOM 2949 O O . PHE A 1 370 ? 6.444 -8.179 -15.857 1.00 98.31 370 PHE A O 1
ATOM 2956 N N . LEU A 1 371 ? 4.845 -7.603 -14.397 1.00 98.12 371 LEU A N 1
ATOM 2957 C CA . LEU A 1 371 ? 5.230 -8.609 -13.395 1.00 98.12 371 LEU A CA 1
ATOM 2958 C C . LEU A 1 371 ? 4.075 -9.527 -12.987 1.00 98.12 371 LEU A C 1
ATOM 2960 O O . LEU A 1 371 ? 4.216 -10.742 -13.038 1.00 98.12 371 LEU A O 1
ATOM 2964 N N . ALA A 1 372 ? 2.928 -8.972 -12.603 1.00 98.19 372 ALA A N 1
ATOM 2965 C CA . ALA A 1 372 ? 1.862 -9.712 -11.935 1.00 98.19 372 ALA A CA 1
ATOM 2966 C C . ALA A 1 372 ? 1.001 -10.561 -12.878 1.00 98.19 372 ALA A C 1
ATOM 2968 O O . ALA A 1 372 ? 0.669 -10.131 -13.984 1.00 98.19 372 ALA A O 1
ATOM 2969 N N . ASP A 1 373 ? 0.581 -11.731 -12.407 1.00 98.38 373 ASP A N 1
ATOM 2970 C CA . ASP A 1 373 ? -0.569 -12.488 -12.917 1.00 98.38 373 ASP A CA 1
ATOM 2971 C C . ASP A 1 373 ? -1.784 -12.292 -11.988 1.00 98.38 373 ASP A C 1
ATOM 2973 O O . ASP A 1 373 ? -2.907 -12.138 -12.453 1.00 98.38 373 ASP A O 1
ATOM 2977 N N . GLY A 1 374 ? -1.571 -12.160 -10.678 1.00 97.75 374 GLY A N 1
ATOM 2978 C CA . GLY A 1 374 ? -2.548 -11.646 -9.714 1.00 97.75 374 GLY A CA 1
ATOM 2979 C C . GLY A 1 374 ? -2.057 -10.369 -9.057 1.00 97.75 374 GLY A C 1
ATOM 2980 O O . GLY A 1 374 ? -0.877 -10.261 -8.745 1.00 97.75 374 GLY A O 1
ATOM 2981 N N . PHE A 1 375 ? -2.942 -9.410 -8.795 1.00 98.19 375 PHE A N 1
ATOM 2982 C CA . PHE A 1 375 ? -2.579 -8.200 -8.057 1.00 98.19 375 PHE A CA 1
ATOM 2983 C C . PHE A 1 375 ? -3.590 -7.908 -6.952 1.00 98.19 375 PHE A C 1
ATOM 2985 O O . PHE A 1 375 ? -4.784 -7.814 -7.224 1.00 98.19 375 PHE A O 1
ATOM 2992 N N . VAL A 1 376 ? -3.118 -7.741 -5.718 1.00 97.88 376 VAL A N 1
ATOM 2993 C CA . VAL A 1 376 ? -3.930 -7.474 -4.527 1.00 97.88 376 VAL A CA 1
ATOM 2994 C C . VAL A 1 376 ? -3.635 -6.069 -4.012 1.00 97.88 376 VAL A C 1
ATOM 2996 O O . VAL A 1 376 ? -2.550 -5.756 -3.506 1.00 97.88 376 VAL A O 1
ATOM 2999 N N . HIS A 1 377 ? -4.640 -5.204 -4.086 1.00 95.56 377 HIS A N 1
ATOM 3000 C CA . HIS A 1 377 ? -4.558 -3.825 -3.641 1.00 95.56 377 HIS A CA 1
ATOM 3001 C C . HIS A 1 377 ? -5.417 -3.558 -2.401 1.00 95.56 377 HIS A C 1
ATOM 3003 O O . HIS A 1 377 ? -6.354 -4.283 -2.091 1.00 95.56 377 HIS A O 1
ATOM 3009 N N . GLY A 1 378 ? -5.074 -2.515 -1.643 1.00 92.81 378 GLY A N 1
ATOM 3010 C CA . GLY A 1 378 ? -5.934 -2.048 -0.546 1.00 92.81 378 GLY A CA 1
ATOM 3011 C C . GLY A 1 378 ? -7.047 -1.151 -1.086 1.00 92.81 378 GLY A C 1
ATOM 3012 O O . GLY A 1 378 ? -6.934 -0.659 -2.205 1.00 92.81 378 GLY A O 1
ATOM 3013 N N . ILE A 1 379 ? -8.074 -0.852 -0.283 1.00 87.12 379 ILE A N 1
ATOM 3014 C CA . ILE A 1 379 ? -9.200 0.010 -0.707 1.00 87.12 379 ILE A CA 1
ATOM 3015 C C . ILE A 1 379 ? -8.720 1.327 -1.327 1.00 87.12 379 ILE A C 1
ATOM 3017 O O . ILE A 1 379 ? -9.162 1.691 -2.413 1.00 87.12 379 ILE A O 1
ATOM 3021 N N . GLY A 1 380 ? -7.800 2.027 -0.652 1.00 81.00 380 GLY A N 1
ATOM 3022 C CA . GLY A 1 380 ? -7.327 3.335 -1.103 1.00 81.00 380 GLY A CA 1
ATOM 3023 C C . GLY A 1 380 ? -6.727 3.297 -2.507 1.00 81.00 380 GLY A C 1
ATOM 3024 O O . GLY A 1 380 ? -7.020 4.169 -3.311 1.00 81.00 380 GLY A O 1
ATOM 3025 N N . GLY A 1 381 ? -5.938 2.271 -2.817 1.00 79.62 381 GLY A N 1
ATOM 3026 C CA . GLY A 1 381 ? -5.347 2.121 -4.140 1.00 79.62 381 GLY A CA 1
ATOM 3027 C C . GLY A 1 381 ? -6.309 1.516 -5.168 1.00 79.62 381 GLY A C 1
ATOM 3028 O O . GLY A 1 381 ? -6.404 2.008 -6.286 1.00 79.62 381 GLY A O 1
ATOM 3029 N N . GLY A 1 382 ? -7.082 0.495 -4.783 1.00 77.44 382 GLY A N 1
ATOM 3030 C CA . GLY A 1 382 ? -7.982 -0.227 -5.686 1.00 77.44 382 GLY A CA 1
ATOM 3031 C C . GLY A 1 382 ? -9.121 0.631 -6.244 1.00 77.44 382 GLY A C 1
ATOM 3032 O O . GLY A 1 382 ? -9.607 0.378 -7.345 1.00 77.44 382 GLY A O 1
ATOM 3033 N N . ILE A 1 383 ? -9.518 1.686 -5.522 1.00 81.50 383 ILE A N 1
ATOM 3034 C CA . ILE A 1 383 ? -10.456 2.702 -6.025 1.00 81.50 383 ILE A CA 1
ATOM 3035 C C . ILE A 1 383 ? -9.858 3.458 -7.221 1.00 81.50 383 ILE A C 1
ATOM 3037 O O . ILE A 1 383 ? -10.574 3.726 -8.193 1.00 81.50 383 ILE A O 1
ATOM 3041 N N . TYR A 1 384 ? -8.563 3.782 -7.151 1.00 85.81 384 TYR A N 1
ATOM 3042 C CA . TYR A 1 384 ? -7.833 4.529 -8.176 1.00 85.81 384 TYR A CA 1
ATOM 3043 C C . TYR A 1 384 ? -7.321 3.646 -9.308 1.00 85.81 384 TYR A C 1
ATOM 3045 O O . TYR A 1 384 ? -7.029 4.163 -10.380 1.00 85.81 384 TYR A O 1
ATOM 3053 N N . ASP A 1 385 ? -7.296 2.327 -9.137 1.00 90.12 385 ASP A N 1
ATOM 3054 C CA . ASP A 1 385 ? -6.934 1.424 -10.227 1.00 90.12 385 ASP A CA 1
ATOM 3055 C C . ASP A 1 385 ? -7.900 1.471 -11.410 1.00 90.12 385 ASP A C 1
ATOM 3057 O O . ASP A 1 385 ? -7.493 1.179 -12.525 1.00 90.12 385 ASP A O 1
ATOM 3061 N N . ARG A 1 386 ? -9.125 1.975 -11.228 1.00 91.50 386 ARG A N 1
ATOM 3062 C CA . ARG A 1 386 ? -10.017 2.311 -12.352 1.00 91.50 386 ARG A CA 1
ATOM 3063 C C . ARG A 1 386 ? -9.442 3.411 -13.254 1.00 91.50 386 ARG A C 1
ATOM 3065 O O . ARG A 1 386 ? -9.665 3.383 -14.460 1.00 91.50 386 ARG A O 1
ATOM 3072 N N . LEU A 1 387 ? -8.716 4.373 -12.680 1.00 94.88 387 LEU A N 1
ATOM 3073 C CA . LEU A 1 387 ? -7.971 5.378 -13.440 1.00 94.88 387 LEU A CA 1
ATOM 3074 C C . LEU A 1 387 ? -6.734 4.741 -14.091 1.00 94.88 387 LEU A C 1
ATOM 3076 O O . LEU A 1 387 ? -6.503 4.953 -15.278 1.00 94.88 387 LEU A O 1
ATOM 3080 N N . THR A 1 388 ? -5.986 3.906 -13.361 1.00 96.62 388 THR A N 1
ATOM 3081 C CA . THR A 1 388 ? -4.864 3.136 -13.933 1.00 96.62 388 THR A CA 1
ATOM 3082 C C . THR A 1 388 ? -5.317 2.291 -15.130 1.00 96.62 388 THR A C 1
ATOM 3084 O O . THR A 1 388 ? -4.646 2.266 -16.154 1.00 96.62 388 THR A O 1
ATOM 3087 N N . ASP A 1 389 ? -6.489 1.660 -15.049 1.00 97.25 389 ASP A N 1
ATOM 3088 C CA . ASP A 1 389 ? -7.099 0.860 -16.112 1.00 97.25 389 ASP A CA 1
ATOM 3089 C C . ASP A 1 389 ? -7.385 1.677 -17.375 1.00 97.25 389 ASP A C 1
ATOM 3091 O O . ASP A 1 389 ? -7.202 1.180 -18.485 1.00 97.25 389 ASP A O 1
ATOM 3095 N N . GLN A 1 390 ? -7.847 2.922 -17.232 1.00 97.12 390 GLN A N 1
ATOM 3096 C CA . GLN A 1 390 ? -8.053 3.818 -18.373 1.00 97.12 390 GLN A CA 1
ATOM 3097 C C . GLN A 1 390 ? -6.721 4.173 -19.038 1.00 97.12 390 GLN A C 1
ATOM 3099 O O . GLN A 1 390 ? -6.624 4.126 -20.263 1.00 97.12 390 GLN A O 1
ATOM 3104 N N . ILE A 1 391 ? -5.682 4.424 -18.237 1.00 98.31 391 ILE A N 1
ATOM 3105 C CA . ILE A 1 391 ? -4.332 4.692 -18.743 1.00 98.31 391 ILE A CA 1
ATOM 3106 C C . ILE A 1 391 ? -3.763 3.455 -19.445 1.00 98.31 391 ILE A C 1
ATOM 3108 O O . ILE A 1 391 ? -3.227 3.588 -20.537 1.00 98.31 391 ILE A O 1
ATOM 3112 N N . ILE A 1 392 ? -3.918 2.250 -18.887 1.00 98.31 392 ILE A N 1
ATOM 3113 C CA . ILE A 1 392 ? -3.472 1.003 -19.530 1.00 98.31 392 ILE A CA 1
ATOM 3114 C C . ILE A 1 392 ? -4.148 0.832 -20.897 1.00 98.31 392 ILE A C 1
ATOM 3116 O O . ILE A 1 392 ? -3.456 0.612 -21.890 1.00 98.31 392 ILE A O 1
ATOM 3120 N N . ARG A 1 393 ? -5.476 1.001 -20.975 1.00 97.75 393 ARG A N 1
ATOM 3121 C CA . ARG A 1 393 ? -6.203 0.887 -22.252 1.00 97.75 393 ARG A CA 1
ATOM 3122 C C . ARG A 1 393 ? -5.761 1.935 -23.266 1.00 97.75 393 ARG A C 1
ATOM 3124 O O . ARG A 1 393 ? -5.550 1.593 -24.423 1.00 97.75 393 ARG A O 1
ATOM 3131 N N . GLY A 1 394 ? -5.638 3.192 -22.844 1.00 97.62 394 GLY A N 1
ATOM 3132 C CA . GLY A 1 394 ? -5.325 4.300 -23.746 1.00 97.62 394 GLY A CA 1
ATOM 3133 C C . GLY A 1 394 ? -3.862 4.343 -24.186 1.00 97.62 394 GLY A C 1
ATOM 3134 O O . GLY A 1 394 ? -3.587 4.634 -25.343 1.00 97.62 394 GLY A O 1
ATOM 3135 N N . PHE A 1 395 ? -2.928 4.044 -23.280 1.00 98.31 395 PHE A N 1
ATOM 3136 C CA . PHE A 1 395 ? -1.494 4.219 -23.517 1.00 98.31 395 PHE A CA 1
ATOM 3137 C C . PHE A 1 395 ? -0.799 2.928 -23.954 1.00 98.31 395 PHE A C 1
ATOM 3139 O O . PHE A 1 395 ? 0.014 2.956 -24.872 1.00 98.31 395 PHE A O 1
ATOM 3146 N N . LEU A 1 396 ? -1.116 1.792 -23.321 1.00 97.50 396 LEU A N 1
ATOM 3147 C CA . LEU A 1 396 ? -0.529 0.498 -23.694 1.00 97.50 396 LEU A CA 1
ATOM 3148 C C . LEU A 1 396 ? -1.341 -0.229 -24.773 1.00 97.50 396 LEU A C 1
ATOM 3150 O O . LEU A 1 396 ? -0.831 -1.161 -25.390 1.00 97.50 396 LEU A O 1
ATOM 3154 N N . GLY A 1 397 ? -2.596 0.174 -24.997 1.00 96.62 397 GLY A N 1
ATOM 3155 C CA . GLY A 1 397 ? -3.457 -0.423 -26.019 1.00 96.62 397 GLY A CA 1
ATOM 3156 C C . GLY A 1 397 ? -3.932 -1.841 -25.687 1.00 96.62 397 GLY A C 1
ATOM 3157 O O . GLY A 1 397 ? -4.290 -2.587 -26.594 1.00 96.62 397 GLY A O 1
ATOM 3158 N N . ILE A 1 398 ? -3.925 -2.234 -24.409 1.00 96.94 398 ILE A N 1
ATOM 3159 C CA . ILE A 1 398 ? -4.335 -3.573 -23.953 1.00 96.94 398 ILE A CA 1
ATOM 3160 C C . ILE A 1 398 ? -5.501 -3.499 -22.965 1.00 96.94 398 ILE A C 1
ATOM 3162 O O . ILE A 1 398 ? -5.691 -2.490 -22.284 1.00 96.94 398 ILE A O 1
ATOM 3166 N N . ASP A 1 399 ? -6.272 -4.583 -22.842 1.00 95.88 399 ASP A N 1
ATOM 3167 C CA . ASP A 1 399 ? -7.241 -4.697 -21.747 1.00 95.88 399 ASP A CA 1
ATOM 3168 C C . ASP A 1 399 ? -6.496 -4.917 -20.415 1.00 95.88 399 ASP A C 1
ATOM 3170 O O . ASP A 1 399 ? -5.673 -5.835 -20.327 1.00 95.88 399 ASP A O 1
ATOM 3174 N N . PRO A 1 400 ? -6.744 -4.100 -19.375 1.00 96.62 400 PRO A N 1
ATOM 3175 C CA . PRO A 1 400 ? -6.003 -4.165 -18.126 1.00 96.62 400 PRO A CA 1
ATOM 3176 C C . PRO A 1 400 ? -6.195 -5.513 -17.418 1.00 96.62 400 PRO A C 1
ATOM 3178 O O . PRO A 1 400 ? -7.324 -6.007 -17.331 1.00 96.62 400 PRO A O 1
ATOM 3181 N N . PRO A 1 401 ? -5.121 -6.099 -16.855 1.00 96.50 401 PRO A N 1
ATOM 3182 C CA . PRO A 1 401 ? -5.215 -7.307 -16.037 1.00 96.50 401 PRO A CA 1
ATOM 3183 C C . PRO A 1 401 ? -6.145 -7.090 -14.843 1.00 96.50 401 PRO A C 1
ATOM 3185 O O . PRO A 1 401 ? -6.085 -6.043 -14.206 1.00 96.50 401 PRO A O 1
ATOM 3188 N N . GLY A 1 402 ? -6.985 -8.062 -14.496 1.00 96.00 402 GLY A N 1
ATOM 3189 C CA . GLY A 1 402 ? -7.851 -7.949 -13.321 1.00 96.00 402 GLY A CA 1
ATOM 3190 C C . GLY A 1 402 ? -7.048 -7.852 -12.016 1.00 96.00 402 GLY A C 1
ATOM 3191 O O . GLY A 1 402 ? -5.918 -8.330 -11.941 1.00 96.00 402 GLY A O 1
ATOM 3192 N N . TYR A 1 403 ? -7.623 -7.238 -10.985 1.00 97.00 403 TYR A N 1
ATOM 3193 C CA . TYR A 1 403 ? -7.003 -7.086 -9.667 1.00 97.00 403 TYR A CA 1
ATOM 3194 C C . TYR A 1 403 ? -8.036 -7.310 -8.561 1.00 97.00 403 TYR A C 1
ATOM 3196 O O . TYR A 1 403 ? -9.239 -7.188 -8.794 1.00 97.00 403 TYR A O 1
ATOM 3204 N N . ALA A 1 404 ? -7.552 -7.622 -7.363 1.00 97.12 404 ALA A N 1
ATOM 3205 C CA . ALA A 1 404 ? -8.352 -7.759 -6.163 1.00 97.12 404 ALA A CA 1
ATOM 3206 C C . ALA A 1 404 ? -8.192 -6.540 -5.243 1.00 97.12 404 ALA A C 1
ATOM 3208 O O . ALA A 1 404 ? -7.117 -5.945 -5.145 1.00 97.12 404 ALA A O 1
ATOM 3209 N N . ILE A 1 405 ? -9.256 -6.183 -4.532 1.00 97.12 405 ILE A N 1
ATOM 3210 C CA . ILE A 1 405 ? -9.264 -5.205 -3.449 1.00 97.12 405 ILE A CA 1
ATOM 3211 C C . ILE A 1 405 ? -9.503 -5.959 -2.151 1.00 97.12 405 ILE A C 1
ATOM 3213 O O . ILE A 1 405 ? -10.563 -6.556 -1.976 1.00 97.12 405 ILE A O 1
ATOM 3217 N N . ALA A 1 406 ? -8.544 -5.883 -1.233 1.00 96.56 406 ALA A N 1
ATOM 3218 C CA . ALA A 1 406 ? -8.603 -6.589 0.033 1.00 96.56 406 ALA A CA 1
ATOM 3219 C C . ALA A 1 406 ? -8.302 -5.682 1.230 1.00 96.56 406 ALA A C 1
ATOM 3221 O O . ALA A 1 406 ? -7.394 -4.843 1.199 1.00 96.56 406 ALA A O 1
ATOM 3222 N N . THR A 1 407 ? -9.059 -5.854 2.311 1.00 97.25 407 THR A N 1
ATOM 3223 C CA . THR A 1 407 ? -8.723 -5.302 3.627 1.00 97.25 407 THR A CA 1
ATOM 3224 C C . THR A 1 407 ? -9.434 -6.065 4.737 1.00 97.25 407 THR A C 1
ATOM 3226 O O . THR A 1 407 ? -10.490 -6.637 4.508 1.00 97.25 407 THR A O 1
ATOM 3229 N N . ALA A 1 408 ? -8.903 -6.000 5.953 1.00 96.62 408 ALA A N 1
ATOM 3230 C CA . ALA A 1 408 ? -9.554 -6.519 7.153 1.00 96.62 408 ALA A CA 1
ATOM 3231 C C . ALA A 1 408 ? -9.800 -5.423 8.198 1.00 96.62 408 ALA A C 1
ATOM 3233 O O . ALA A 1 408 ? -9.223 -4.328 8.146 1.00 96.62 408 ALA A O 1
ATOM 3234 N N . THR A 1 409 ? -10.653 -5.729 9.166 1.00 96.19 409 THR A N 1
ATOM 3235 C CA . THR A 1 409 ? -10.868 -4.943 10.376 1.00 96.19 409 THR A CA 1
ATOM 3236 C C . THR A 1 409 ? -10.702 -5.857 11.578 1.00 96.19 409 THR A C 1
ATOM 3238 O O . THR A 1 409 ? -11.533 -6.725 11.841 1.00 96.19 409 THR A O 1
ATOM 3241 N N . LEU A 1 410 ? -9.602 -5.646 12.303 1.00 95.38 410 LEU A N 1
ATOM 3242 C CA . LEU A 1 410 ? -9.380 -6.208 13.629 1.00 95.38 410 LEU A CA 1
ATOM 3243 C C . LEU A 1 410 ? -9.333 -5.054 14.634 1.00 95.38 410 LEU A C 1
ATOM 3245 O O . LEU A 1 410 ? -8.661 -4.048 14.403 1.00 95.38 410 LEU A O 1
ATOM 3249 N N . HIS A 1 411 ? -10.037 -5.213 15.744 1.00 93.31 411 HIS A N 1
ATOM 3250 C CA . HIS A 1 411 ? -9.951 -4.368 16.925 1.00 93.31 411 HIS A CA 1
ATOM 3251 C C . HIS A 1 411 ? -8.991 -5.003 17.927 1.00 93.31 411 HIS A C 1
ATOM 3253 O O . HIS A 1 411 ? -8.815 -6.229 17.945 1.00 93.31 411 HIS A O 1
ATOM 3259 N N . LEU A 1 412 ? -8.396 -4.174 18.789 1.00 92.00 412 LEU A N 1
ATOM 3260 C CA . LEU A 1 412 ? -7.570 -4.676 19.883 1.00 92.00 412 LEU A CA 1
ATOM 3261 C C . LEU A 1 412 ? -8.384 -5.674 20.730 1.00 92.00 412 LEU A C 1
ATOM 3263 O O . LEU A 1 412 ? -9.567 -5.426 21.002 1.00 92.00 412 LEU A O 1
ATOM 3267 N N . PRO A 1 413 ? -7.788 -6.801 21.162 1.00 90.81 413 PRO A N 1
ATOM 3268 C CA . PRO A 1 413 ? -8.494 -7.844 21.901 1.00 90.81 413 PRO A CA 1
ATOM 3269 C C . PRO A 1 413 ? -8.681 -7.461 23.378 1.00 90.81 413 PRO A C 1
ATOM 3271 O O . PRO A 1 413 ? -8.294 -8.197 24.279 1.00 90.81 413 PRO A O 1
ATOM 3274 N N . VAL A 1 414 ? -9.271 -6.290 23.630 1.00 86.44 414 VAL A N 1
ATOM 3275 C CA . VAL A 1 414 ? -9.576 -5.816 24.982 1.00 86.44 414 VAL A CA 1
ATOM 3276 C C . VAL A 1 414 ? -10.675 -6.676 25.626 1.00 86.44 414 VAL A C 1
ATOM 3278 O O . VAL A 1 414 ? -11.576 -7.136 24.917 1.00 86.44 414 VAL A O 1
ATOM 3281 N N . PRO A 1 415 ? -10.642 -6.893 26.953 1.00 81.00 415 PRO A N 1
ATOM 3282 C CA . PRO A 1 415 ? -11.655 -7.682 27.651 1.00 81.00 415 PRO A CA 1
ATOM 3283 C C . PRO A 1 415 ? -13.089 -7.170 27.444 1.00 81.00 415 PRO A C 1
ATOM 3285 O O . PRO A 1 415 ? -13.326 -5.962 27.398 1.00 81.00 415 PRO A O 1
ATOM 3288 N N . ASP A 1 416 ? -14.068 -8.080 27.428 1.00 70.25 416 ASP A N 1
ATOM 3289 C CA . ASP A 1 416 ? -15.481 -7.771 27.145 1.00 70.25 416 ASP A CA 1
ATOM 3290 C C . ASP A 1 416 ? -16.094 -6.700 28.049 1.00 70.25 416 ASP A C 1
ATOM 3292 O O . ASP A 1 416 ? -16.962 -5.954 27.609 1.00 70.25 416 ASP A O 1
ATOM 3296 N N . ARG A 1 417 ? -15.623 -6.565 29.292 1.00 69.12 417 ARG A N 1
ATOM 3297 C CA . ARG A 1 417 ? -16.050 -5.482 30.194 1.00 69.12 417 ARG A CA 1
ATOM 3298 C C . ARG A 1 417 ? -15.784 -4.086 29.609 1.00 69.12 417 ARG A C 1
ATOM 3300 O O . ARG A 1 417 ? -16.581 -3.183 29.822 1.00 69.12 417 ARG A O 1
ATOM 3307 N N . LEU A 1 418 ? -14.692 -3.928 28.855 1.00 68.81 418 LEU A N 1
ATOM 3308 C CA . LEU A 1 418 ? -14.341 -2.690 28.154 1.00 68.81 418 LEU A CA 1
ATOM 3309 C C . LEU A 1 418 ? -15.064 -2.583 26.802 1.00 68.81 418 LEU A C 1
ATOM 3311 O O . LEU A 1 418 ? -15.276 -1.479 26.316 1.00 68.81 418 LEU A O 1
ATOM 3315 N N . LYS A 1 419 ? -15.469 -3.713 26.198 1.00 63.56 419 LYS A N 1
ATOM 3316 C CA . LYS A 1 419 ? -16.220 -3.739 24.930 1.00 63.56 419 LYS A CA 1
ATOM 3317 C C . LYS A 1 419 ? -17.717 -3.507 25.109 1.00 63.56 419 LYS A C 1
ATOM 3319 O O . LYS A 1 419 ? -18.297 -2.798 24.302 1.00 63.56 419 LYS A O 1
ATOM 3324 N N . ARG A 1 420 ? -18.381 -4.084 26.114 1.00 57.03 420 ARG A N 1
ATOM 3325 C CA . ARG A 1 420 ? -19.843 -3.958 26.291 1.00 57.03 420 ARG A CA 1
ATOM 3326 C C . ARG A 1 420 ? -20.282 -2.521 26.561 1.00 57.03 420 ARG A C 1
ATOM 3328 O O . ARG A 1 420 ? -21.342 -2.132 26.093 1.00 57.03 420 ARG A O 1
ATOM 3335 N N . SER A 1 421 ? -19.422 -1.699 27.166 1.00 60.81 421 SER A N 1
ATOM 3336 C CA . SER A 1 421 ? -19.691 -0.261 27.284 1.00 60.81 421 SER A CA 1
ATOM 3337 C C . SER A 1 421 ? -19.823 0.440 25.923 1.00 60.81 421 SER A C 1
ATOM 3339 O O . SER A 1 421 ? -20.417 1.506 25.860 1.00 60.81 421 SER A O 1
ATOM 3341 N N . SER A 1 422 ? -19.318 -0.140 24.825 1.00 60.44 422 SER A N 1
ATOM 3342 C CA . SER A 1 422 ? -19.202 0.536 23.527 1.00 60.44 422 SER A CA 1
ATOM 3343 C C . SER A 1 422 ? -20.514 0.709 22.761 1.00 60.44 422 SER A C 1
ATOM 3345 O O . SER A 1 422 ? -20.821 1.817 22.310 1.00 60.44 422 SER A O 1
ATOM 3347 N N . PHE A 1 423 ? -21.278 -0.375 22.605 1.00 62.69 423 PHE A N 1
ATOM 3348 C CA . PHE A 1 423 ? -22.557 -0.379 21.896 1.00 62.69 423 PHE A CA 1
ATOM 3349 C C . PHE A 1 423 ? -23.625 0.356 22.707 1.00 62.69 423 PHE A C 1
ATOM 3351 O O . PHE A 1 423 ? -24.324 1.221 22.170 1.00 62.69 423 PHE A O 1
ATOM 3358 N N . ASP A 1 424 ? -23.670 0.078 24.010 1.00 70.06 424 ASP A N 1
ATOM 3359 C CA . ASP A 1 424 ? -24.592 0.717 24.943 1.00 70.06 424 ASP A CA 1
ATOM 3360 C C . ASP A 1 424 ? -24.327 2.227 25.025 1.00 70.06 424 ASP A C 1
ATOM 3362 O O . ASP A 1 424 ? -25.269 3.009 24.923 1.00 70.06 424 ASP A O 1
ATOM 3366 N N . ALA A 1 425 ? -23.059 2.667 25.057 1.00 75.19 425 ALA A N 1
ATOM 3367 C CA . ALA A 1 425 ? -22.724 4.094 25.065 1.00 75.19 425 ALA A CA 1
ATOM 3368 C C . ALA A 1 425 ? -23.153 4.828 23.787 1.00 75.19 425 ALA A C 1
ATOM 3370 O O . ALA A 1 425 ? -23.532 5.998 23.846 1.00 75.19 425 ALA A O 1
ATOM 3371 N N . HIS A 1 426 ? -23.102 4.181 22.617 1.00 79.38 426 HIS A N 1
ATOM 3372 C CA . HIS A 1 426 ? -23.540 4.836 21.383 1.00 79.38 426 HIS A CA 1
ATOM 3373 C C . HIS A 1 426 ? -25.065 4.999 21.337 1.00 79.38 426 HIS A C 1
ATOM 3375 O O . HIS A 1 426 ? -25.555 6.058 20.943 1.00 79.38 426 HIS A O 1
ATOM 3381 N N . GLN A 1 427 ? -25.816 3.978 21.763 1.00 83.62 427 GLN A N 1
ATOM 3382 C CA . GLN A 1 427 ? -27.275 4.065 21.869 1.00 83.62 427 GLN A CA 1
ATOM 3383 C C . GLN A 1 427 ? -27.701 5.089 22.923 1.00 83.62 427 GLN A C 1
ATOM 3385 O O . GLN A 1 427 ? -28.553 5.932 22.643 1.00 83.62 427 GLN A O 1
ATOM 3390 N N . GLU A 1 428 ? -27.053 5.078 24.087 1.00 87.06 428 GLU A N 1
ATOM 3391 C CA . GLU A 1 428 ? -27.237 6.070 25.147 1.00 87.06 428 GLU A CA 1
ATOM 3392 C C . GLU A 1 428 ? -26.995 7.495 24.620 1.00 87.06 428 GLU A C 1
ATOM 3394 O O . GLU A 1 428 ? -27.834 8.381 24.794 1.00 87.06 428 GLU A O 1
ATOM 3399 N N . LEU A 1 429 ? -25.900 7.720 23.883 1.00 89.12 429 LEU A N 1
ATOM 3400 C CA . LEU A 1 429 ? -25.604 9.022 23.287 1.00 89.12 429 LEU A CA 1
ATOM 3401 C C . LEU A 1 429 ? -26.691 9.469 22.298 1.00 89.12 429 LEU A C 1
ATOM 3403 O O . LEU A 1 429 ? -27.090 10.635 22.314 1.00 89.12 429 LEU A O 1
ATOM 3407 N N . ILE A 1 430 ? -27.182 8.570 21.438 1.00 90.19 430 ILE A N 1
ATOM 3408 C CA . ILE A 1 430 ? -28.272 8.881 20.498 1.00 90.19 430 ILE A CA 1
ATOM 3409 C C . ILE A 1 430 ? -29.540 9.281 21.262 1.00 90.19 430 ILE A C 1
ATOM 3411 O O . ILE A 1 430 ? -30.184 10.271 20.898 1.00 90.19 430 ILE A O 1
ATOM 3415 N N . GLN A 1 431 ? -29.884 8.550 22.326 1.00 91.88 431 GLN A N 1
ATOM 3416 C CA . GLN A 1 431 ? -31.042 8.846 23.169 1.00 91.88 431 GLN A CA 1
ATOM 3417 C C . GLN A 1 431 ? -30.909 10.221 23.838 1.00 91.88 431 GLN A C 1
ATOM 3419 O O . GLN A 1 431 ? -31.799 11.063 23.687 1.00 91.88 431 GLN A O 1
ATOM 3424 N N . LEU A 1 432 ? -29.773 10.504 24.482 1.00 93.06 432 LEU A N 1
ATOM 3425 C CA . LEU A 1 432 ? -29.517 11.785 25.151 1.00 93.06 432 LEU A CA 1
ATOM 3426 C C . LEU A 1 432 ? -29.474 12.964 24.166 1.00 93.06 432 LEU A C 1
ATOM 3428 O O . LEU A 1 432 ? -30.000 14.042 24.452 1.00 93.06 432 LEU A O 1
ATOM 3432 N N . GLN A 1 433 ? -28.925 12.772 22.962 1.00 93.12 433 GLN A N 1
ATOM 3433 C CA . GLN A 1 433 ? -29.011 13.769 21.888 1.00 93.12 433 GLN A CA 1
ATOM 3434 C C . GLN A 1 433 ? -30.459 14.007 21.436 1.00 93.12 433 GLN A C 1
ATOM 3436 O O . GLN A 1 433 ? -30.815 15.137 21.085 1.00 93.12 433 GLN A O 1
ATOM 3441 N N . GLY A 1 434 ? -31.291 12.962 21.441 1.00 92.38 434 GLY A N 1
ATOM 3442 C CA . GLY A 1 434 ? -32.734 13.051 21.228 1.00 92.38 434 GLY A CA 1
ATOM 3443 C C . GLY A 1 434 ? -33.399 13.958 22.262 1.00 92.38 434 GLY A C 1
ATOM 3444 O O . GLY A 1 434 ? -34.064 14.923 21.883 1.00 92.38 434 GLY A O 1
ATOM 3445 N N . VAL A 1 435 ? -33.124 13.738 23.549 1.00 92.88 435 VAL A N 1
ATOM 3446 C CA . VAL A 1 435 ? -33.611 14.590 24.649 1.00 92.88 435 VAL A CA 1
ATOM 3447 C C . VAL A 1 435 ? -33.143 16.042 24.479 1.00 92.88 435 VAL A C 1
ATOM 3449 O O . VAL A 1 435 ? -33.955 16.959 24.573 1.00 92.88 435 VAL A O 1
ATOM 3452 N N . SER A 1 436 ? -31.887 16.292 24.086 1.00 93.25 436 SER A N 1
ATOM 3453 C CA . SER A 1 436 ? -31.411 17.656 23.782 1.00 93.25 436 SER A CA 1
ATOM 3454 C C . SER A 1 436 ? -32.141 18.331 22.613 1.00 93.25 436 SER A C 1
ATOM 3456 O O . SER A 1 436 ? -32.184 19.564 22.527 1.00 93.25 436 SER A O 1
ATOM 3458 N N . ARG A 1 437 ? -32.686 17.567 21.657 1.00 93.69 437 ARG A N 1
ATOM 3459 C CA . ARG A 1 437 ? -33.565 18.124 20.614 1.00 93.69 437 ARG A CA 1
ATOM 3460 C C . ARG A 1 437 ? -34.925 18.486 21.212 1.00 93.69 437 ARG A C 1
ATOM 3462 O O . ARG A 1 437 ? -35.391 19.590 20.939 1.00 93.69 437 ARG A O 1
ATOM 3469 N N . THR A 1 438 ? -35.489 17.632 22.066 1.00 93.19 438 THR A N 1
ATOM 3470 C CA . THR A 1 438 ? -36.766 17.870 22.762 1.00 93.19 438 THR A CA 1
ATOM 3471 C C . THR A 1 438 ? -36.708 19.075 23.700 1.00 93.19 438 THR A C 1
ATOM 3473 O O . THR A 1 438 ? -37.555 19.954 23.585 1.00 93.19 438 THR A O 1
ATOM 3476 N N . ILE A 1 439 ? -35.659 19.228 24.516 1.00 92.38 439 ILE A N 1
ATOM 3477 C CA . ILE A 1 439 ? -35.440 20.420 25.362 1.00 92.38 439 ILE A CA 1
ATOM 3478 C C . ILE A 1 439 ? -35.487 21.712 24.523 1.00 92.38 439 ILE A C 1
ATOM 3480 O O . ILE A 1 439 ? -36.033 22.735 24.944 1.00 92.38 439 ILE A O 1
ATOM 3484 N N . ARG A 1 440 ? -34.931 21.688 23.302 1.00 89.44 440 ARG A N 1
ATOM 3485 C CA . ARG A 1 440 ? -34.921 22.856 22.407 1.00 89.44 440 ARG A CA 1
ATOM 3486 C C . ARG A 1 440 ? -36.281 23.123 21.763 1.00 89.44 440 ARG A C 1
ATOM 3488 O O . ARG A 1 440 ? -36.678 24.290 21.691 1.00 89.44 440 ARG A O 1
ATOM 3495 N N . SER A 1 441 ? -36.964 22.088 21.274 1.00 90.50 441 SER A N 1
ATOM 3496 C CA . SER A 1 441 ? -38.212 22.215 20.507 1.00 90.50 441 SER A CA 1
ATOM 3497 C C . SER A 1 441 ? -39.466 22.313 21.387 1.00 90.50 441 SER A C 1
ATOM 3499 O O . SER A 1 441 ? -40.375 23.089 21.071 1.00 90.50 441 SER A O 1
ATOM 3501 N N . ALA A 1 442 ? -39.497 21.582 22.499 1.00 91.88 442 ALA A N 1
ATOM 3502 C CA . ALA A 1 442 ? -40.642 21.387 23.381 1.00 91.88 442 ALA A CA 1
ATOM 3503 C C . ALA A 1 442 ? -40.226 21.307 24.872 1.00 91.88 442 ALA A C 1
ATOM 3505 O O . ALA A 1 442 ? -40.494 20.306 25.526 1.00 91.88 442 ALA A O 1
ATOM 3506 N N . PRO A 1 443 ? -39.610 22.356 25.456 1.00 91.94 443 PRO A N 1
ATOM 3507 C CA . PRO A 1 443 ? -39.120 22.324 26.842 1.00 91.94 443 PRO A CA 1
ATOM 3508 C C . PRO A 1 443 ? -40.210 22.012 27.882 1.00 91.94 443 PRO A C 1
ATOM 3510 O O . PRO A 1 443 ? -39.914 21.470 28.940 1.00 91.94 443 PRO A O 1
ATOM 3513 N N . GLN A 1 444 ? -41.475 22.308 27.576 1.00 92.56 444 GLN A N 1
ATOM 3514 C CA . GLN A 1 444 ? -42.609 22.033 28.457 1.00 92.56 444 GLN A CA 1
ATOM 3515 C C . GLN A 1 444 ? -42.820 20.540 28.754 1.00 92.56 444 GLN A C 1
ATOM 3517 O O . GLN A 1 444 ? -43.448 20.221 29.753 1.00 92.56 444 GLN A O 1
ATOM 3522 N N . THR A 1 445 ? -42.308 19.624 27.921 1.00 92.50 445 THR A N 1
ATOM 3523 C CA . THR A 1 445 ? -42.443 18.171 28.149 1.00 92.50 445 THR A CA 1
ATOM 3524 C C . THR A 1 445 ? -41.569 17.662 29.293 1.00 92.50 445 THR A C 1
ATOM 3526 O O . THR A 1 445 ? -41.674 16.499 29.657 1.00 92.50 445 THR A O 1
ATOM 3529 N N . HIS A 1 446 ? -40.685 18.510 29.823 1.00 92.81 446 HIS A N 1
ATOM 3530 C CA . HIS A 1 446 ? -39.784 18.198 30.932 1.00 92.81 446 HIS A CA 1
ATOM 3531 C C . HIS A 1 446 ? -40.204 18.882 32.244 1.00 92.81 446 HIS A C 1
ATOM 3533 O O . HIS A 1 446 ? -39.462 18.849 33.222 1.00 92.81 446 HIS A O 1
ATOM 3539 N N . LEU A 1 447 ? -41.379 19.520 32.271 1.00 93.06 447 LEU A N 1
ATOM 3540 C CA . LEU A 1 447 ? -41.990 20.014 33.503 1.00 93.06 447 LEU A CA 1
ATOM 3541 C C . LEU A 1 447 ? -42.461 18.828 34.360 1.00 93.06 447 LEU A C 1
ATOM 3543 O O . LEU A 1 447 ? -42.888 17.802 33.838 1.00 93.06 447 LEU A O 1
ATOM 3547 N N . LEU A 1 448 ? -42.373 18.977 35.680 1.00 92.00 448 LEU A N 1
ATOM 3548 C CA . LEU A 1 448 ? -42.688 17.923 36.648 1.00 92.00 448 LEU A CA 1
ATOM 3549 C C . LEU A 1 448 ? -44.082 18.151 37.235 1.00 92.00 448 LEU A C 1
ATOM 3551 O O . LEU A 1 448 ? -44.304 19.164 37.891 1.00 92.00 448 LEU A O 1
ATOM 3555 N N . ASP A 1 449 ? -44.997 17.195 37.075 1.00 87.56 449 ASP A N 1
ATOM 3556 C CA . ASP A 1 449 ? -46.386 17.326 37.555 1.00 87.56 449 ASP A CA 1
ATOM 3557 C C . ASP A 1 449 ? -46.498 17.481 39.079 1.00 87.56 449 ASP A C 1
ATOM 3559 O O . ASP A 1 449 ? -47.441 18.074 39.600 1.00 87.56 449 ASP A O 1
ATOM 3563 N N . GLN A 1 450 ? -45.518 16.972 39.816 1.00 90.06 450 GLN A N 1
ATOM 3564 C CA . GLN A 1 450 ? -45.452 17.089 41.271 1.00 90.06 450 GLN A CA 1
ATOM 3565 C C . GLN A 1 450 ? -45.098 18.504 41.761 1.00 90.06 450 GLN A C 1
ATOM 3567 O O . GLN A 1 450 ? -45.446 18.855 42.887 1.00 90.06 450 GLN A O 1
ATOM 3572 N N . ASP A 1 451 ? -44.503 19.351 40.914 1.00 91.06 451 ASP A N 1
ATOM 3573 C CA . ASP A 1 451 ? -44.189 20.742 41.246 1.00 91.06 451 ASP A CA 1
ATOM 3574 C C . ASP A 1 451 ? -45.386 21.667 40.892 1.00 91.06 451 ASP A C 1
ATOM 3576 O O . ASP A 1 451 ? -45.821 21.725 39.733 1.00 91.06 451 ASP A O 1
ATOM 3580 N N . PRO A 1 452 ? -45.976 22.394 41.868 1.00 92.25 452 PRO A N 1
ATOM 3581 C CA . PRO A 1 452 ? -47.105 23.298 41.624 1.00 92.25 452 PRO A CA 1
ATOM 3582 C C . PRO A 1 452 ? -46.820 24.410 40.602 1.00 92.25 452 PRO A C 1
ATOM 3584 O O . PRO A 1 452 ? -47.705 24.765 39.820 1.00 92.25 452 PRO A O 1
ATOM 3587 N N . GLN A 1 453 ? -45.600 24.951 40.584 1.00 91.81 453 GLN A N 1
ATOM 3588 C CA . GLN A 1 453 ? -45.179 25.989 39.646 1.00 91.81 453 GLN A CA 1
ATOM 3589 C C . GLN A 1 453 ? -45.035 25.413 38.234 1.00 91.81 453 GLN A C 1
ATOM 3591 O O . GLN A 1 453 ? -45.470 26.036 37.263 1.00 91.81 453 GLN A O 1
ATOM 3596 N N . HIS A 1 454 ? -44.486 24.204 38.106 1.00 94.38 454 HIS A N 1
ATOM 3597 C CA . HIS A 1 454 ? -44.393 23.505 36.823 1.00 94.38 454 HIS A CA 1
ATOM 3598 C C . HIS A 1 454 ? -45.774 23.195 36.235 1.00 94.38 454 HIS A C 1
ATOM 3600 O O . HIS A 1 454 ? -45.998 23.446 35.048 1.00 94.38 454 HIS A O 1
ATOM 3606 N N . ARG A 1 455 ? -46.730 22.743 37.058 1.00 93.75 455 ARG A N 1
ATOM 3607 C CA . ARG A 1 455 ? -48.124 22.530 36.626 1.00 93.75 455 ARG A CA 1
ATOM 3608 C C . ARG A 1 455 ? -48.785 23.803 36.115 1.00 93.75 455 ARG A C 1
ATOM 3610 O O . ARG A 1 455 ? -49.471 23.759 35.093 1.00 93.75 455 ARG A O 1
ATOM 3617 N N . LEU A 1 456 ? -48.574 24.931 36.795 1.00 93.56 456 LEU A N 1
ATOM 3618 C CA . LEU A 1 456 ? -49.109 26.217 36.351 1.00 93.56 456 LEU A CA 1
ATOM 3619 C C . LEU A 1 456 ? -48.541 26.602 34.978 1.00 93.56 456 LEU A C 1
ATOM 3621 O O . LEU A 1 456 ? -49.303 26.910 34.066 1.00 93.56 456 LEU A O 1
ATOM 3625 N N . LEU A 1 457 ? -47.222 26.496 34.799 1.00 94.25 457 LEU A N 1
ATOM 3626 C CA . LEU A 1 457 ? -46.558 26.788 33.525 1.00 94.25 457 LEU A CA 1
ATOM 3627 C C . LEU A 1 457 ? -47.026 25.869 32.387 1.00 94.25 457 LEU A C 1
ATOM 3629 O O . LEU A 1 457 ? -47.194 26.327 31.255 1.00 94.25 457 LEU A O 1
ATOM 3633 N N . ALA A 1 458 ? -47.243 24.582 32.671 1.00 92.81 458 ALA A N 1
ATOM 3634 C CA . ALA A 1 458 ? -47.759 23.621 31.700 1.00 92.81 458 ALA A CA 1
ATOM 3635 C C . ALA A 1 458 ? -49.196 23.965 31.275 1.00 92.81 458 ALA A C 1
ATOM 3637 O O . ALA A 1 458 ? -49.499 23.969 30.078 1.00 92.81 458 ALA A O 1
ATOM 3638 N N . LYS A 1 459 ? -50.056 24.318 32.242 1.00 93.75 459 LYS A N 1
ATOM 3639 C CA . LYS A 1 459 ? -51.435 24.756 31.997 1.00 93.75 459 LYS A CA 1
ATOM 3640 C C . LYS A 1 459 ? -51.478 26.040 31.166 1.00 93.75 459 LYS A C 1
ATOM 3642 O O . LYS A 1 459 ? -52.113 26.049 30.115 1.00 93.75 459 LYS A O 1
ATOM 3647 N N . GLU A 1 460 ? -50.733 27.072 31.566 1.00 93.19 460 GLU A N 1
ATOM 3648 C CA . GLU A 1 460 ? -50.632 28.336 30.820 1.00 93.19 460 GLU A CA 1
ATOM 3649 C C . GLU A 1 460 ? -50.124 28.112 29.387 1.00 93.19 460 GLU A C 1
ATOM 3651 O O . GLU A 1 460 ? -50.567 28.769 28.445 1.00 93.19 460 GLU A O 1
ATOM 3656 N N . HIS A 1 461 ? -49.200 27.165 29.190 1.00 94.06 461 HIS A N 1
ATOM 3657 C CA . HIS A 1 461 ? -48.683 26.838 27.863 1.00 94.06 461 HIS A CA 1
ATOM 3658 C C . HIS A 1 461 ? -49.733 26.151 26.986 1.00 94.06 461 HIS A C 1
ATOM 3660 O O . HIS A 1 461 ? -49.833 26.470 25.799 1.00 94.06 461 HIS A O 1
ATOM 3666 N N . ALA A 1 462 ? -50.515 25.229 27.551 1.00 92.25 462 ALA A N 1
ATOM 3667 C CA . ALA A 1 462 ? -51.601 24.556 26.845 1.00 92.25 462 ALA A CA 1
ATOM 3668 C C . ALA A 1 462 ? -52.725 25.534 26.458 1.00 92.25 462 ALA A C 1
ATOM 3670 O O . ALA A 1 462 ? -53.147 25.544 25.301 1.00 92.25 462 ALA A O 1
ATOM 3671 N N . GLU A 1 463 ? -53.144 26.401 27.383 1.00 93.25 463 GLU A N 1
ATOM 3672 C CA . GLU A 1 463 ? -54.151 27.444 27.141 1.00 93.25 463 GLU A CA 1
ATOM 3673 C C . GLU A 1 463 ? -53.690 28.413 26.045 1.00 93.25 463 GLU A C 1
ATOM 3675 O O . GLU A 1 463 ? -54.398 28.649 25.066 1.00 93.25 463 GLU A O 1
ATOM 3680 N N . LEU A 1 464 ? -52.445 28.893 26.127 1.00 91.06 464 LEU A N 1
ATOM 3681 C CA . LEU A 1 464 ? -51.908 29.821 25.136 1.00 91.06 464 LEU A CA 1
ATOM 3682 C C . LEU A 1 464 ? -51.761 29.181 23.744 1.00 91.06 464 LEU A C 1
ATOM 3684 O O . LEU A 1 464 ? -51.883 29.880 22.738 1.00 91.06 464 LEU A O 1
ATOM 3688 N N . LEU A 1 465 ? -51.502 27.872 23.649 1.00 90.38 465 LEU A N 1
ATOM 3689 C CA . LEU A 1 465 ? -51.512 27.152 22.370 1.00 90.38 465 LEU A CA 1
ATOM 3690 C C . LEU A 1 465 ? -52.927 26.994 21.796 1.00 90.38 465 LEU A C 1
ATOM 3692 O O . LEU A 1 465 ? -53.085 27.103 20.578 1.00 90.38 465 LEU A O 1
ATOM 3696 N N . ALA A 1 466 ? -53.934 26.770 22.644 1.00 90.81 466 ALA A N 1
ATOM 3697 C CA . ALA A 1 466 ? -55.335 26.689 22.229 1.00 90.81 466 ALA A CA 1
ATOM 3698 C C . ALA A 1 466 ? -55.857 28.035 21.691 1.00 90.81 466 ALA A C 1
ATOM 3700 O O . ALA A 1 466 ? -56.625 28.065 20.733 1.00 90.81 466 ALA A O 1
ATOM 3701 N N . GLU A 1 467 ? -55.364 29.152 22.232 1.00 89.44 467 GLU A N 1
ATOM 3702 C CA . GLU A 1 467 ? -55.703 30.519 21.806 1.00 89.44 467 GLU A CA 1
ATOM 3703 C C . GLU A 1 467 ? -54.879 31.037 20.605 1.00 89.44 467 GLU A C 1
ATOM 3705 O O . GLU A 1 467 ? -54.760 32.248 20.394 1.00 89.44 467 GLU A O 1
ATOM 3710 N N . MET A 1 468 ? -54.249 30.161 19.810 1.00 88.38 468 MET A N 1
ATOM 3711 C CA . MET A 1 468 ? -53.374 30.592 18.712 1.00 88.38 468 MET A CA 1
ATOM 3712 C C . MET A 1 468 ? -54.139 31.406 17.637 1.00 88.38 468 MET A C 1
ATOM 3714 O O . MET A 1 468 ? -54.992 30.850 16.944 1.00 88.38 468 MET A O 1
ATOM 3718 N N . PRO A 1 469 ? -53.776 32.686 17.382 1.00 87.81 469 PRO A N 1
ATOM 3719 C CA . PRO A 1 469 ? -54.480 33.518 16.406 1.00 87.81 469 PRO A CA 1
ATOM 3720 C C . PRO A 1 469 ? -54.236 33.096 14.944 1.00 87.81 469 PRO A C 1
ATOM 3722 O O . PRO A 1 469 ? -53.197 32.492 14.634 1.00 87.81 469 PRO A O 1
ATOM 3725 N N . PRO A 1 470 ? -55.113 33.505 14.004 1.00 85.12 470 PRO A N 1
ATOM 3726 C CA . PRO A 1 470 ? -54.923 33.304 12.567 1.00 85.12 470 PRO A CA 1
ATOM 3727 C C . PRO A 1 470 ? -53.613 33.907 12.024 1.00 85.12 470 PRO A C 1
ATOM 3729 O O . PRO A 1 470 ? -52.985 34.788 12.629 1.00 85.12 470 PRO A O 1
ATOM 3732 N N . ARG A 1 471 ? -53.172 33.437 10.846 1.00 76.88 471 ARG A N 1
ATOM 3733 C CA . ARG A 1 471 ? -51.991 33.989 10.149 1.00 76.88 471 ARG A CA 1
ATOM 3734 C C . ARG A 1 471 ? -52.146 35.509 9.964 1.00 76.88 471 ARG A C 1
ATOM 3736 O O . ARG A 1 471 ? -53.187 35.975 9.530 1.00 76.88 471 ARG A O 1
ATOM 3743 N N . GLY A 1 472 ? -51.097 36.267 10.298 1.00 76.12 472 GLY A N 1
ATOM 3744 C CA . GLY A 1 472 ? -51.063 37.733 10.174 1.00 76.12 472 GLY A CA 1
ATOM 3745 C C . GLY A 1 472 ? -51.269 38.514 11.481 1.00 76.12 472 GLY A C 1
ATOM 3746 O O . GLY A 1 472 ? -50.814 39.647 11.567 1.00 76.12 472 GLY A O 1
ATOM 3747 N N . GLN A 1 473 ? -51.840 37.910 12.535 1.00 81.31 473 GLN A N 1
ATOM 3748 C CA . GLN A 1 473 ? -52.145 38.605 13.806 1.00 81.31 473 GLN A CA 1
ATOM 3749 C C . GLN A 1 473 ? -51.337 38.087 15.015 1.00 81.31 473 GLN A C 1
ATOM 3751 O O . GLN A 1 473 ? -51.629 38.376 16.172 1.00 81.31 473 GLN A O 1
ATOM 3756 N N . LYS A 1 474 ? -50.262 37.329 14.769 1.00 85.56 474 LYS A N 1
ATOM 3757 C CA . LYS A 1 474 ? -49.535 36.580 15.812 1.00 85.56 474 LYS A CA 1
ATOM 3758 C C . LYS A 1 474 ? -48.568 37.405 16.665 1.00 85.56 474 LYS A C 1
ATOM 3760 O O . LYS A 1 474 ? -47.925 36.839 17.538 1.00 85.56 474 LYS A O 1
ATOM 3765 N N . LYS A 1 475 ? -48.411 38.715 16.444 1.00 87.62 475 LYS A N 1
ATOM 3766 C CA . LYS A 1 475 ? -47.317 39.493 17.063 1.00 87.62 475 LYS A CA 1
ATOM 3767 C C . LYS A 1 475 ? -47.383 39.510 18.596 1.00 87.62 475 LYS A C 1
ATOM 3769 O O . LYS A 1 475 ? -46.372 39.265 19.251 1.00 87.62 475 LYS A O 1
ATOM 3774 N N . GLN A 1 476 ? -48.557 39.776 19.173 1.00 86.00 476 GLN A N 1
ATOM 3775 C CA . GLN A 1 476 ? -48.729 39.786 20.633 1.00 86.00 476 GLN A CA 1
ATOM 3776 C C . GLN A 1 476 ? -48.672 38.375 21.227 1.00 86.00 476 GLN A C 1
ATOM 3778 O O . GLN A 1 476 ? -47.968 38.155 22.210 1.00 86.00 476 GLN A O 1
ATOM 3783 N N . TRP A 1 477 ? -49.337 37.409 20.588 1.00 91.31 477 TRP A N 1
ATOM 3784 C CA . TRP A 1 477 ? -49.278 35.998 20.973 1.00 91.31 477 TRP A CA 1
ATOM 3785 C C . TRP A 1 477 ? -47.840 35.462 20.976 1.00 91.31 477 TRP A C 1
ATOM 3787 O O . TRP A 1 477 ? -47.404 34.847 21.945 1.00 91.31 477 TRP A O 1
ATOM 3797 N N . HIS A 1 478 ? -47.058 35.786 19.942 1.00 88.69 478 HIS A N 1
ATOM 3798 C CA . HIS A 1 478 ? -45.663 35.374 19.822 1.00 88.69 478 HIS A CA 1
ATOM 3799 C C . HIS A 1 478 ? -44.805 35.927 20.968 1.00 88.69 478 HIS A C 1
ATOM 3801 O O . HIS A 1 478 ? -43.985 35.210 21.532 1.00 88.69 478 HIS A O 1
ATOM 3807 N N . ARG A 1 479 ? -45.025 37.180 21.385 1.00 90.06 479 ARG A N 1
ATOM 3808 C CA . ARG A 1 479 ? -44.345 37.739 22.567 1.00 90.06 479 ARG A CA 1
ATOM 3809 C C . ARG A 1 479 ? -44.708 36.981 23.846 1.00 90.06 479 ARG A C 1
ATOM 3811 O O . ARG A 1 479 ? -43.814 36.685 24.636 1.00 90.06 479 ARG A O 1
ATOM 3818 N N . LYS A 1 480 ? -45.991 36.644 24.035 1.00 90.50 480 LYS A N 1
ATOM 3819 C CA . LYS A 1 480 ? -46.463 35.871 25.197 1.00 90.50 480 LYS A CA 1
ATOM 3820 C C . LYS A 1 480 ? -45.842 34.471 25.229 1.00 90.50 480 LYS A C 1
ATOM 3822 O O . LYS A 1 480 ? -45.253 34.108 26.241 1.00 90.50 480 LYS A O 1
ATOM 3827 N N . ILE A 1 481 ? -45.882 33.726 24.119 1.00 91.06 481 ILE A N 1
ATOM 3828 C CA . ILE A 1 481 ? -45.338 32.358 24.066 1.00 91.06 481 ILE A CA 1
ATOM 3829 C C . ILE A 1 481 ? -43.812 32.351 24.212 1.00 91.06 481 ILE A C 1
ATOM 3831 O O . ILE A 1 481 ? -43.271 31.463 24.859 1.00 91.06 481 ILE A O 1
ATOM 3835 N N . VAL A 1 482 ? -43.102 33.353 23.675 1.00 90.06 482 VAL A N 1
ATOM 3836 C CA . VAL A 1 482 ? -41.648 33.493 23.870 1.00 90.06 482 VAL A CA 1
ATOM 3837 C C . VAL A 1 482 ? -41.324 33.758 25.340 1.00 90.06 482 VAL A C 1
ATOM 3839 O O . VAL A 1 482 ? -40.447 33.094 25.892 1.00 90.06 482 VAL A O 1
ATOM 3842 N N . LYS A 1 483 ? -42.053 34.671 25.998 1.00 93.31 483 LYS A N 1
ATOM 3843 C CA . LYS A 1 483 ? -41.880 34.948 27.432 1.00 93.31 483 LYS A CA 1
ATOM 3844 C C . LYS A 1 483 ? -42.155 33.701 28.277 1.00 93.31 483 LYS A C 1
ATOM 3846 O O . LYS A 1 483 ? -41.331 33.359 29.124 1.00 93.31 483 LYS A O 1
ATOM 3851 N N . LEU A 1 484 ? -43.259 33.002 28.007 1.00 93.44 484 LEU A N 1
ATOM 3852 C CA . LEU A 1 484 ? -43.643 31.784 28.719 1.00 93.44 484 LEU A CA 1
ATOM 3853 C C . LEU A 1 484 ? -42.620 30.661 28.512 1.00 93.44 484 LEU A C 1
ATOM 3855 O O . LEU A 1 484 ? -42.161 30.069 29.481 1.00 93.44 484 LEU A O 1
ATOM 3859 N N . LYS A 1 485 ? -42.153 30.433 27.277 1.00 91.06 485 LYS A N 1
ATOM 3860 C CA . LYS A 1 485 ? -41.056 29.488 27.010 1.00 91.06 485 LYS A CA 1
ATOM 3861 C C . LYS A 1 485 ? -39.764 29.872 27.737 1.00 91.06 485 LYS A C 1
ATOM 3863 O O . LYS A 1 485 ? -39.029 28.984 28.152 1.00 91.06 485 LYS A O 1
ATOM 3868 N N . GLY A 1 486 ? -39.492 31.164 27.930 1.00 91.94 486 GLY A N 1
ATOM 3869 C CA . GLY A 1 486 ? -38.382 31.640 28.762 1.00 91.94 486 GLY A CA 1
ATOM 3870 C C . GLY A 1 486 ? -38.564 31.358 30.259 1.00 91.94 486 GLY A C 1
ATOM 3871 O O . GLY A 1 486 ? -37.583 31.131 30.962 1.00 91.94 486 GLY A O 1
ATOM 3872 N N . MET A 1 487 ? -39.799 31.346 30.765 1.00 94.19 487 MET A N 1
ATOM 3873 C CA . MET A 1 487 ? -40.107 30.929 32.141 1.00 94.19 487 MET A CA 1
ATOM 3874 C C . MET A 1 487 ? -39.988 29.413 32.300 1.00 94.19 487 MET A C 1
ATOM 3876 O O . MET A 1 487 ? -39.309 28.967 33.214 1.00 94.19 487 MET A O 1
ATOM 3880 N N . ILE A 1 488 ? -40.539 28.642 31.359 1.00 93.94 488 ILE A N 1
ATOM 3881 C CA . ILE A 1 488 ? -40.418 27.177 31.323 1.00 93.94 488 ILE A CA 1
ATOM 3882 C C . ILE A 1 488 ? -38.948 26.759 31.291 1.00 93.94 488 ILE A C 1
ATOM 3884 O O . ILE A 1 488 ? -38.549 25.904 32.066 1.00 93.94 488 ILE A O 1
ATOM 3888 N N . ARG A 1 489 ? -38.120 27.399 30.453 1.00 92.56 489 ARG A N 1
ATOM 3889 C CA . ARG A 1 489 ? -36.676 27.116 30.390 1.00 92.56 489 ARG A CA 1
ATOM 3890 C C . ARG A 1 489 ? -35.955 27.351 31.713 1.00 92.56 489 ARG A C 1
ATOM 3892 O O . ARG A 1 489 ? -35.090 26.560 32.048 1.00 92.56 489 ARG A O 1
ATOM 3899 N N . ARG A 1 490 ? -36.311 28.412 32.443 1.00 93.88 490 ARG A N 1
ATOM 3900 C CA . ARG A 1 490 ? -35.751 28.675 33.778 1.00 93.88 490 ARG A CA 1
ATOM 3901 C C . ARG A 1 490 ? -36.222 27.653 34.808 1.00 93.88 490 ARG A C 1
ATOM 3903 O O . ARG A 1 490 ? -35.453 27.290 35.679 1.00 93.88 490 ARG A O 1
ATOM 3910 N N . ALA A 1 491 ? -37.465 27.196 34.693 1.00 93.94 491 ALA A N 1
ATOM 3911 C CA . ALA A 1 491 ? -38.036 26.202 35.594 1.00 93.94 491 ALA A CA 1
ATOM 3912 C C . ALA A 1 491 ? -37.363 24.823 35.431 1.00 93.94 491 ALA A C 1
ATOM 3914 O O . ALA A 1 491 ? -37.106 24.135 36.408 1.00 93.94 491 ALA A O 1
ATOM 3915 N N . ILE A 1 492 ? -36.984 24.455 34.202 1.00 94.94 492 ILE A N 1
ATOM 3916 C CA . ILE A 1 492 ? -36.267 23.200 33.921 1.00 94.94 492 ILE A CA 1
ATOM 3917 C C . ILE A 1 492 ? -34.734 23.337 33.959 1.00 94.94 492 ILE A C 1
ATOM 3919 O O . ILE A 1 492 ? -34.049 22.443 33.467 1.00 94.94 492 ILE A O 1
ATOM 3923 N N . ASP A 1 493 ? -34.174 24.439 34.470 1.00 93.06 493 ASP A N 1
ATOM 3924 C CA . ASP A 1 493 ? -32.733 24.711 34.347 1.00 93.06 493 ASP A CA 1
ATOM 3925 C C . ASP A 1 493 ? -31.875 23.639 35.041 1.00 93.06 493 ASP A C 1
ATOM 3927 O O . ASP A 1 493 ? -30.920 23.146 34.447 1.00 93.06 493 ASP A O 1
ATOM 3931 N N . GLU A 1 494 ? -32.278 23.175 36.228 1.00 91.94 494 GLU A N 1
ATOM 3932 C CA . GLU A 1 494 ? -31.608 22.069 36.935 1.00 91.94 494 GLU A CA 1
ATOM 3933 C C . GLU A 1 494 ? -31.612 20.772 36.113 1.00 91.94 494 GLU A C 1
ATOM 3935 O O . GLU A 1 494 ? -30.578 20.121 35.960 1.00 91.94 494 GLU A O 1
ATOM 3940 N N . PHE A 1 495 ? -32.754 20.425 35.507 1.00 92.75 495 PHE A N 1
ATOM 3941 C CA . PHE A 1 495 ? -32.853 19.275 34.604 1.00 92.75 495 PHE A CA 1
ATOM 3942 C C . PHE A 1 495 ? -31.931 19.436 33.389 1.00 92.75 495 PHE A C 1
ATOM 3944 O O . PHE A 1 495 ? -31.271 18.483 32.983 1.00 92.75 495 PHE A O 1
ATOM 3951 N N . VAL A 1 496 ? -31.843 20.642 32.817 1.00 92.50 496 VAL A N 1
ATOM 3952 C CA . VAL A 1 496 ? -30.947 20.929 31.688 1.00 92.50 496 VAL A CA 1
ATOM 3953 C C . VAL A 1 496 ? -29.481 20.788 32.093 1.00 92.50 496 VAL A C 1
ATOM 3955 O O . VAL A 1 496 ? -28.713 20.210 31.325 1.00 92.50 496 VAL A O 1
ATOM 3958 N N . GLN A 1 497 ? -29.088 21.278 33.271 1.00 93.44 497 GLN A N 1
ATOM 3959 C CA . GLN A 1 497 ? -27.723 21.145 33.785 1.00 93.44 497 GLN A CA 1
ATOM 3960 C C . GLN A 1 497 ? -27.358 19.670 34.017 1.00 93.44 497 GLN A C 1
ATOM 3962 O O . GLN A 1 497 ? -26.320 19.216 33.534 1.00 93.44 497 GLN A O 1
ATOM 3967 N N . MET A 1 498 ? -28.239 18.894 34.656 1.00 93.00 498 MET A N 1
ATOM 3968 C CA . MET A 1 498 ? -28.038 17.452 34.851 1.00 93.00 498 MET A CA 1
ATOM 3969 C C . MET A 1 498 ? -27.957 16.695 33.522 1.00 93.00 498 MET A C 1
ATOM 3971 O O . MET A 1 498 ? -27.014 15.936 33.302 1.00 93.00 498 MET A O 1
ATOM 3975 N N . HIS A 1 499 ? -28.870 16.976 32.588 1.00 92.94 499 HIS A N 1
ATOM 3976 C CA . HIS A 1 499 ? -28.851 16.391 31.244 1.00 92.94 499 HIS A CA 1
ATOM 3977 C C . HIS A 1 499 ? -27.564 16.732 30.483 1.00 92.94 499 HIS A C 1
ATOM 3979 O O . HIS A 1 499 ? -27.042 15.910 29.733 1.00 92.94 499 HIS A O 1
ATOM 3985 N N . GLN A 1 500 ? -27.030 17.947 30.641 1.00 93.19 500 GLN A N 1
ATOM 3986 C CA . GLN A 1 500 ? -25.758 18.333 30.026 1.00 93.19 500 GLN A CA 1
ATOM 3987 C C . GLN A 1 500 ? -24.582 17.533 30.592 1.00 93.19 500 GLN A C 1
ATOM 3989 O O . GLN A 1 500 ? -23.744 17.088 29.808 1.00 93.19 500 GLN A O 1
ATOM 3994 N N . LEU A 1 501 ? -24.536 17.314 31.909 1.00 92.31 501 LEU A N 1
ATOM 3995 C CA . LEU A 1 501 ? -23.515 16.477 32.547 1.00 92.31 501 LEU A CA 1
ATOM 3996 C C . LEU A 1 501 ? -23.608 15.020 32.071 1.00 92.31 501 LEU A C 1
ATOM 3998 O O . LEU A 1 501 ? -22.596 14.427 31.694 1.00 92.31 501 LEU A O 1
ATOM 4002 N N . GLU A 1 502 ? -24.818 14.458 32.010 1.00 91.19 502 GLU A N 1
ATOM 4003 C CA . GLU A 1 502 ? -25.055 13.108 31.484 1.00 91.19 502 GLU A CA 1
ATOM 4004 C C . GLU A 1 502 ? -24.656 12.990 30.011 1.00 91.19 502 GLU A C 1
ATOM 4006 O O . GLU A 1 502 ? -23.964 12.046 29.626 1.00 91.19 502 GLU A O 1
ATOM 4011 N N . LEU A 1 503 ? -25.028 13.974 29.187 1.00 91.25 503 LEU A N 1
ATOM 4012 C CA . LEU A 1 503 ? -24.662 14.016 27.776 1.00 91.25 503 LEU A CA 1
ATOM 4013 C C . LEU A 1 503 ? -23.145 14.093 27.593 1.00 91.25 503 LEU A C 1
ATOM 4015 O O . LEU A 1 503 ? -22.617 13.388 26.738 1.00 91.25 503 LEU A O 1
ATOM 4019 N N . GLN A 1 504 ? -22.442 14.914 28.377 1.00 89.69 504 GLN A N 1
ATOM 4020 C CA . GLN A 1 504 ? -20.978 14.986 28.344 1.00 89.69 504 GLN A CA 1
ATOM 4021 C C . GLN A 1 504 ? -20.349 13.643 28.733 1.00 89.69 504 GLN A C 1
ATOM 4023 O O . GLN A 1 504 ? -19.452 13.161 28.041 1.00 89.69 504 GLN A O 1
ATOM 4028 N N . ALA A 1 505 ? -20.856 12.993 29.782 1.00 85.88 505 ALA A N 1
ATOM 4029 C CA . ALA A 1 505 ? -20.373 11.684 30.206 1.00 85.88 505 ALA A CA 1
ATOM 4030 C C . ALA A 1 505 ? -20.625 10.597 29.142 1.00 85.88 505 ALA A C 1
ATOM 4032 O O . ALA A 1 505 ? -19.739 9.789 28.862 1.00 85.88 505 ALA A O 1
ATOM 4033 N N . ALA A 1 506 ? -21.796 10.594 28.499 1.00 87.25 506 ALA A N 1
ATOM 4034 C CA . ALA A 1 506 ? -22.120 9.664 27.417 1.00 87.25 506 ALA A CA 1
ATOM 4035 C C . ALA A 1 506 ? -21.310 9.940 26.140 1.00 87.25 506 ALA A C 1
ATOM 4037 O O . ALA A 1 506 ? -20.864 9.004 25.478 1.00 87.25 506 ALA A O 1
ATOM 4038 N N . GLN A 1 507 ? -21.064 11.213 25.803 1.00 88.06 507 GLN A N 1
ATOM 4039 C CA . GLN A 1 507 ? -20.158 11.601 24.716 1.00 88.06 507 GLN A CA 1
ATOM 4040 C C . GLN A 1 507 ? -18.749 11.065 24.961 1.00 88.06 507 GLN A C 1
ATOM 4042 O O . GLN A 1 507 ? -18.155 10.488 24.052 1.00 88.06 507 GLN A O 1
ATOM 4047 N N . GLN A 1 508 ? -18.248 11.207 26.189 1.00 82.62 508 GLN A N 1
ATOM 4048 C CA . GLN A 1 508 ? -16.944 10.690 26.582 1.00 82.62 508 GLN A CA 1
ATOM 4049 C C . GLN A 1 508 ? -16.895 9.159 26.467 1.00 82.62 508 GLN A C 1
ATOM 4051 O O . GLN A 1 508 ? -16.019 8.636 25.780 1.00 82.62 508 GLN A O 1
ATOM 4056 N N . ARG A 1 509 ? -17.878 8.435 27.024 1.00 81.75 509 ARG A N 1
ATOM 4057 C CA . ARG A 1 509 ? -17.971 6.967 26.895 1.00 81.75 509 ARG A CA 1
ATOM 4058 C C . ARG A 1 509 ? -18.014 6.510 25.435 1.00 81.75 509 ARG A C 1
ATOM 4060 O O . ARG A 1 509 ? -17.313 5.575 25.054 1.00 81.75 509 ARG A O 1
ATOM 4067 N N . ALA A 1 510 ? -18.816 7.173 24.600 1.00 82.56 510 ALA A N 1
ATOM 4068 C CA . ALA A 1 510 ? -18.921 6.861 23.176 1.00 82.56 510 ALA A CA 1
ATOM 4069 C C . ALA A 1 510 ? -17.610 7.147 22.422 1.00 82.56 510 ALA A C 1
ATOM 4071 O O . ALA A 1 510 ? -17.258 6.414 21.497 1.00 82.56 510 ALA A O 1
ATOM 4072 N N . HIS A 1 511 ? -16.870 8.182 22.823 1.00 83.81 511 HIS A N 1
ATOM 4073 C CA . HIS A 1 511 ? -15.567 8.499 22.251 1.00 83.81 511 HIS A CA 1
ATOM 4074 C C . HIS A 1 511 ? -14.509 7.448 22.615 1.00 83.81 511 HIS A C 1
ATOM 4076 O O . HIS A 1 511 ? -13.818 6.948 21.730 1.00 83.81 511 HIS A O 1
ATOM 4082 N N . GLU A 1 512 ? -14.427 7.050 23.886 1.00 81.25 512 GLU A N 1
ATOM 4083 C CA . GLU A 1 512 ? -13.519 5.996 24.368 1.00 81.25 512 GLU A CA 1
ATOM 4084 C C . GLU A 1 512 ? -13.813 4.650 23.686 1.00 81.25 512 GLU A C 1
ATOM 4086 O O . GLU A 1 512 ? -12.917 3.969 23.188 1.00 81.25 512 GLU A O 1
ATOM 4091 N N . SER A 1 513 ? -15.096 4.317 23.565 1.00 80.50 513 SER A N 1
ATOM 4092 C CA . SER A 1 513 ? -15.616 3.191 22.786 1.00 80.50 513 SER A CA 1
ATOM 4093 C C . SER A 1 513 ? -15.134 3.195 21.328 1.00 80.50 513 SER A C 1
ATOM 4095 O O . SER A 1 513 ? -14.645 2.183 20.808 1.00 80.50 513 SER A O 1
ATOM 4097 N N . GLN A 1 514 ? -15.218 4.350 20.663 1.00 83.00 514 GLN A N 1
ATOM 4098 C CA . GLN A 1 514 ? -14.751 4.514 19.290 1.00 83.00 514 GLN A CA 1
ATOM 4099 C C . GLN A 1 514 ? -13.229 4.354 19.177 1.00 83.00 514 GLN A C 1
ATOM 4101 O O . GLN A 1 514 ? -12.747 3.805 18.187 1.00 83.00 514 GLN A O 1
ATOM 4106 N N . MET A 1 515 ? -12.464 4.805 20.176 1.00 86.31 515 MET A N 1
ATOM 4107 C CA . MET A 1 515 ? -11.017 4.588 20.201 1.00 86.31 515 MET A CA 1
ATOM 4108 C C . MET A 1 515 ? -10.692 3.096 20.281 1.00 86.31 515 MET A C 1
ATOM 4110 O O . MET A 1 515 ? -9.941 2.607 19.446 1.00 86.31 515 MET A O 1
ATOM 4114 N N . LEU A 1 516 ? -11.301 2.351 21.211 1.00 83.56 516 LEU A N 1
ATOM 4115 C CA . LEU A 1 516 ? -11.051 0.911 21.383 1.00 83.56 516 LEU A CA 1
ATOM 4116 C C . LEU A 1 516 ? -11.418 0.076 20.148 1.00 83.56 516 LEU A C 1
ATOM 4118 O O . LEU A 1 516 ? -10.777 -0.937 19.868 1.00 83.56 516 LEU A O 1
ATOM 4122 N N . SER A 1 517 ? -12.433 0.511 19.401 1.00 85.94 517 SER A N 1
ATOM 4123 C CA . SER A 1 517 ? -12.880 -0.109 18.146 1.00 85.94 517 SER A CA 1
ATOM 4124 C C . SER A 1 517 ? -12.175 0.445 16.901 1.00 85.94 517 SER A C 1
ATOM 4126 O O . SER A 1 517 ? -12.596 0.204 15.771 1.00 85.94 517 SER A O 1
ATOM 4128 N N . SER A 1 518 ? -11.079 1.187 17.066 1.00 90.50 518 SER A N 1
ATOM 4129 C CA . SER A 1 518 ? -10.298 1.671 15.933 1.00 90.50 518 SER A CA 1
ATOM 4130 C C . SER A 1 518 ? -9.579 0.523 15.219 1.00 90.50 518 SER A C 1
ATOM 4132 O O . SER A 1 518 ? -8.752 -0.182 15.796 1.00 90.50 518 SER A O 1
ATOM 4134 N N . ARG A 1 519 ? -9.821 0.401 13.912 1.00 92.88 519 ARG A N 1
ATOM 4135 C CA . ARG A 1 519 ? -9.101 -0.511 13.003 1.00 92.88 519 ARG A CA 1
ATOM 4136 C C . ARG A 1 519 ? -7.708 -0.022 12.589 1.00 92.88 519 ARG A C 1
ATOM 4138 O O . ARG A 1 519 ? -7.000 -0.726 11.875 1.00 92.88 519 ARG A O 1
ATOM 4145 N N . GLU A 1 520 ? -7.371 1.212 12.958 1.00 92.69 520 GLU A N 1
ATOM 4146 C CA . GLU A 1 520 ? -6.172 1.935 12.513 1.00 92.69 520 GLU A CA 1
ATOM 4147 C C . GLU A 1 520 ? -4.994 1.766 13.489 1.00 92.69 520 GLU A C 1
ATOM 4149 O O . GLU A 1 520 ? -3.954 2.404 13.327 1.00 92.69 520 GLU A O 1
ATOM 4154 N N . TYR A 1 521 ? -5.146 0.938 14.529 1.00 95.56 521 TYR A N 1
ATOM 4155 C CA . TYR A 1 521 ? -4.032 0.586 15.402 1.00 95.56 521 TYR A CA 1
ATOM 4156 C C . TYR A 1 521 ? -3.019 -0.281 14.661 1.00 95.56 521 TYR A C 1
ATOM 4158 O O . TYR A 1 521 ? -3.384 -1.209 13.941 1.00 95.56 521 TYR A O 1
ATOM 4166 N N . SER A 1 522 ? -1.738 0.028 14.859 1.00 96.38 522 SER A N 1
ATOM 4167 C CA . SER A 1 522 ? -0.629 -0.728 14.281 1.00 96.38 522 SER A CA 1
ATOM 4168 C C . SER A 1 522 ? -0.661 -2.186 14.731 1.00 96.38 522 SER A C 1
ATOM 4170 O O . SER A 1 522 ? -0.969 -2.464 15.891 1.00 96.38 522 SER A O 1
ATOM 4172 N N . MET A 1 523 ? -0.255 -3.106 13.851 1.00 95.69 523 MET A N 1
ATOM 4173 C CA . MET A 1 523 ? -0.056 -4.517 14.192 1.00 95.69 523 MET A CA 1
ATOM 4174 C C . MET A 1 523 ? 0.860 -4.713 15.410 1.00 95.69 523 MET A C 1
ATOM 4176 O O . MET A 1 523 ? 0.686 -5.679 16.144 1.00 95.69 523 MET A O 1
ATOM 4180 N N . LEU A 1 524 ? 1.776 -3.772 15.671 1.00 96.81 524 LEU A N 1
ATOM 4181 C CA . LEU A 1 524 ? 2.713 -3.826 16.795 1.00 96.81 524 LEU A CA 1
ATOM 4182 C C . LEU A 1 524 ? 2.026 -3.836 18.168 1.00 96.81 524 LEU A C 1
ATOM 4184 O O . LEU A 1 524 ? 2.618 -4.333 19.118 1.00 96.81 524 LEU A O 1
ATOM 4188 N N . LEU A 1 525 ? 0.798 -3.315 18.278 1.00 95.81 525 LEU A N 1
ATOM 4189 C CA . LEU A 1 525 ? 0.008 -3.311 19.519 1.00 95.81 525 LEU A CA 1
ATOM 4190 C C . LEU A 1 525 ? -0.727 -4.630 19.777 1.00 95.81 525 LEU A C 1
ATOM 4192 O O . LEU A 1 525 ? -1.244 -4.842 20.873 1.00 95.81 525 LEU A O 1
ATOM 4196 N N . PHE A 1 526 ? -0.836 -5.498 18.773 1.00 95.44 526 PHE A N 1
ATOM 4197 C CA . PHE A 1 526 ? -1.614 -6.720 18.895 1.00 95.44 526 PHE A CA 1
ATOM 4198 C C . PHE A 1 526 ? -0.753 -7.866 19.432 1.00 95.44 526 PHE A C 1
ATOM 4200 O O . PHE A 1 526 ? 0.417 -7.978 19.060 1.00 95.44 526 PHE A O 1
ATOM 4207 N N . PRO A 1 527 ? -1.332 -8.780 20.228 1.00 92.81 527 PRO A N 1
ATOM 4208 C CA . PRO A 1 527 ? -0.691 -10.052 20.529 1.00 92.81 527 PRO A CA 1
ATOM 4209 C C . PRO A 1 527 ? -0.528 -10.908 19.270 1.00 92.81 527 PRO A C 1
ATOM 4211 O O . PRO A 1 527 ? -1.464 -11.017 18.469 1.00 92.81 527 PRO A O 1
ATOM 4214 N N . LYS A 1 528 ? 0.625 -11.576 19.131 1.00 85.62 528 LYS A N 1
ATOM 4215 C CA . LYS A 1 528 ? 0.957 -12.445 17.984 1.00 85.62 528 LYS A CA 1
ATOM 4216 C C . LYS A 1 528 ? -0.124 -13.486 17.704 1.00 85.62 528 LYS A C 1
ATOM 4218 O O . LYS A 1 528 ? -0.681 -13.520 16.608 1.00 85.62 528 LYS A O 1
ATOM 4223 N N . SER A 1 529 ? -0.462 -14.272 18.728 1.00 82.44 529 SER A N 1
ATOM 4224 C CA . SER A 1 529 ? -1.454 -15.354 18.665 1.00 82.44 529 SER A CA 1
ATOM 4225 C C . SER A 1 529 ? -2.871 -14.868 18.361 1.00 82.44 529 SER A C 1
ATOM 4227 O O . SER A 1 529 ? -3.703 -15.656 17.929 1.00 82.44 529 SER A O 1
ATOM 4229 N N . ASN A 1 530 ? -3.162 -13.579 18.565 1.00 89.44 530 ASN A N 1
ATOM 4230 C CA . ASN A 1 530 ? -4.447 -13.000 18.196 1.00 89.44 530 ASN A CA 1
ATOM 4231 C C . ASN A 1 530 ? -4.435 -12.487 16.754 1.00 89.44 530 ASN A C 1
ATOM 4233 O O . ASN A 1 530 ? -5.302 -12.855 15.973 1.00 89.44 530 ASN A O 1
ATOM 4237 N N . CYS A 1 531 ? -3.477 -11.629 16.400 1.00 93.19 531 CYS A N 1
ATOM 4238 C CA . CYS A 1 531 ? -3.502 -10.923 15.120 1.00 93.19 531 CYS A CA 1
ATOM 4239 C C . CYS A 1 531 ? -3.310 -11.875 13.937 1.00 93.19 531 CYS A C 1
ATOM 4241 O O . CYS A 1 531 ? -4.157 -11.948 13.051 1.00 93.19 531 CYS A O 1
ATOM 4243 N N . ILE A 1 532 ? -2.211 -12.632 13.950 1.00 93.50 532 ILE A N 1
ATOM 4244 C CA . ILE A 1 532 ? -1.771 -13.441 12.809 1.00 93.50 532 ILE A CA 1
ATOM 4245 C C . ILE A 1 532 ? -2.759 -14.578 12.543 1.00 93.50 532 ILE A C 1
ATOM 4247 O O . ILE A 1 532 ? -3.178 -14.769 11.405 1.00 93.50 532 ILE A O 1
ATOM 4251 N N . GLU A 1 533 ? -3.195 -15.286 13.586 1.00 92.56 533 GLU A N 1
ATOM 4252 C CA . GLU A 1 533 ? -4.142 -16.399 13.444 1.00 92.56 533 GLU A CA 1
ATOM 4253 C C . GLU A 1 533 ? -5.497 -15.938 12.903 1.00 92.56 533 GLU A C 1
ATOM 4255 O O . GLU A 1 533 ? -6.066 -16.571 12.016 1.00 92.56 533 GLU A O 1
ATOM 4260 N N . ARG A 1 534 ? -5.992 -14.776 13.344 1.00 95.31 534 ARG A N 1
ATOM 4261 C CA . ARG A 1 534 ? -7.236 -14.208 12.807 1.00 95.31 534 ARG A CA 1
ATOM 4262 C C . ARG A 1 534 ? -7.095 -13.806 11.342 1.00 95.31 534 ARG A C 1
ATOM 4264 O O . ARG A 1 534 ? -8.011 -14.056 10.563 1.00 95.31 534 ARG A O 1
ATOM 4271 N N . LEU A 1 535 ? -5.957 -13.232 10.945 1.00 96.75 535 LEU A N 1
ATOM 4272 C CA . LEU A 1 535 ? -5.693 -12.907 9.540 1.00 96.75 535 LEU A CA 1
ATOM 4273 C C . LEU A 1 535 ? -5.584 -14.168 8.667 1.00 96.75 535 LEU A C 1
ATOM 4275 O O . LEU A 1 535 ? -6.137 -14.176 7.569 1.00 96.75 535 LEU A O 1
ATOM 4279 N N . LYS A 1 536 ? -4.962 -15.249 9.163 1.00 95.44 536 LYS A N 1
ATOM 4280 C CA . LYS A 1 536 ? -4.944 -16.556 8.482 1.00 95.44 536 LYS A CA 1
ATOM 4281 C C . LYS A 1 536 ? -6.346 -17.130 8.299 1.00 95.44 536 LYS A C 1
ATOM 4283 O O . LYS A 1 536 ? -6.679 -17.559 7.203 1.00 95.44 536 LYS A O 1
ATOM 4288 N N . VAL A 1 537 ? -7.176 -17.111 9.346 1.00 95.25 537 VAL A N 1
ATOM 4289 C CA . VAL A 1 537 ? -8.566 -17.601 9.281 1.00 95.25 537 VAL A CA 1
ATOM 4290 C C . VAL A 1 537 ? -9.399 -16.792 8.288 1.00 95.25 537 VAL A C 1
ATOM 4292 O O . VAL A 1 537 ? -10.217 -17.356 7.569 1.00 95.25 537 VAL A O 1
ATOM 4295 N N . LEU A 1 538 ? -9.196 -15.475 8.215 1.00 96.19 538 LEU A N 1
ATOM 4296 C CA . LEU A 1 538 ? -9.864 -14.661 7.202 1.00 96.19 538 LEU A CA 1
ATOM 4297 C C . LEU A 1 538 ? -9.404 -15.065 5.790 1.00 96.19 538 LEU A C 1
ATOM 4299 O O . LEU A 1 538 ? -10.252 -15.280 4.924 1.00 96.19 538 LEU A O 1
ATOM 4303 N N . ALA A 1 539 ? -8.099 -15.246 5.574 1.00 95.94 539 ALA A N 1
ATOM 4304 C CA . ALA A 1 539 ? -7.544 -15.577 4.262 1.00 95.94 539 ALA A CA 1
ATOM 4305 C C . ALA A 1 539 ? -7.813 -17.028 3.814 1.00 95.94 539 ALA A C 1
ATOM 4307 O O . ALA A 1 539 ? -7.851 -17.292 2.617 1.00 95.94 539 ALA A O 1
ATOM 4308 N N . SER A 1 540 ? -8.056 -17.972 4.731 1.00 91.94 540 SER A N 1
ATOM 4309 C CA . SER A 1 540 ? -8.252 -19.400 4.410 1.00 91.94 540 SER A CA 1
ATOM 4310 C C . SER A 1 540 ? -9.538 -19.719 3.637 1.00 91.94 540 SER A C 1
ATOM 4312 O O . SER A 1 540 ? -9.775 -20.867 3.264 1.00 91.94 540 SER A O 1
ATOM 4314 N N . ARG A 1 541 ? -10.385 -18.714 3.388 1.00 90.19 541 ARG A N 1
ATOM 4315 C CA . ARG A 1 541 ? -11.550 -18.830 2.499 1.00 90.19 541 ARG A CA 1
ATOM 4316 C C . ARG A 1 541 ? -11.172 -18.902 1.022 1.00 90.19 541 ARG A C 1
ATOM 4318 O O . ARG A 1 541 ? -12.033 -19.252 0.223 1.00 90.19 541 ARG A O 1
ATOM 4325 N N . VAL A 1 542 ? -9.926 -18.591 0.668 1.00 77.88 542 VAL A N 1
ATOM 4326 C CA . VAL A 1 542 ? -9.410 -18.816 -0.684 1.00 77.88 542 VAL A CA 1
ATOM 4327 C C . VAL A 1 542 ? -9.398 -20.310 -0.975 1.00 77.88 542 VAL A C 1
ATOM 4329 O O . VAL A 1 542 ? -8.885 -21.098 -0.182 1.00 77.88 542 VAL A O 1
ATOM 4332 N N . ARG A 1 543 ? -9.995 -20.685 -2.102 1.00 74.12 543 ARG A N 1
ATOM 4333 C CA . ARG A 1 543 ? -10.001 -22.042 -2.647 1.00 74.12 543 ARG A CA 1
ATOM 4334 C C . ARG A 1 543 ? -9.797 -21.927 -4.151 1.00 74.12 543 ARG A C 1
ATOM 4336 O O . ARG A 1 543 ? -10.258 -20.946 -4.737 1.00 74.12 543 ARG A O 1
ATOM 4343 N N . ALA A 1 544 ? -9.058 -22.869 -4.717 1.00 57.03 544 ALA A N 1
ATOM 4344 C CA . ALA A 1 544 ? -8.865 -22.989 -6.151 1.00 57.03 544 ALA A CA 1
ATOM 4345 C C . ALA A 1 544 ? -10.030 -23.754 -6.786 1.00 57.03 544 ALA A C 1
ATOM 4347 O O . ALA A 1 544 ? -10.672 -24.564 -6.066 1.00 57.03 544 ALA A O 1
#

Solvent-accessible surface area (backbone atoms only — not comparable to full-atom values): 29129 Å² total; per-residue (Å²): 131,83,76,79,86,86,67,80,46,84,50,68,83,33,62,40,54,40,64,48,49,60,45,49,40,57,46,22,53,55,30,51,55,55,76,72,40,88,79,54,59,64,69,57,56,54,42,20,52,50,32,29,50,52,48,46,55,47,36,54,58,56,34,62,74,80,46,90,68,75,94,83,60,68,86,38,45,29,29,30,36,62,47,60,53,59,77,48,21,49,18,65,53,35,44,57,40,39,32,28,33,40,24,50,35,33,39,75,72,72,39,60,44,42,20,36,38,33,32,40,28,75,42,65,67,94,62,71,50,42,64,44,56,41,65,52,90,94,45,101,47,68,48,75,45,79,47,61,51,47,57,41,68,77,62,66,93,91,60,75,85,42,34,32,54,48,22,24,50,34,71,93,39,41,65,61,49,38,49,52,52,46,51,27,27,55,72,53,65,39,62,74,37,32,35,57,64,42,49,55,41,39,74,69,46,95,38,50,79,20,32,23,59,30,48,42,51,26,52,48,52,57,39,43,79,70,70,47,73,54,43,59,44,48,46,66,59,54,53,68,35,68,43,46,42,54,52,50,50,52,47,59,78,40,38,68,60,46,45,52,35,47,40,52,33,52,51,54,47,27,64,74,71,69,55,84,55,69,63,55,97,53,63,70,71,55,74,50,94,73,37,36,37,49,74,33,33,26,31,36,69,82,49,64,60,87,16,36,22,31,41,32,81,54,98,75,33,36,36,38,32,23,20,85,49,87,98,48,57,81,46,72,49,78,41,60,86,51,95,62,43,69,48,52,54,41,56,75,35,46,90,60,32,51,42,65,44,66,34,73,58,49,44,54,46,47,45,48,70,34,59,33,24,23,38,49,30,41,63,82,54,42,67,50,43,61,47,38,39,45,31,34,36,65,63,71,63,35,86,60,68,67,63,32,31,29,36,37,15,50,41,66,80,53,52,63,82,70,50,60,51,27,64,54,21,47,52,50,34,54,51,47,53,49,50,59,48,40,54,72,78,48,47,68,80,67,53,48,79,88,39,72,68,38,41,50,54,47,49,54,51,52,53,56,60,74,65,61,64,61,94,92,63,42,68,66,58,50,53,50,55,52,52,49,52,53,49,46,50,61,73,37,40,67,60,51,52,53,49,49,54,52,43,52,52,28,49,49,44,28,48,41,29,50,57,57,56,35,45,75,41,28,45,46,67,31,27,56,84,55,52,55,53,52,39,46,63,64,24,62,61,37,41,106

Foldseek 3Di:
DDDPDDDADQDALDKDKVVDQQCQLVLLVVLVVQLVDPLADPVLNVLLLQLLVLVLVQLCVLCVQAHDADDDDSPAAEAEEEDELDLFFLFQVLLLLQLLLSQVQCVVVVRHYAYEYEHAQQDFDPDQWFWFWDADVPDRFIDTDTQGAQKDFCDDPPFDGFGQQRIFGNLVCLVVSLVSLQNSCVRLVHDRFQSVQLVVQLVVRPPRNGRSSSSVSSVVVLCVVVPRNHTYDYLQSSCLRLSNVQVVLLCQVCVVLLLCLLQVLVVVLCVSVVPPDCPPPHHRWDDDDQKTFDQKFKDFPVDRDRFTWIWHDDPFKIKIFGHNDPPGGPDIDIFGSDRCRRSVVQVVCVVSRIGIGGHLLVSCLCCQSSRHSEYEYEPSSVSCVSSSQSSCCRPSVDRTRDYMYITHFHFAPGDVVLQVLAVVLVVLLVVLVVVVVCCVPPLLVQQDPPDPVSVVLNVVLVVLVVVQDDPPPCPVSVVVNVVSNVVSCVNCVVVVVVSVVSNVVSVSSNVSSVVRSDSRGRSRSHDSVPSPVSSNVNSNVNHD

Mean predicted aligned error: 7.27 Å

Secondary structure (DSSP, 8-state):
-PPP------STTEEEEES-GGGHHHHHHHHHHHTT-TTS-HHHHHHHHHHHHHHHHHHHHHHHTTS-PPP--TTSEEEEEEE-SS---HHHHHHHHHHHHHHHHHHHTT--EEEEEEE-TTSPPS-SEEEEEEE-TTS--EEEEEEEPSEEESSPTTPPP--GGGEEE-GGGHHHHHHHHHHHHHHTTPPPBTHHHHHHHHHH-S-TT-HHHHHHHHHHHHHHTTT---EEEEHHHHTTSHHHHHHHHHHHHTHHHHHHHHHHHHHHHHHHHT---TTSSSPPPPEETTEEEEEEEEEETT-SS-PEEEEEE-SS-EEEEEEEETTEEEEEEEE-S-TTHHHHHHHHTGGGTEEEEE-HHHHHHHIIIII-SEEEE-HHHHHHHHHHHHHIIIII-SPPPP-EEEEEE------HHHHHHHHHHHHHHHHHHHHHHHHHH-GGGG--TTSHHHHHHHHHHHHHHHTPPPTT--HHHHHHHHHHHHHHHHHTHHHHHHHHHHHHHHHHHHHHHHHHT-TTS-GGGSBHHHHHHHHHHHHTT---

Nearest PDB structures (foldseek):
  5vnc-assembly1_D  TM=5.292E-01  e=3.749E-01  Saccharomyces cerevisiae S288C
  6u77-assembly1_D  TM=5.468E-01  e=4.599E-01  Saccharomyces cerevisiae S288C
  5suk-assembly1_D  TM=5.079E-01  e=4.599E-01  Saccharomyces cerevisiae S288C
  5sul-assembly1_B  TM=5.328E-01  e=1.826E+00  Saccharomyces cerevisiae S288C
  3rsz-assembly1_D  TM=3.368E-01  e=4.370E-01  Saccharomyces cerevisiae

Sequence (544 aa):
MRSPVVRAPRSDNQDLCIPDHDQLCDLVIKNAHRWKSQSIPKWIIDLRAQARDEVTASIKTYAQSYFDAGPIDPSMLWVLGGHQPEAFHPGVWYKNFLIDATTKSLNEDKTPALGLHVIIDHDLPKSVSIKVPHTSRGVNHLSVNSCQLPIRSASAQGTPIVPWHRYRIEQARIDSFVSEIESSANALNLAQPLAREFFEIVTKANCFHDAAIAFSQARHLLEIQQGLGNFDLPMSQICQTDAWFAFVEFCIHHAGSLFDTYNNSLEAYRAQEKITNPGQPVAALAQQARWLELPFWLYRSSDPTRNRMWARIHTSSWELASGSRPDQFAWTMQLEPRPGALKTAIEDHAQDGVCLRPRALMTTLFLRCFLADGFVHGIGGGIYDRLTDQIIRGFLGIDPPGYAIATATLHLPVPDRLKRSSFDAHQELIQLQGVSRTIRSAPQTHLLDQDPQHRLLAKEHAELLAEMPPRGQKKQWHRKIVKLKGMIRRAIDEFVQMHQLELQAAQQRAHESQMLSSREYSMLLFPKSNCIERLKVLASRVRA

Radius of gyration: 29.69 Å; Cα contacts (8 Å, |Δi|>4): 881; chains: 1; bounding box: 84×68×75 Å